Protein AF-0000000074136738 (afdb_homodimer)

Structure (mmCIF, N/CA/C/O backbone):
data_AF-0000000074136738-model_v1
#
loop_
_entity.id
_entity.type
_entity.pdbx_description
1 polymer 'Thiaminase-2/PQQC domain-containing protein'
#
loop_
_atom_site.group_PDB
_atom_site.id
_atom_site.type_symbol
_atom_site.label_atom_id
_atom_site.label_alt_id
_atom_site.label_comp_id
_atom_site.label_asym_id
_atom_site.label_entity_id
_atom_site.label_seq_id
_atom_site.pdbx_PDB_ins_code
_atom_site.Cartn_x
_atom_site.Cartn_y
_atom_site.Cartn_z
_atom_site.occupancy
_atom_site.B_iso_or_equiv
_atom_site.auth_seq_id
_atom_site.auth_comp_id
_atom_site.auth_asym_id
_atom_site.auth_atom_id
_atom_site.pdbx_PDB_model_num
ATOM 1 N N . MET A 1 1 ? 29.641 -11.031 -9.031 1 89.44 1 MET A N 1
ATOM 2 C CA . MET A 1 1 ? 28.328 -11.602 -9.297 1 89.44 1 MET A CA 1
ATOM 3 C C . MET A 1 1 ? 27.266 -10.961 -8.422 1 89.44 1 MET A C 1
ATOM 5 O O . MET A 1 1 ? 27.484 -10.758 -7.223 1 89.44 1 MET A O 1
ATOM 9 N N . SER A 1 2 ? 26.156 -10.617 -9.031 1 96 2 SER A N 1
ATOM 10 C CA . SER A 1 2 ? 25.078 -9.992 -8.266 1 96 2 SER A CA 1
ATOM 11 C C . SER A 1 2 ? 24.344 -11.008 -7.402 1 96 2 SER A C 1
ATOM 13 O O . SER A 1 2 ? 24.531 -12.219 -7.57 1 96 2 SER A O 1
ATOM 15 N N . VAL A 1 3 ? 23.625 -10.633 -6.406 1 98.5 3 VAL A N 1
ATOM 16 C CA . VAL A 1 3 ? 22.844 -11.492 -5.523 1 98.5 3 VAL A CA 1
ATOM 17 C C . VAL A 1 3 ? 21.891 -12.336 -6.352 1 98.5 3 VAL A C 1
ATOM 19 O O . VAL A 1 3 ? 21.797 -13.555 -6.164 1 98.5 3 VAL A O 1
ATOM 22 N N . ILE A 1 4 ? 21.234 -11.703 -7.289 1 98.44 4 ILE A N 1
ATOM 23 C CA . ILE A 1 4 ? 20.219 -12.359 -8.102 1 98.44 4 ILE A CA 1
ATOM 24 C C . ILE A 1 4 ? 20.875 -13.398 -9.008 1 98.44 4 ILE A C 1
ATOM 26 O O . ILE A 1 4 ? 20.375 -14.516 -9.148 1 98.44 4 ILE A O 1
ATOM 30 N N . GLU A 1 5 ? 22.016 -13.031 -9.633 1 97.69 5 GLU A N 1
ATOM 31 C CA . GLU A 1 5 ? 22.734 -13.969 -10.484 1 97.69 5 GLU A CA 1
ATOM 32 C C . GLU A 1 5 ? 23.172 -15.203 -9.695 1 97.69 5 GLU A C 1
ATOM 34 O O . GLU A 1 5 ? 23.094 -16.328 -10.195 1 97.69 5 GLU A O 1
ATOM 39 N N . ARG A 1 6 ? 23.672 -14.945 -8.5 1 97.94 6 ARG A N 1
ATOM 40 C CA . ARG A 1 6 ? 24.094 -16.031 -7.637 1 97.94 6 ARG A CA 1
ATOM 41 C C . ARG A 1 6 ? 22.938 -16.969 -7.316 1 97.94 6 ARG A C 1
ATOM 43 O O . ARG A 1 6 ? 23.062 -18.188 -7.402 1 97.94 6 ARG A O 1
ATOM 50 N N . LEU A 1 7 ? 21.703 -16.438 -6.926 1 98.75 7 LEU A N 1
ATOM 51 C CA . LEU A 1 7 ? 20.516 -17.203 -6.59 1 98.75 7 LEU A CA 1
ATOM 52 C C . LEU A 1 7 ? 20.062 -18.062 -7.77 1 98.75 7 LEU A C 1
ATOM 54 O O . LEU A 1 7 ? 19.812 -19.266 -7.609 1 98.75 7 LEU A O 1
ATOM 58 N N . LEU A 1 8 ? 20.062 -17.453 -8.945 1 98.31 8 LEU A N 1
ATOM 59 C CA . LEU A 1 8 ? 19.547 -18.141 -10.125 1 98.31 8 LEU A CA 1
ATOM 60 C C . LEU A 1 8 ? 20.516 -19.219 -10.594 1 98.31 8 LEU A C 1
ATOM 62 O O . LEU A 1 8 ? 20.094 -20.266 -11.102 1 98.31 8 LEU A O 1
ATOM 66 N N . LYS A 1 9 ? 21.781 -18.969 -10.43 1 98.06 9 LYS A N 1
ATOM 67 C CA . LYS A 1 9 ? 22.797 -19.969 -10.781 1 98.06 9 LYS A CA 1
ATOM 68 C C . LYS A 1 9 ? 22.75 -21.156 -9.82 1 98.06 9 LYS A C 1
ATOM 70 O O . LYS A 1 9 ? 22.719 -22.312 -10.242 1 98.06 9 LYS A O 1
ATOM 75 N N . GLU A 1 10 ? 22.75 -20.891 -8.586 1 98.31 10 GLU A N 1
ATOM 76 C CA . GLU A 1 10 ? 22.828 -21.922 -7.559 1 98.31 10 GLU A CA 1
ATOM 77 C C . GLU A 1 10 ? 21.547 -22.75 -7.52 1 98.31 10 GLU A C 1
ATOM 79 O O . GLU A 1 10 ? 21.578 -23.938 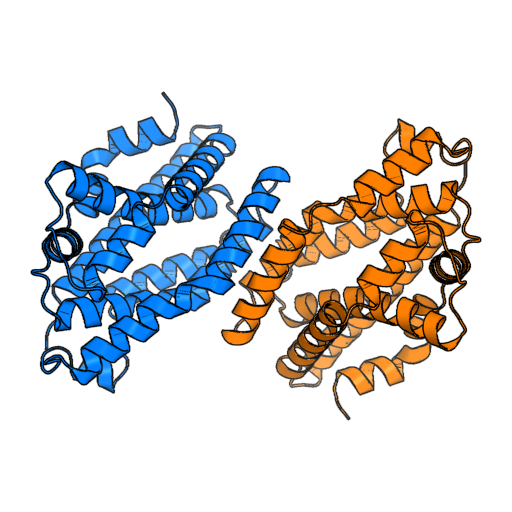-7.172 1 98.31 10 GLU A O 1
ATOM 84 N N . HIS A 1 11 ? 20.453 -22.125 -7.863 1 98.69 11 HIS A N 1
ATOM 85 C CA . HIS A 1 11 ? 19.172 -22.797 -7.762 1 98.69 11 HIS A CA 1
ATOM 86 C C . HIS A 1 11 ? 18.453 -22.844 -9.117 1 98.69 11 HIS A C 1
ATOM 88 O O . HIS A 1 11 ? 17.234 -22.719 -9.188 1 98.69 11 HIS A O 1
ATOM 94 N N . ASN A 1 12 ? 19.234 -22.969 -10.125 1 98.19 12 ASN A N 1
ATOM 95 C CA . ASN A 1 12 ? 18.734 -22.984 -11.5 1 98.19 12 ASN A CA 1
ATOM 96 C C . ASN A 1 12 ? 17.766 -24.141 -11.727 1 98.19 12 ASN A C 1
ATOM 98 O O . ASN A 1 12 ? 16.781 -24 -12.445 1 98.19 12 ASN A O 1
ATOM 102 N N . ASP A 1 13 ? 17.984 -25.266 -11.156 1 98.38 13 ASP A N 1
ATOM 103 C CA . ASP A 1 13 ? 17.172 -26.453 -11.367 1 98.38 13 ASP A CA 1
ATOM 104 C C . ASP A 1 13 ? 15.734 -26.234 -10.914 1 98.38 13 ASP A C 1
ATOM 106 O O . ASP A 1 13 ? 14.797 -26.469 -11.68 1 98.38 13 ASP A O 1
ATOM 110 N N . ILE A 1 14 ? 15.594 -25.734 -9.688 1 98.56 14 ILE A N 1
ATOM 111 C CA . ILE A 1 14 ? 14.234 -25.578 -9.18 1 98.56 14 ILE A CA 1
ATOM 112 C C . ILE A 1 14 ? 13.562 -24.406 -9.883 1 98.56 14 ILE A C 1
ATOM 114 O O . ILE A 1 14 ? 12.344 -24.406 -10.094 1 98.56 14 ILE A O 1
ATOM 118 N N . PHE A 1 15 ? 14.344 -23.375 -10.227 1 98.75 15 PHE A N 1
ATOM 119 C CA . PHE A 1 15 ? 13.773 -22.25 -10.953 1 98.75 15 PHE A CA 1
ATOM 120 C C . PHE A 1 15 ? 13.289 -22.672 -12.336 1 98.75 15 PHE A C 1
ATOM 122 O O . PHE A 1 15 ? 12.18 -22.328 -12.75 1 98.75 15 PHE A O 1
ATOM 129 N N . GLN A 1 16 ? 14.078 -23.484 -13.047 1 98.44 16 GLN A N 1
ATOM 130 C CA . GLN A 1 16 ? 13.703 -23.984 -14.367 1 98.44 16 GLN A CA 1
ATOM 131 C C . GLN A 1 16 ? 12.453 -24.844 -14.289 1 98.44 16 GLN A C 1
ATOM 133 O O . GLN A 1 16 ? 11.594 -24.797 -15.172 1 98.44 16 GLN A O 1
ATOM 138 N N . GLU A 1 17 ? 12.406 -25.656 -13.281 1 98.69 17 GLU A N 1
ATOM 139 C CA . GLU A 1 17 ? 11.219 -26.469 -13.078 1 98.69 17 GLU A CA 1
ATOM 140 C C . GLU A 1 17 ? 9.969 -25.609 -12.945 1 98.69 17 GLU A C 1
ATOM 142 O O . GLU A 1 17 ? 8.906 -25.953 -13.477 1 98.69 17 GLU A O 1
ATOM 147 N N . SER A 1 18 ? 10.102 -24.531 -12.281 1 98.69 18 SER A N 1
AT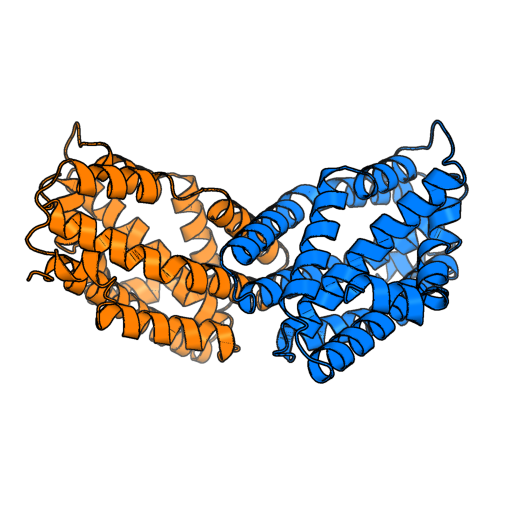OM 148 C CA . SER A 1 18 ? 8.953 -23.656 -12.039 1 98.69 18 SER A CA 1
ATOM 149 C C . SER A 1 18 ? 8.5 -22.969 -13.32 1 98.69 18 SER A C 1
ATOM 151 O O . SER A 1 18 ? 7.301 -22.844 -13.57 1 98.69 18 SER A O 1
ATOM 153 N N . ILE A 1 19 ? 9.398 -22.562 -14.219 1 98.75 19 ILE A N 1
ATOM 154 C CA . ILE A 1 19 ? 9.031 -21.734 -15.359 1 98.75 19 ILE A CA 1
ATOM 155 C C . ILE A 1 19 ? 8.727 -22.609 -16.562 1 98.75 19 ILE A C 1
ATOM 157 O O . ILE A 1 19 ? 8.219 -22.141 -17.578 1 98.75 19 ILE A O 1
ATOM 161 N N . ALA A 1 20 ? 8.992 -23.922 -16.484 1 98.69 20 ALA A N 1
ATOM 162 C CA . ALA A 1 20 ? 8.75 -24.859 -17.578 1 98.69 20 ALA A CA 1
ATOM 163 C C . ALA A 1 20 ? 7.605 -25.812 -17.234 1 98.69 20 ALA A C 1
ATOM 165 O O . ALA A 1 20 ? 7.484 -26.891 -17.828 1 98.69 20 ALA A O 1
ATOM 166 N N . HIS A 1 21 ? 6.801 -25.5 -16.297 1 98.81 21 HIS A N 1
ATOM 167 C CA . HIS A 1 21 ? 5.738 -26.375 -15.828 1 98.81 21 HIS A CA 1
ATOM 168 C C . HIS A 1 21 ? 4.715 -26.641 -16.938 1 98.81 21 HIS A C 1
ATOM 170 O O . HIS A 1 21 ? 4.375 -25.734 -17.703 1 98.81 21 HIS A O 1
ATOM 176 N N . PRO A 1 22 ? 4.094 -27.828 -17.016 1 98.81 22 PRO A N 1
ATOM 177 C CA . PRO A 1 22 ? 3.135 -28.156 -18.078 1 98.81 22 PRO A CA 1
ATOM 178 C C . PRO A 1 22 ? 1.93 -27.219 -18.094 1 98.81 22 PRO A C 1
ATOM 180 O O . PRO A 1 22 ? 1.378 -26.953 -19.156 1 98.81 22 PRO A O 1
ATOM 183 N N . LEU A 1 23 ? 1.531 -26.766 -16.969 1 98.88 23 LEU A N 1
ATOM 184 C CA . LEU A 1 23 ? 0.384 -25.859 -16.906 1 98.88 23 LEU A CA 1
ATOM 185 C C . LEU A 1 23 ? 0.606 -24.641 -17.797 1 98.88 23 LEU A C 1
ATOM 187 O O . LEU A 1 23 ? -0.226 -24.328 -18.641 1 98.88 23 LEU A O 1
ATOM 191 N N . THR A 1 24 ? 1.736 -23.938 -17.609 1 98.81 24 THR A N 1
ATOM 192 C CA . THR A 1 24 ? 2.006 -22.703 -18.344 1 98.81 24 THR A CA 1
ATOM 193 C C . THR A 1 24 ? 2.412 -23.031 -19.781 1 98.81 24 THR A C 1
ATOM 195 O O . THR A 1 24 ? 2.082 -22.281 -20.703 1 98.81 24 THR A O 1
ATOM 198 N N . ASN A 1 25 ? 3.115 -24.172 -20 1 98.81 25 ASN A N 1
ATOM 199 C CA . ASN A 1 25 ? 3.463 -24.594 -21.359 1 98.81 25 ASN A CA 1
ATOM 200 C C . ASN A 1 25 ? 2.217 -24.828 -22.219 1 98.81 25 ASN A C 1
ATOM 202 O O . ASN A 1 25 ? 2.129 -24.344 -23.344 1 98.81 25 ASN A O 1
ATOM 206 N N . GLU A 1 26 ? 1.247 -25.578 -21.625 1 98.81 26 GLU A N 1
ATOM 207 C CA . GLU A 1 26 ? 0.022 -25.891 -22.359 1 98.81 26 GLU A CA 1
ATOM 208 C C . GLU A 1 26 ? -0.847 -24.641 -22.531 1 98.81 26 GLU A C 1
ATOM 210 O O . GLU A 1 26 ? -1.542 -24.5 -23.547 1 98.81 26 GLU A O 1
ATOM 215 N N . LEU A 1 27 ? -0.818 -23.766 -21.5 1 98.75 27 LEU A N 1
ATOM 216 C CA . LEU A 1 27 ? -1.492 -22.484 -21.656 1 98.75 27 LEU A CA 1
ATOM 217 C C . LEU A 1 27 ? -0.987 -21.75 -22.891 1 98.75 27 LEU A C 1
ATOM 219 O O . LEU A 1 27 ? -1.782 -21.266 -23.703 1 98.75 27 LEU A O 1
ATOM 223 N N . CYS A 1 28 ? 0.342 -21.672 -23.141 1 98.62 28 CYS A N 1
ATOM 224 C CA . CYS A 1 28 ? 0.985 -20.938 -24.219 1 98.62 28 CYS A CA 1
ATOM 225 C C . CYS A 1 28 ? 0.792 -21.656 -25.547 1 98.62 28 CYS A C 1
ATOM 227 O O . CYS A 1 28 ? 0.99 -21.062 -26.609 1 98.62 28 CYS A O 1
ATOM 229 N N . GLN A 1 29 ? 0.391 -22.953 -25.516 1 98.5 29 GLN A N 1
ATOM 230 C CA . GLN A 1 29 ? 0.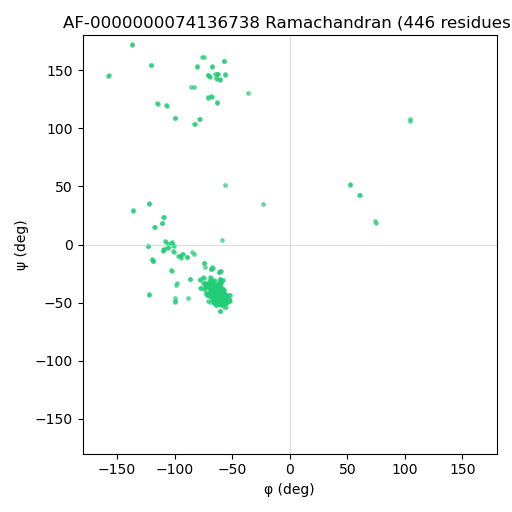13 -23.719 -26.719 1 98.5 29 GLN A CA 1
ATOM 231 C C . GLN A 1 29 ? -1.366 -23.812 -27.016 1 98.5 29 GLN A C 1
ATOM 233 O O . GLN A 1 29 ? -1.777 -24.344 -28.031 1 98.5 29 GLN A O 1
ATOM 238 N N . GLY A 1 30 ? -2.191 -23.312 -26.078 1 98.19 30 GLY A N 1
ATOM 239 C CA . GLY A 1 30 ? -3.635 -23.344 -26.25 1 98.19 30 GLY A CA 1
ATOM 240 C C . GLY A 1 30 ? -4.234 -24.719 -26.047 1 98.19 30 GLY A C 1
ATOM 241 O O . GLY A 1 30 ? -5.336 -25 -26.531 1 98.19 30 GLY A O 1
ATOM 242 N N . THR A 1 31 ? -3.525 -25.609 -25.406 1 98.25 31 THR A N 1
ATOM 243 C CA . THR A 1 31 ? -3.969 -27 -25.266 1 98.25 31 THR A CA 1
ATOM 244 C C . THR A 1 31 ? -4.371 -27.297 -23.828 1 98.25 31 THR A C 1
ATOM 246 O O . THR A 1 31 ? -4.84 -28.391 -23.516 1 98.25 31 THR A O 1
ATOM 249 N N . LEU A 1 32 ? -4.184 -26.297 -22.953 1 98.62 32 LEU A N 1
ATOM 250 C CA . LEU A 1 32 ? -4.59 -26.5 -21.562 1 98.62 32 LEU A CA 1
ATOM 251 C C . LEU A 1 32 ? -6.094 -26.719 -21.453 1 98.62 32 LEU A C 1
ATOM 253 O O . LEU A 1 32 ? -6.879 -25.891 -21.938 1 98.62 32 LEU A O 1
ATOM 257 N N . ALA A 1 33 ? -6.473 -27.875 -20.875 1 98.5 33 ALA A N 1
ATOM 258 C CA . ALA A 1 33 ? -7.898 -28.156 -20.719 1 98.5 33 ALA A CA 1
ATOM 259 C C . ALA A 1 33 ? -8.602 -27.047 -19.953 1 98.5 33 ALA A C 1
ATOM 261 O O . ALA A 1 33 ? -8.055 -26.5 -19 1 98.5 33 ALA A O 1
ATOM 262 N N . ASP A 1 34 ? -9.836 -26.766 -20.281 1 98.38 34 ASP A N 1
ATOM 263 C CA . ASP A 1 34 ? -10.602 -25.672 -19.672 1 98.38 34 ASP A CA 1
ATOM 264 C C . ASP A 1 34 ? -10.766 -25.891 -18.172 1 98.38 34 ASP A C 1
ATOM 266 O O . ASP A 1 34 ? -10.703 -24.922 -17.391 1 98.38 34 ASP A O 1
ATOM 270 N N . TYR A 1 35 ? -10.984 -27.125 -17.734 1 98.56 35 TYR A N 1
ATOM 271 C CA . TYR A 1 35 ? -11.203 -27.359 -16.312 1 98.56 35 TYR A CA 1
ATOM 272 C C . TYR A 1 35 ? -9.93 -27.109 -15.516 1 98.56 35 TYR A C 1
ATOM 274 O O . TYR A 1 35 ? -9.992 -26.703 -14.352 1 98.56 35 TYR A O 1
ATOM 282 N N . LYS A 1 36 ? -8.758 -27.297 -16.109 1 98.69 36 LYS A N 1
ATOM 283 C CA . LYS A 1 36 ? -7.496 -27 -15.445 1 98.69 36 LYS A CA 1
ATOM 284 C C . LYS A 1 36 ? -7.273 -25.5 -15.344 1 98.69 36 LYS A C 1
ATOM 286 O O . LYS A 1 36 ? -6.816 -25 -14.305 1 98.69 36 LYS A O 1
ATOM 291 N N . LEU A 1 37 ? -7.602 -24.812 -16.453 1 98.75 37 LEU A N 1
ATOM 292 C CA . LEU A 1 37 ? -7.504 -23.359 -16.422 1 98.75 37 LEU A CA 1
ATOM 293 C C . LEU A 1 37 ? -8.453 -22.766 -15.383 1 98.75 37 LEU A C 1
ATOM 295 O O . LEU A 1 37 ? -8.086 -21.844 -14.648 1 98.75 37 LEU A O 1
ATOM 299 N N . TYR A 1 38 ? -9.672 -23.297 -15.367 1 98.62 38 TYR A N 1
ATOM 300 C CA . TYR A 1 38 ? -10.633 -22.875 -14.352 1 98.62 38 TYR A CA 1
ATOM 301 C C . TYR A 1 38 ? -10.07 -23.078 -12.953 1 98.62 38 TYR A C 1
ATOM 303 O O . TYR A 1 38 ? -10.141 -22.172 -12.109 1 98.62 38 TYR A O 1
ATOM 311 N N . THR A 1 39 ? -9.5 -24.281 -12.703 1 98.81 39 THR A N 1
ATOM 312 C CA . THR A 1 39 ? -8.914 -24.578 -11.398 1 98.81 39 THR A CA 1
ATOM 313 C C . THR A 1 39 ? -7.816 -23.578 -11.062 1 98.81 39 THR A C 1
ATOM 315 O O . THR A 1 39 ? -7.781 -23.031 -9.953 1 98.81 39 THR A O 1
ATOM 318 N N . TYR A 1 40 ? -6.98 -23.328 -11.977 1 98.69 40 TYR A N 1
ATOM 319 C CA . TYR A 1 40 ? -5.855 -22.422 -11.789 1 98.69 40 TYR A CA 1
ATOM 320 C C . TYR A 1 40 ? -6.336 -21.016 -11.422 1 98.69 40 TYR A C 1
ATOM 322 O O . TYR A 1 40 ? -5.895 -20.438 -10.422 1 98.69 40 TYR A O 1
ATOM 330 N N . LEU A 1 41 ? -7.25 -20.5 -12.195 1 97.56 41 LEU A N 1
ATOM 331 C CA . LEU A 1 41 ? -7.727 -19.141 -11.977 1 97.56 41 LEU A CA 1
ATOM 332 C C . LEU A 1 41 ? -8.523 -19.031 -10.688 1 97.56 41 LEU A C 1
ATOM 334 O O . LEU A 1 41 ? -8.398 -18.062 -9.945 1 97.56 41 LEU A O 1
ATOM 338 N N . HIS A 1 42 ? -9.367 -20.078 -10.445 1 97.44 42 HIS A N 1
ATOM 339 C CA . HIS A 1 42 ? -10.141 -20.156 -9.219 1 97.44 42 HIS A CA 1
ATOM 340 C C . HIS A 1 42 ? -9.227 -20.125 -7.992 1 97.44 42 HIS A C 1
ATOM 342 O O . HIS A 1 42 ? -9.492 -19.391 -7.035 1 97.44 42 HIS A O 1
ATOM 348 N N . GLN A 1 43 ? -8.125 -20.859 -8.031 1 98.25 43 GLN A N 1
ATOM 349 C CA . GLN A 1 43 ? -7.191 -20.938 -6.906 1 98.25 43 GLN A CA 1
ATOM 350 C C . GLN A 1 43 ? -6.324 -19.688 -6.82 1 98.25 43 GLN A C 1
ATOM 352 O O . GLN A 1 43 ? -5.977 -19.25 -5.727 1 98.25 43 GLN A O 1
ATOM 357 N N . ASP A 1 44 ? -5.93 -19.141 -7.973 1 97.06 44 ASP A N 1
ATOM 358 C CA . ASP A 1 44 ? -5.109 -17.938 -7.988 1 97.06 44 ASP A CA 1
ATOM 359 C C . ASP A 1 44 ? -5.832 -16.766 -7.312 1 97.06 44 ASP A C 1
ATOM 361 O O . ASP A 1 44 ? -5.203 -15.938 -6.656 1 97.06 44 ASP A O 1
ATOM 365 N N . LEU A 1 45 ? -7.16 -16.703 -7.375 1 94.5 45 LEU A N 1
ATOM 366 C CA . LEU A 1 45 ? -7.965 -15.641 -6.793 1 94.5 45 LEU A CA 1
ATOM 367 C C . LEU A 1 45 ? -7.922 -15.695 -5.27 1 94.5 45 LEU A C 1
ATOM 369 O O . LEU A 1 45 ? -8.18 -14.695 -4.598 1 94.5 45 LEU A O 1
ATOM 373 N N . LYS A 1 46 ? -7.562 -16.891 -4.789 1 95.75 46 LYS A N 1
ATOM 374 C CA . LYS A 1 46 ? -7.52 -17.047 -3.338 1 95.75 46 LYS A CA 1
ATOM 375 C C . LYS A 1 46 ? -6.406 -16.219 -2.727 1 95.75 46 LYS A C 1
ATOM 377 O O . LYS A 1 46 ? -6.453 -15.875 -1.54 1 95.75 46 LYS A O 1
ATOM 382 N N . TYR A 1 47 ? -5.457 -15.836 -3.541 1 95.81 47 TYR A N 1
ATOM 383 C CA . TYR A 1 47 ? -4.297 -15.109 -3.045 1 95.81 47 TYR A CA 1
ATOM 384 C C . TYR A 1 47 ? -4.551 -13.602 -3.061 1 95.81 47 TYR A C 1
ATOM 386 O O . TYR A 1 47 ? -3.75 -12.828 -2.533 1 95.81 47 TYR A O 1
ATOM 394 N N . PHE A 1 48 ? -5.578 -13.125 -3.66 1 92.5 48 PHE A N 1
ATOM 395 C CA . PHE A 1 48 ? -5.719 -11.711 -4.008 1 92.5 48 PHE A CA 1
ATOM 396 C C . PHE A 1 48 ? -5.691 -10.844 -2.756 1 92.5 48 PHE A C 1
ATOM 398 O O . PHE A 1 48 ? -4.848 -9.953 -2.627 1 92.5 48 PHE A O 1
ATOM 405 N N . GLN A 1 49 ? -6.629 -11.102 -1.785 1 92.56 49 GLN A N 1
ATOM 406 C CA . GLN A 1 49 ? -6.719 -10.281 -0.586 1 92.56 49 GLN A CA 1
ATOM 407 C C . GLN A 1 49 ? -5.414 -10.305 0.203 1 92.56 49 GLN A C 1
ATOM 409 O O . GLN A 1 49 ? -4.852 -9.258 0.522 1 92.56 49 GLN A O 1
ATOM 414 N N . LEU A 1 50 ? -4.93 -11.445 0.477 1 96.88 50 LEU A N 1
ATOM 415 C CA . LEU A 1 50 ? -3.713 -11.57 1.27 1 96.88 50 LEU A CA 1
ATOM 416 C C . LEU A 1 50 ? -2.504 -11.055 0.496 1 96.88 50 LEU A C 1
ATOM 418 O O . LEU A 1 50 ? -1.564 -10.523 1.089 1 96.88 50 LEU A O 1
ATOM 422 N N . GLY A 1 51 ? -2.566 -11.203 -0.812 1 97.19 51 GLY A N 1
ATOM 423 C CA . GLY A 1 51 ? -1.539 -10.594 -1.645 1 97.19 51 GLY A CA 1
ATOM 424 C C . GLY A 1 51 ? -1.472 -9.086 -1.511 1 97.19 51 GLY A C 1
ATOM 425 O O . GLY A 1 51 ? -0.387 -8.516 -1.379 1 97.19 51 GLY A O 1
ATOM 426 N N . LEU A 1 52 ? -2.631 -8.5 -1.559 1 96.94 52 LEU A N 1
ATOM 427 C CA . LEU A 1 52 ? -2.686 -7.055 -1.395 1 96.94 52 LEU A CA 1
ATOM 428 C C . LEU A 1 52 ? -2.199 -6.645 -0.009 1 96.94 52 LEU A C 1
ATOM 430 O O . LEU A 1 52 ? -1.504 -5.637 0.136 1 96.94 52 LEU A O 1
ATOM 434 N N . ASN A 1 53 ? -2.578 -7.406 1.031 1 98.62 53 ASN A N 1
ATOM 435 C CA . ASN A 1 53 ? -2.07 -7.16 2.377 1 98.62 53 ASN A CA 1
ATOM 436 C C . ASN A 1 53 ? -0.548 -7.246 2.426 1 98.62 53 ASN A C 1
ATOM 438 O O . ASN A 1 53 ? 0.104 -6.41 3.055 1 98.62 53 ASN A O 1
ATOM 442 N N . LEU A 1 54 ? -0.016 -8.188 1.788 1 98.81 54 LEU A N 1
ATOM 443 C CA . LEU A 1 54 ? 1.43 -8.391 1.774 1 98.81 54 LEU A CA 1
ATOM 444 C C . LEU A 1 54 ? 2.131 -7.234 1.066 1 98.81 54 LEU A C 1
ATOM 446 O O . LEU A 1 54 ? 3.207 -6.805 1.486 1 98.81 54 LEU A O 1
ATOM 450 N N . PHE A 1 55 ? 1.547 -6.785 -0.076 1 98.75 55 PHE A N 1
ATOM 451 C CA . PHE A 1 55 ? 2.072 -5.59 -0.727 1 98.75 55 PHE A CA 1
ATOM 452 C C . PHE A 1 55 ? 2.105 -4.414 0.242 1 98.75 55 PHE A C 1
ATOM 454 O O . PHE A 1 55 ? 3.086 -3.666 0.285 1 98.75 55 PHE A O 1
ATOM 461 N N . GLY A 1 56 ? 1.004 -4.266 1.016 1 98.81 56 GLY A N 1
ATOM 462 C CA . GLY A 1 56 ? 0.976 -3.232 2.041 1 98.81 56 GLY A CA 1
ATOM 463 C C . GLY A 1 56 ? 2.088 -3.375 3.062 1 98.81 56 GLY A C 1
ATOM 464 O O . GLY A 1 56 ? 2.762 -2.398 3.395 1 98.81 56 GLY A O 1
ATOM 465 N N . LYS A 1 57 ? 2.307 -4.59 3.549 1 98.88 57 LYS A N 1
ATOM 466 C CA . LYS A 1 57 ? 3.367 -4.887 4.508 1 98.88 57 LYS A CA 1
ATOM 467 C C . LYS A 1 57 ? 4.738 -4.547 3.936 1 98.88 57 LYS A C 1
ATOM 469 O O . LYS A 1 57 ? 5.59 -3.994 4.637 1 98.88 57 LYS A O 1
ATOM 474 N N . THR A 1 58 ? 4.934 -4.883 2.693 1 98.94 58 THR A N 1
ATOM 475 C CA . THR A 1 58 ? 6.207 -4.594 2.041 1 98.94 58 THR A CA 1
ATOM 476 C C . THR A 1 58 ? 6.449 -3.09 1.974 1 98.94 58 THR A C 1
ATOM 478 O O . THR A 1 58 ? 7.551 -2.619 2.266 1 98.94 58 THR A O 1
ATOM 481 N N . LEU A 1 59 ? 5.414 -2.344 1.604 1 98.88 59 LEU A N 1
ATOM 482 C CA . LEU A 1 59 ? 5.512 -0.889 1.574 1 98.88 59 LEU A CA 1
ATOM 483 C C . LEU A 1 59 ? 5.801 -0.335 2.967 1 98.88 59 LEU A C 1
ATOM 485 O O . LEU A 1 59 ? 6.598 0.591 3.117 1 98.88 59 LEU A O 1
ATOM 489 N N . ALA A 1 60 ? 5.16 -0.897 3.986 1 98.75 60 ALA A N 1
ATOM 490 C CA . ALA A 1 60 ? 5.336 -0.443 5.363 1 98.75 60 ALA A CA 1
ATOM 491 C C . ALA A 1 60 ? 6.797 -0.55 5.793 1 98.75 60 ALA A C 1
ATOM 493 O O . ALA A 1 60 ? 7.297 0.296 6.539 1 98.75 60 ALA A O 1
ATOM 494 N N . TYR A 1 61 ? 7.535 -1.52 5.246 1 98.62 61 TYR A N 1
ATOM 495 C CA . TYR A 1 61 ? 8.891 -1.8 5.723 1 98.62 61 TYR A CA 1
ATOM 496 C C . TYR A 1 61 ? 9.93 -1.288 4.738 1 98.62 61 TYR A C 1
ATOM 498 O O . TYR A 1 61 ? 11.133 -1.439 4.961 1 98.62 61 TYR A O 1
ATOM 506 N N . CYS A 1 62 ? 9.492 -0.738 3.609 1 98.62 62 CYS A N 1
ATOM 507 C CA . CYS A 1 62 ? 10.438 -0.17 2.652 1 98.62 62 CYS A CA 1
ATOM 508 C C . CYS A 1 62 ? 11.109 1.075 3.221 1 98.62 62 CYS A C 1
ATOM 510 O O . CYS A 1 62 ? 10.43 2.025 3.613 1 98.62 62 CYS A O 1
ATOM 512 N N . ASP A 1 63 ? 12.383 1.14 3.221 1 97 63 ASP A N 1
ATOM 513 C CA . ASP A 1 63 ? 13.117 2.201 3.904 1 97 63 ASP A CA 1
ATOM 514 C C . ASP A 1 63 ? 13.719 3.182 2.902 1 97 63 ASP A C 1
ATOM 516 O O . ASP A 1 63 ? 14.5 4.059 3.279 1 97 63 ASP A O 1
ATOM 520 N N . TYR A 1 64 ? 13.492 3.01 1.656 1 97.06 64 TYR A N 1
ATOM 521 C CA . TYR A 1 64 ? 14.023 3.863 0.6 1 97.06 64 TYR A CA 1
ATOM 522 C C . TYR A 1 64 ? 12.898 4.613 -0.113 1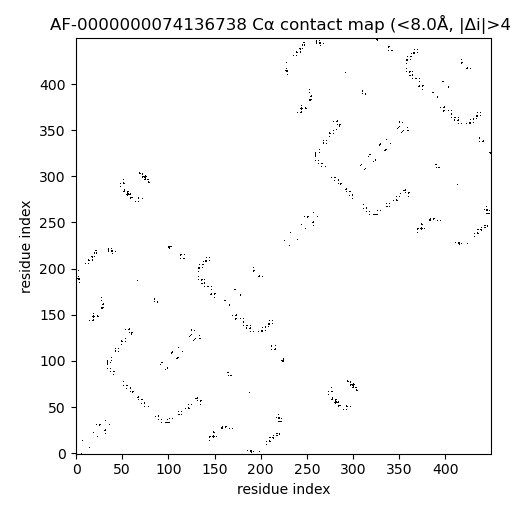 97.06 64 TYR A C 1
ATOM 524 O O . TYR A 1 64 ? 12.023 3.996 -0.727 1 97.06 64 TYR A O 1
ATOM 532 N N . PRO A 1 65 ? 12.984 5.93 -0.073 1 94.94 65 PRO A N 1
ATOM 533 C CA . PRO A 1 65 ? 11.852 6.738 -0.522 1 94.94 65 PRO A CA 1
ATOM 534 C C . PRO A 1 65 ? 11.469 6.461 -1.975 1 94.94 65 PRO A C 1
ATOM 536 O O . PRO A 1 65 ? 10.281 6.285 -2.283 1 94.94 65 PRO A O 1
ATOM 539 N N . THR A 1 66 ? 12.422 6.387 -2.859 1 95.88 66 THR A N 1
ATOM 540 C CA . THR A 1 66 ? 12.117 6.176 -4.27 1 95.88 66 THR A CA 1
ATOM 541 C C . THR A 1 66 ? 11.508 4.793 -4.488 1 95.88 66 THR A C 1
ATOM 543 O O . THR A 1 66 ? 10.609 4.629 -5.32 1 95.88 66 THR A O 1
ATOM 546 N N . ALA A 1 67 ? 11.977 3.785 -3.77 1 98.12 67 ALA A N 1
ATOM 547 C CA . ALA A 1 67 ? 11.414 2.441 -3.85 1 98.12 67 ALA A CA 1
ATOM 548 C C . ALA A 1 67 ? 9.992 2.408 -3.293 1 98.12 67 ALA A C 1
ATOM 550 O O . ALA A 1 67 ? 9.125 1.715 -3.83 1 98.12 67 ALA A O 1
ATOM 551 N N . ALA A 1 68 ? 9.812 3.139 -2.193 1 98 68 ALA A N 1
ATOM 552 C CA . ALA A 1 68 ? 8.484 3.211 -1.599 1 98 68 ALA A CA 1
ATOM 553 C C . ALA A 1 68 ? 7.473 3.789 -2.584 1 98 68 ALA A C 1
ATOM 555 O O . ALA A 1 68 ? 6.348 3.297 -2.689 1 98 68 ALA A O 1
ATOM 556 N N . ILE A 1 69 ? 7.891 4.805 -3.293 1 96.56 69 ILE A N 1
ATOM 557 C CA . ILE A 1 69 ? 7.027 5.414 -4.301 1 96.56 69 ILE A CA 1
ATOM 558 C C . ILE A 1 69 ? 6.719 4.398 -5.398 1 96.56 69 ILE A C 1
ATOM 560 O O . ILE A 1 69 ? 5.562 4.246 -5.805 1 96.56 69 ILE A O 1
ATOM 564 N N . ARG A 1 70 ? 7.727 3.688 -5.844 1 97.94 70 ARG A N 1
ATOM 565 C CA . ARG A 1 70 ? 7.539 2.682 -6.887 1 97.94 70 ARG A CA 1
ATOM 566 C C . ARG A 1 70 ? 6.602 1.574 -6.41 1 97.94 70 ARG A C 1
ATOM 568 O O . ARG A 1 70 ? 5.75 1.105 -7.172 1 97.94 70 ARG A O 1
ATOM 575 N N . LEU A 1 71 ? 6.785 1.113 -5.152 1 98.5 71 LEU A N 1
ATOM 576 C CA . LEU A 1 71 ? 5.895 0.117 -4.566 1 98.5 71 LEU A CA 1
ATOM 577 C C . LEU A 1 71 ? 4.465 0.643 -4.488 1 98.5 71 LEU A C 1
ATOM 579 O O . LEU A 1 71 ? 3.518 -0.068 -4.832 1 98.5 71 LEU A O 1
ATOM 583 N N . GLY A 1 72 ? 4.332 1.871 -4.062 1 97.88 72 GLY A N 1
ATOM 584 C CA . GLY A 1 72 ? 3.01 2.473 -3.98 1 97.88 72 GLY A CA 1
ATOM 585 C C . GLY A 1 72 ? 2.297 2.529 -5.316 1 97.88 72 GLY A C 1
ATOM 586 O O . GLY A 1 72 ? 1.11 2.209 -5.406 1 97.88 72 GLY A O 1
ATOM 587 N N . LYS A 1 73 ? 3.002 2.947 -6.336 1 96.56 73 LYS A N 1
ATOM 588 C CA . LYS A 1 73 ? 2.426 2.99 -7.68 1 96.56 73 LYS A CA 1
ATOM 589 C C . LYS A 1 73 ? 1.96 1.604 -8.117 1 96.56 73 LYS A C 1
ATOM 591 O O . LYS A 1 73 ? 0.894 1.466 -8.719 1 96.56 73 LYS A O 1
ATOM 596 N N . GLN A 1 74 ? 2.732 0.632 -7.84 1 97.19 74 GLN A N 1
ATOM 597 C CA . GLN A 1 74 ? 2.365 -0.733 -8.203 1 97.19 74 GLN A CA 1
ATOM 598 C C . GLN A 1 74 ? 1.116 -1.185 -7.449 1 97.19 74 GLN A C 1
ATOM 600 O O . GLN A 1 74 ? 0.251 -1.854 -8.016 1 97.19 74 GLN A O 1
ATOM 605 N N . ILE A 1 75 ? 1.034 -0.911 -6.18 1 97.62 75 ILE A N 1
ATOM 606 C CA . ILE A 1 75 ? -0.142 -1.237 -5.379 1 97.62 75 ILE A CA 1
ATOM 607 C C . ILE A 1 75 ? -1.384 -0.612 -6.012 1 97.62 75 ILE A C 1
ATOM 609 O O . ILE A 1 75 ? -2.424 -1.266 -6.129 1 97.62 75 ILE A O 1
ATOM 613 N N . GLY A 1 76 ? -1.241 0.654 -6.422 1 96.06 76 GLY A N 1
ATOM 614 C CA . GLY A 1 76 ? -2.342 1.294 -7.125 1 96.06 76 GLY A CA 1
ATOM 615 C C . GLY A 1 76 ? -2.734 0.573 -8.398 1 96.06 76 GLY A C 1
ATOM 616 O O . GLY A 1 76 ? -3.922 0.385 -8.672 1 96.06 76 GLY A O 1
ATOM 617 N N . PHE A 1 77 ? -1.741 0.196 -9.125 1 93.62 77 PHE A N 1
ATOM 618 C CA . PHE A 1 77 ? -1.953 -0.5 -10.391 1 93.62 77 PHE A CA 1
ATOM 619 C C . PHE A 1 77 ? -2.695 -1.812 -10.164 1 93.62 77 PHE A C 1
ATOM 621 O O . PHE A 1 77 ? -3.699 -2.084 -10.828 1 93.62 77 PHE A O 1
ATOM 628 N N . ILE A 1 78 ? -2.26 -2.637 -9.203 1 92.88 78 ILE A N 1
ATOM 629 C CA . ILE A 1 78 ? -2.854 -3.939 -8.914 1 92.88 78 ILE A CA 1
ATOM 630 C C . ILE A 1 78 ? -4.289 -3.756 -8.422 1 92.88 78 ILE A C 1
ATOM 632 O O . ILE A 1 78 ? -5.168 -4.559 -8.742 1 92.88 78 ILE A O 1
ATOM 636 N N . SER A 1 79 ? -4.527 -2.742 -7.695 1 94.12 79 SER A N 1
ATOM 637 C CA . SER A 1 79 ? -5.848 -2.477 -7.133 1 94.12 79 SER A CA 1
ATOM 638 C C . SER A 1 79 ? -6.82 -1.997 -8.211 1 94.12 79 SER A C 1
ATOM 640 O O . SER A 1 79 ? -8.039 -2.059 -8.023 1 94.12 79 SER A O 1
ATOM 642 N N . SER A 1 80 ? -6.309 -1.513 -9.359 1 87.44 80 SER A N 1
ATOM 643 C CA . SER A 1 80 ? -7.156 -0.956 -10.406 1 87.44 80 SER A CA 1
ATOM 644 C C . SER A 1 80 ? -7.414 -1.979 -11.508 1 87.44 80 SER A C 1
ATOM 646 O O . SER A 1 80 ? -8.367 -1.846 -12.273 1 87.44 80 SER A O 1
ATOM 648 N N . GLN A 1 81 ? -6.547 -2.906 -11.953 1 67.94 81 GLN A N 1
ATOM 649 C CA . GLN A 1 81 ? -6.52 -3.707 -13.172 1 67.94 81 GLN A CA 1
ATOM 650 C C . GLN A 1 81 ? -7.043 -5.117 -12.914 1 67.94 81 GLN A C 1
ATOM 652 O O . GLN A 1 81 ? -7.59 -5.758 -13.812 1 67.94 81 GLN A O 1
ATOM 657 N N . GLU A 1 82 ? -6.629 -5.859 -11.812 1 57.19 82 GLU A N 1
ATOM 658 C CA . GLU A 1 82 ? -6.625 -7.32 -11.82 1 57.19 82 GLU A CA 1
ATOM 659 C C . GLU A 1 82 ? -8.016 -7.875 -12.086 1 57.19 82 GLU A C 1
ATOM 661 O O . GLU A 1 82 ? -8.164 -8.945 -12.68 1 57.19 82 GLU A O 1
ATOM 666 N N . ASN A 1 83 ? -8.922 -7.047 -12.328 1 62.34 83 ASN A N 1
ATOM 667 C CA . ASN A 1 83 ? -10.227 -7.66 -12.109 1 62.34 83 ASN A CA 1
ATOM 668 C C . ASN A 1 83 ? -10.93 -7.969 -13.43 1 62.34 83 ASN A C 1
ATOM 670 O O . ASN A 1 83 ? -11.656 -8.969 -13.531 1 62.34 83 ASN A O 1
ATOM 674 N N . ASP A 1 84 ? -10.266 -7.652 -14.594 1 83.88 84 ASP A N 1
ATOM 675 C CA . ASP A 1 84 ? -11.117 -7.906 -15.758 1 83.88 84 ASP A CA 1
ATOM 676 C C . ASP A 1 84 ? -10.789 -9.258 -16.391 1 83.88 84 ASP A C 1
ATOM 678 O O . ASP A 1 84 ? -11.688 -9.977 -16.828 1 83.88 84 ASP A O 1
ATOM 682 N N . TYR A 1 85 ? -9.57 -9.742 -16.391 1 91.94 85 TYR A N 1
ATOM 683 C CA . TYR A 1 85 ? -9.203 -11.023 -16.984 1 91.94 85 TYR A CA 1
ATOM 684 C C . TYR A 1 85 ? -9.836 -12.18 -16.234 1 91.94 85 TYR A C 1
ATOM 686 O O . TYR A 1 85 ? -10.43 -13.07 -16.844 1 91.94 85 TYR A O 1
ATOM 694 N N . PHE A 1 86 ? -9.719 -12.172 -14.906 1 93.31 86 PHE A N 1
ATOM 695 C CA . PHE A 1 86 ? -10.227 -13.266 -14.094 1 93.31 86 PHE A CA 1
ATOM 696 C C . PHE A 1 86 ? -11.742 -13.375 -14.211 1 93.31 86 PHE A C 1
ATOM 698 O O . PHE A 1 86 ? -12.281 -14.453 -14.453 1 93.31 86 PHE A O 1
ATOM 705 N N . THR A 1 87 ? -12.32 -12.195 -14.109 1 92.06 87 THR A N 1
ATOM 706 C CA . THR A 1 87 ? -13.781 -12.172 -14.164 1 92.06 87 THR A CA 1
ATOM 707 C C . THR A 1 87 ? -14.273 -12.625 -15.539 1 92.06 87 THR A C 1
ATOM 709 O O . THR A 1 87 ? -15.172 -13.461 -15.641 1 92.06 87 THR A O 1
ATOM 712 N N . THR A 1 88 ? -13.688 -12.125 -16.531 1 94.94 88 THR A N 1
ATOM 713 C CA . THR A 1 88 ? -14.078 -12.438 -17.906 1 94.94 88 THR A CA 1
ATOM 714 C C . THR A 1 88 ? -13.82 -13.906 -18.219 1 94.94 88 THR A C 1
ATOM 716 O O . THR A 1 88 ? -14.703 -14.594 -18.75 1 94.94 88 THR A O 1
ATOM 719 N N . THR A 1 89 ? -12.641 -14.367 -17.891 1 96.56 89 THR A N 1
ATOM 720 C CA . THR A 1 89 ? -12.234 -15.719 -18.25 1 96.56 89 THR A CA 1
ATOM 721 C C . THR A 1 89 ? -13.016 -16.75 -17.453 1 96.56 89 THR A C 1
ATOM 723 O O . THR A 1 89 ? -13.469 -17.766 -17.984 1 96.56 89 THR A O 1
ATOM 726 N N . LEU A 1 90 ? -13.195 -16.531 -16.188 1 96.25 90 LEU A N 1
ATOM 727 C CA . LEU A 1 90 ? -13.945 -17.469 -15.352 1 96.25 90 LEU A CA 1
ATOM 728 C C . LEU A 1 90 ? -15.406 -17.531 -15.789 1 96.25 90 LEU A C 1
ATOM 730 O O . LEU A 1 90 ? -16.016 -18.594 -15.781 1 96.25 90 LEU A O 1
ATOM 734 N N . LYS A 1 91 ? -15.945 -16.359 -16.141 1 96.06 91 LYS A N 1
ATOM 735 C CA . LYS A 1 91 ? -17.312 -16.344 -16.672 1 96.06 91 LYS A CA 1
ATOM 736 C C . LYS A 1 91 ? -17.406 -17.156 -17.953 1 96.06 91 LYS A C 1
ATOM 738 O O . LYS A 1 91 ? -18.328 -17.969 -18.109 1 96.06 91 LYS A O 1
ATOM 743 N N . GLU A 1 92 ? -16.484 -16.938 -18.828 1 97.06 92 GLU A N 1
ATOM 744 C CA . GLU A 1 92 ? -16.469 -17.656 -20.094 1 97.06 92 GLU A CA 1
ATOM 745 C C . GLU A 1 92 ? -16.375 -19.172 -19.875 1 97.06 92 GLU A C 1
ATOM 747 O O . GLU A 1 92 ? -17.109 -19.938 -20.484 1 97.06 92 GLU A O 1
ATOM 752 N N . LEU A 1 93 ? -15.477 -19.594 -19.047 1 98.12 93 LEU A N 1
ATOM 753 C CA . LEU A 1 93 ? -15.258 -21.016 -18.766 1 98.12 93 LEU A CA 1
ATOM 754 C C . LEU A 1 93 ? -16.5 -21.641 -18.141 1 98.12 93 LEU A C 1
ATOM 756 O O . LEU A 1 93 ? -16.875 -22.766 -18.469 1 98.12 93 LEU A O 1
ATOM 760 N N . THR A 1 94 ? -17.094 -20.906 -17.234 1 97.5 94 THR A N 1
ATOM 761 C CA . THR A 1 94 ? -18.281 -21.391 -16.547 1 97.5 94 THR A CA 1
ATOM 762 C C . THR A 1 94 ? -19.438 -21.594 -17.516 1 97.5 94 THR A C 1
ATOM 764 O O . THR A 1 94 ? -20.203 -22.547 -17.406 1 97.5 94 THR A O 1
ATOM 767 N N . GLU A 1 95 ? -19.547 -20.75 -18.469 1 97.5 95 GLU A N 1
ATOM 768 C CA . GLU A 1 95 ? -20.688 -20.75 -19.391 1 97.5 95 GLU A CA 1
ATOM 769 C C . GLU A 1 95 ? -20.453 -21.703 -20.562 1 97.5 95 GLU A C 1
ATOM 771 O O . GLU A 1 95 ? -21.391 -22.281 -21.094 1 97.5 95 GLU A O 1
ATOM 776 N N . ASN A 1 96 ? -19.203 -21.906 -20.969 1 97.31 96 ASN A N 1
ATOM 777 C CA . ASN A 1 96 ? -18.984 -22.5 -22.281 1 97.31 96 ASN A CA 1
ATOM 778 C C . ASN A 1 96 ? -18.156 -23.781 -22.188 1 97.31 96 ASN A C 1
ATOM 780 O O . ASN A 1 96 ? -17.859 -24.406 -23.219 1 97.31 96 ASN A O 1
ATOM 784 N N . SER A 1 97 ? -17.75 -24.141 -21.016 1 97.5 97 SER A N 1
ATOM 785 C CA . SER A 1 97 ? -16.844 -25.281 -20.906 1 97.5 97 SER A CA 1
ATOM 786 C C . SER A 1 97 ? -17.438 -26.391 -20.047 1 97.5 97 SER A C 1
ATOM 788 O O . SER A 1 97 ? -18.328 -26.125 -19.219 1 97.5 97 SER A O 1
ATOM 790 N N . ASP A 1 98 ? -17 -27.641 -20.266 1 97.69 98 ASP A N 1
ATOM 791 C CA . ASP A 1 98 ? -17.328 -28.766 -19.391 1 97.69 98 ASP A CA 1
ATOM 792 C C . ASP A 1 98 ? -16.453 -28.75 -18.141 1 97.69 98 ASP A C 1
ATOM 794 O O . ASP A 1 98 ? -15.258 -29.016 -18.203 1 97.69 98 ASP A O 1
ATOM 798 N N . LEU A 1 99 ? -17.031 -28.422 -17.062 1 98 99 LEU A N 1
ATOM 799 C CA . LEU A 1 99 ? -16.312 -28.312 -15.789 1 98 99 LEU A CA 1
ATOM 800 C C . LEU A 1 99 ? -16.719 -29.453 -14.844 1 98 99 LEU A C 1
ATOM 802 O O . LEU A 1 99 ? -16.672 -29.281 -13.625 1 98 99 LEU A O 1
ATOM 806 N N . SER A 1 100 ? -17.188 -30.531 -15.422 1 97.94 100 SER A N 1
ATOM 807 C CA . SER A 1 100 ? -17.641 -31.672 -14.633 1 97.94 100 SER A CA 1
ATOM 808 C C . SER A 1 100 ? -16.5 -32.25 -13.789 1 97.94 100 SER A C 1
ATOM 810 O O . SER A 1 100 ? -16.734 -32.75 -12.695 1 97.94 100 SER A O 1
ATOM 812 N N . LYS A 1 101 ? -15.266 -32.031 -14.195 1 98.19 101 LYS A N 1
ATOM 813 C CA . LYS A 1 101 ? -14.094 -32.625 -13.531 1 98.19 101 LYS A CA 1
ATOM 814 C C . LYS A 1 101 ? -13.672 -31.75 -12.336 1 98.19 101 LYS A C 1
ATOM 816 O O . LYS A 1 101 ? -12.773 -32.125 -11.586 1 98.19 101 LYS A O 1
ATOM 821 N N . VAL A 1 102 ? -14.273 -30.625 -12.164 1 98.38 102 VAL A N 1
ATOM 822 C CA . VAL A 1 102 ? -13.945 -29.734 -11.055 1 98.38 102 VAL A CA 1
ATOM 823 C C . VAL A 1 102 ? -15.227 -29.188 -10.43 1 98.38 102 VAL A C 1
ATOM 825 O O . VAL A 1 102 ? -15.266 -28.031 -9.992 1 98.38 102 VAL A O 1
ATOM 828 N N . LYS A 1 103 ? -16.328 -29.938 -10.5 1 97.5 103 LYS A N 1
ATOM 829 C CA . LYS A 1 103 ? -17.641 -29.547 -10.016 1 97.5 103 LYS A CA 1
ATOM 830 C C . LYS A 1 103 ? -17.609 -29.234 -8.516 1 97.5 103 LYS A C 1
ATOM 832 O O . LYS A 1 103 ? -18.125 -28.219 -8.078 1 97.5 103 LYS A O 1
ATOM 837 N N . LYS A 1 104 ? -17.016 -30.031 -7.754 1 97.75 104 LYS A N 1
ATOM 838 C CA . LYS A 1 104 ? -16.953 -29.844 -6.305 1 97.75 104 LYS A CA 1
ATOM 839 C C . LYS A 1 104 ? -16.141 -28.609 -5.949 1 97.75 104 LYS A C 1
ATOM 841 O O . LYS A 1 104 ? -16.484 -27.859 -5.031 1 97.75 104 LYS A O 1
ATOM 846 N N . LEU A 1 105 ? -14.984 -28.453 -6.645 1 97.81 105 LEU A N 1
ATOM 847 C CA . LEU A 1 105 ? -14.164 -27.266 -6.434 1 97.81 105 LEU A CA 1
ATOM 848 C C . LEU A 1 105 ? -14.992 -26 -6.582 1 97.81 105 LEU A C 1
ATOM 850 O O . LEU A 1 105 ? -14.914 -25.094 -5.738 1 97.81 105 LEU A O 1
ATOM 854 N N . LYS A 1 106 ? -15.719 -25.969 -7.645 1 96.12 106 LYS A N 1
ATOM 855 C CA . LYS A 1 106 ? -16.562 -24.828 -7.961 1 96.12 106 LYS A CA 1
ATOM 856 C C . LYS A 1 106 ? -17.688 -24.672 -6.938 1 96.12 106 LYS A C 1
ATOM 858 O O . LYS A 1 106 ? -17.859 -23.594 -6.359 1 96.12 106 LYS A O 1
ATOM 863 N N . GLU A 1 107 ? -18.422 -25.703 -6.641 1 97 107 GLU A N 1
ATOM 864 C CA . GLU A 1 107 ? -19.641 -25.641 -5.824 1 97 107 GLU A CA 1
ATOM 865 C C . GLU A 1 107 ? -19.297 -25.391 -4.355 1 97 107 GLU A C 1
ATOM 867 O O . GLU A 1 107 ? -20.031 -24.688 -3.656 1 97 107 GLU A O 1
ATOM 872 N N . GLU A 1 108 ? -18.203 -25.953 -3.926 1 97.81 108 GLU A N 1
ATOM 873 C CA . GLU A 1 108 ? -17.844 -25.844 -2.514 1 97.81 108 GLU A CA 1
ATOM 874 C C . GLU A 1 108 ? -16.781 -24.781 -2.291 1 97.81 108 GLU A C 1
ATOM 876 O O . GLU A 1 108 ? -16.344 -24.547 -1.159 1 97.81 108 GLU A O 1
ATOM 881 N N . ASN A 1 109 ? -16.328 -24.141 -3.35 1 97.56 109 ASN A N 1
ATOM 882 C CA . ASN A 1 109 ? -15.289 -23.109 -3.287 1 97.56 109 ASN A CA 1
ATOM 883 C C . ASN A 1 109 ? -14.055 -23.609 -2.535 1 97.56 109 ASN A C 1
ATOM 885 O O . ASN A 1 109 ? -13.594 -22.969 -1.595 1 97.56 109 ASN A O 1
ATOM 889 N N . LEU A 1 110 ? -13.523 -24.766 -2.92 1 98.12 110 LEU A N 1
ATOM 890 C CA . LEU A 1 110 ? -12.445 -25.453 -2.219 1 98.12 110 LEU A CA 1
ATOM 891 C C . LEU A 1 110 ? -11.125 -24.719 -2.389 1 98.12 110 LEU A C 1
ATOM 893 O O . LEU A 1 110 ? -10.883 -24.094 -3.43 1 98.12 110 LEU A O 1
ATOM 897 N N . THR A 1 111 ? -10.328 -24.766 -1.362 1 98.44 111 THR A N 1
ATOM 898 C CA . THR A 1 111 ? -8.938 -24.344 -1.403 1 98.44 111 THR A CA 1
ATOM 899 C C . THR A 1 111 ? -7.996 -25.531 -1.364 1 98.44 111 THR A C 1
ATOM 901 O O . THR A 1 111 ? -8.023 -26.328 -0.415 1 98.44 111 THR A O 1
ATOM 904 N N . LEU A 1 112 ? -7.188 -25.703 -2.375 1 98.5 112 LEU A N 1
ATOM 905 C CA . LEU A 1 112 ? -6.273 -26.828 -2.457 1 98.5 112 LEU A CA 1
ATOM 906 C C . LEU A 1 112 ? -5.191 -26.734 -1.387 1 98.5 112 LEU A C 1
ATOM 908 O O . LEU A 1 112 ? -4.836 -25.625 -0.954 1 98.5 112 LEU A O 1
ATOM 912 N N . SER A 1 113 ? -4.668 -27.844 -0.991 1 97.38 113 SER A N 1
ATOM 913 C CA . SER A 1 113 ? -3.721 -27.922 0.116 1 97.38 113 SER A CA 1
ATOM 914 C C . SER A 1 113 ? -2.469 -27.094 -0.173 1 97.38 113 SER A C 1
ATOM 916 O O . SER A 1 113 ? -1.939 -26.422 0.717 1 97.38 113 SER A O 1
ATOM 918 N N . SER A 1 114 ? -1.952 -27.172 -1.43 1 97.56 114 SER A N 1
ATOM 919 C CA . SER A 1 114 ? -0.769 -26.406 -1.794 1 97.56 114 SER A CA 1
ATOM 920 C C . SER A 1 114 ? -1.034 -24.906 -1.688 1 97.56 114 SER A C 1
ATOM 922 O O . SER A 1 114 ? -0.139 -24.125 -1.334 1 97.56 114 SER A O 1
ATOM 924 N N . VAL A 1 115 ? -2.264 -24.469 -1.984 1 98.31 115 VAL A N 1
ATOM 925 C CA . VAL A 1 115 ? -2.654 -23.062 -1.884 1 98.31 115 VAL A CA 1
ATOM 926 C C . VAL A 1 115 ? -2.701 -22.656 -0.416 1 98.31 115 VAL A C 1
ATOM 928 O O . VAL A 1 115 ? -2.207 -21.578 -0.054 1 98.31 115 VAL A O 1
ATOM 931 N N . THR A 1 116 ? -3.213 -23.531 0.423 1 98.5 116 THR A N 1
ATOM 932 C CA . THR A 1 116 ? -3.25 -23.25 1.854 1 98.5 116 THR A CA 1
ATOM 933 C C . THR A 1 116 ? -1.84 -23.062 2.404 1 98.5 116 THR A C 1
ATOM 935 O O . THR A 1 116 ? -1.596 -22.141 3.189 1 98.5 116 THR A O 1
ATOM 938 N N . LYS A 1 117 ? -0.948 -23.938 1.971 1 98.56 117 LYS A N 1
ATOM 939 C CA . LYS A 1 117 ? 0.446 -23.844 2.398 1 98.56 117 LYS A CA 1
ATOM 940 C C . LYS A 1 117 ? 1.061 -22.516 1.996 1 98.56 117 LYS A C 1
ATOM 942 O O . LYS A 1 117 ? 1.777 -21.891 2.783 1 98.56 117 LYS A O 1
ATOM 947 N N . TYR A 1 118 ? 0.821 -22.109 0.831 1 98.69 118 TYR A N 1
ATOM 948 C CA . TYR A 1 118 ? 1.332 -20.844 0.318 1 98.69 118 TYR A CA 1
ATOM 949 C C . TYR A 1 118 ? 0.708 -19.672 1.055 1 98.69 118 TYR A C 1
ATOM 951 O O . TYR A 1 118 ? 1.406 -18.719 1.436 1 98.69 118 TYR A O 1
ATOM 959 N N . LEU A 1 119 ? -0.604 -19.719 1.288 1 98.62 119 LEU A N 1
ATOM 960 C CA . LEU A 1 119 ? -1.307 -18.672 2.029 1 98.62 119 LEU A CA 1
ATOM 961 C C . LEU A 1 119 ? -0.763 -18.562 3.451 1 98.62 119 LEU A C 1
ATOM 963 O O . LEU A 1 119 ? -0.706 -17.453 4.012 1 98.62 119 LEU A O 1
ATOM 967 N N . ASP A 1 120 ? -0.348 -19.688 4.008 1 98.75 120 ASP A N 1
ATOM 968 C CA . ASP A 1 120 ? 0.247 -19.672 5.34 1 98.75 120 ASP A CA 1
ATOM 969 C C . ASP A 1 120 ? 1.544 -18.859 5.352 1 98.75 120 ASP A C 1
ATOM 971 O O . ASP A 1 120 ? 1.812 -18.125 6.301 1 98.75 120 ASP A O 1
ATOM 975 N N . LEU A 1 121 ? 2.348 -19.062 4.355 1 98.81 121 LEU A N 1
ATOM 976 C CA . LEU A 1 121 ? 3.58 -18.281 4.266 1 98.81 121 LEU A CA 1
ATOM 977 C C . LEU A 1 121 ? 3.277 -16.797 4.133 1 98.81 121 LEU A C 1
ATOM 979 O O . LEU A 1 121 ? 3.922 -15.969 4.777 1 98.81 121 LEU A O 1
ATOM 983 N N . LEU A 1 122 ? 2.295 -16.438 3.248 1 98.75 122 LEU A N 1
ATOM 984 C CA . LEU A 1 122 ? 1.918 -15.039 3.08 1 98.75 122 LEU A CA 1
ATOM 985 C C . LEU A 1 122 ? 1.407 -14.453 4.391 1 98.75 122 LEU A C 1
ATOM 987 O O . LEU A 1 122 ? 1.689 -13.289 4.711 1 98.75 122 LEU A O 1
ATOM 991 N N . ASN A 1 123 ? 0.672 -15.258 5.125 1 98.62 123 ASN A N 1
ATOM 992 C CA . ASN A 1 123 ? 0.176 -14.828 6.426 1 98.62 123 ASN A CA 1
ATOM 993 C C . ASN A 1 123 ? 1.32 -14.516 7.387 1 98.62 123 ASN A C 1
ATOM 995 O O . ASN A 1 123 ? 1.306 -13.492 8.062 1 98.62 123 ASN A O 1
ATOM 999 N N . TYR A 1 124 ? 2.23 -15.398 7.48 1 98.75 124 TYR A N 1
ATOM 1000 C CA . TYR A 1 124 ? 3.408 -15.188 8.312 1 98.75 124 TYR A CA 1
ATOM 1001 C C . TYR A 1 124 ? 4.129 -13.898 7.922 1 98.75 124 TYR A C 1
ATOM 1003 O O . TYR A 1 124 ? 4.445 -13.07 8.781 1 98.75 124 TYR A O 1
ATOM 1011 N N . LEU A 1 125 ? 4.375 -13.734 6.621 1 98.75 125 LEU A N 1
ATOM 1012 C CA . LEU A 1 125 ? 5.121 -12.578 6.141 1 98.75 125 LEU A CA 1
ATOM 1013 C C . LEU A 1 125 ? 4.363 -11.289 6.422 1 98.75 125 LEU A C 1
ATOM 1015 O O . LEU A 1 125 ? 4.969 -10.273 6.781 1 98.75 125 LEU A O 1
ATOM 1019 N N . THR A 1 126 ? 3.053 -11.297 6.281 1 98.44 126 THR A N 1
ATOM 1020 C CA . THR A 1 126 ? 2.234 -10.102 6.43 1 98.44 126 THR A CA 1
ATOM 1021 C C . THR A 1 126 ? 2.121 -9.703 7.898 1 98.44 126 THR A C 1
ATOM 1023 O O . THR A 1 126 ? 2.217 -8.516 8.234 1 98.44 126 THR A O 1
ATOM 1026 N N . TYR A 1 127 ? 2.055 -10.641 8.812 1 97.69 127 TYR A N 1
ATOM 1027 C CA . TYR A 1 127 ? 1.608 -10.273 10.156 1 97.69 127 TYR A CA 1
ATOM 1028 C C . TYR A 1 127 ? 2.695 -10.547 11.188 1 97.69 127 TYR A C 1
ATOM 1030 O O . TYR A 1 127 ? 2.629 -10.047 12.312 1 97.69 127 TYR A O 1
ATOM 1038 N N . GLU A 1 128 ? 3.729 -11.328 10.789 1 97.56 128 GLU A N 1
ATOM 1039 C CA . GLU A 1 128 ? 4.699 -11.719 11.805 1 97.56 128 GLU A CA 1
ATOM 1040 C C . GLU A 1 128 ? 6.105 -11.266 11.43 1 97.56 128 GLU A C 1
ATOM 1042 O O . GLU A 1 128 ? 6.859 -10.789 12.273 1 97.56 128 GLU A O 1
ATOM 1047 N N . SER A 1 129 ? 6.504 -11.43 10.18 1 98 129 SER A N 1
ATOM 1048 C CA . SER A 1 129 ? 7.863 -11.117 9.758 1 98 129 SER A CA 1
ATOM 1049 C C . SER A 1 129 ? 8.164 -9.633 9.922 1 98 129 SER A C 1
ATOM 1051 O O . SER A 1 129 ? 7.301 -8.789 9.656 1 98 129 SER A O 1
ATOM 1053 N N . THR A 1 130 ? 9.336 -9.312 10.305 1 97.12 130 THR A N 1
ATOM 1054 C CA . THR A 1 130 ? 9.812 -7.93 10.328 1 97.12 130 THR A CA 1
ATOM 1055 C C . THR A 1 130 ? 10.992 -7.75 9.375 1 97.12 130 THR A C 1
ATOM 1057 O O . THR A 1 130 ? 11.766 -6.797 9.508 1 97.12 130 THR A O 1
ATOM 1060 N N . SER A 1 131 ? 11.227 -8.711 8.453 1 98.25 131 SER A N 1
ATOM 1061 C CA . SER A 1 131 ? 12.359 -8.719 7.535 1 98.25 131 SER A CA 1
ATOM 1062 C C . SER A 1 131 ? 11.961 -8.211 6.156 1 98.25 131 SER A C 1
ATOM 1064 O O . SER A 1 131 ? 11.305 -8.922 5.391 1 98.25 131 SER A O 1
ATOM 1066 N N . TYR A 1 132 ? 12.445 -7.004 5.844 1 98.69 132 TYR A N 1
ATOM 1067 C CA . TYR A 1 132 ? 12.211 -6.496 4.496 1 98.69 132 TYR A CA 1
ATOM 1068 C C . TYR A 1 132 ? 12.828 -7.414 3.451 1 98.69 132 TYR A C 1
ATOM 1070 O O . TYR A 1 132 ? 12.297 -7.562 2.35 1 98.69 132 TYR A O 1
ATOM 1078 N N . ILE A 1 133 ? 13.914 -8.117 3.744 1 98.88 133 ILE A N 1
ATOM 1079 C CA . ILE A 1 133 ? 14.578 -9.039 2.826 1 98.88 133 ILE A CA 1
ATOM 1080 C C . ILE A 1 133 ? 13.641 -10.188 2.479 1 98.88 133 ILE A C 1
ATOM 1082 O O . ILE A 1 133 ? 13.492 -10.547 1.308 1 98.88 133 ILE A O 1
ATOM 1086 N N . GLU A 1 134 ? 12.938 -10.742 3.479 1 98.94 134 GLU A N 1
ATOM 1087 C CA . GLU A 1 134 ? 11.984 -11.805 3.211 1 98.94 134 GLU A CA 1
ATOM 1088 C C . GLU A 1 134 ? 10.852 -11.32 2.309 1 98.94 134 GLU A C 1
ATOM 1090 O O . GLU A 1 134 ? 10.484 -12 1.344 1 98.94 134 GLU A O 1
ATOM 1095 N N . LEU A 1 135 ? 10.367 -10.141 2.637 1 98.94 135 LEU A N 1
ATOM 1096 C CA . LEU A 1 135 ? 9.211 -9.594 1.927 1 98.94 135 LEU A CA 1
ATOM 1097 C C . LEU A 1 135 ? 9.547 -9.336 0.462 1 98.94 135 LEU A C 1
ATOM 1099 O O . LEU A 1 135 ? 8.852 -9.812 -0.434 1 98.94 135 LEU A O 1
ATOM 1103 N N . ILE A 1 136 ? 10.633 -8.609 0.211 1 98.94 136 ILE A N 1
ATOM 1104 C CA . ILE A 1 136 ? 10.977 -8.172 -1.138 1 98.94 136 ILE A CA 1
ATOM 1105 C C . ILE A 1 136 ? 11.43 -9.367 -1.971 1 98.94 136 ILE A C 1
ATOM 1107 O O . ILE A 1 136 ? 11.18 -9.422 -3.178 1 98.94 136 ILE A O 1
ATOM 1111 N N . THR A 1 137 ? 12.094 -10.367 -1.346 1 98.94 137 THR A N 1
ATOM 1112 C CA . THR A 1 137 ? 12.523 -11.562 -2.059 1 98.94 137 THR A CA 1
ATOM 1113 C C . THR A 1 137 ? 11.312 -12.375 -2.525 1 98.94 137 THR A C 1
ATOM 1115 O O . THR A 1 137 ? 11.273 -12.836 -3.67 1 98.94 137 THR A O 1
ATOM 1118 N N . LEU A 1 138 ? 10.367 -12.555 -1.638 1 98.94 138 LEU A N 1
ATOM 1119 C CA . LEU A 1 138 ? 9.164 -13.281 -2.025 1 98.94 138 LEU A CA 1
ATOM 1120 C C . LEU A 1 138 ? 8.484 -12.617 -3.219 1 98.94 138 LEU A C 1
ATOM 1122 O O . LEU A 1 138 ? 8.125 -13.289 -4.188 1 98.94 138 LEU A O 1
ATOM 1126 N N . LEU A 1 139 ? 8.289 -11.281 -3.143 1 98.88 139 LEU A N 1
ATOM 1127 C CA . LEU A 1 139 ? 7.637 -10.57 -4.238 1 98.88 139 LEU A CA 1
ATOM 1128 C C . LEU A 1 139 ? 8.414 -10.742 -5.535 1 98.88 139 LEU A C 1
ATOM 1130 O O . LEU A 1 139 ? 7.828 -10.945 -6.598 1 98.88 139 LEU A O 1
ATOM 1134 N N . TYR A 1 140 ? 9.734 -10.625 -5.469 1 98.88 140 TYR A N 1
ATOM 1135 C CA . TYR A 1 140 ? 10.578 -10.789 -6.645 1 98.88 140 TYR A CA 1
ATOM 1136 C C . TYR A 1 140 ? 10.391 -12.172 -7.258 1 98.88 140 TYR A C 1
ATOM 1138 O O . TYR A 1 140 ? 10.188 -12.297 -8.469 1 98.88 140 TYR A O 1
ATOM 1146 N N . VAL A 1 141 ? 10.453 -13.188 -6.441 1 98.94 141 VAL A N 1
ATOM 1147 C CA . VAL A 1 141 ? 10.414 -14.555 -6.941 1 98.94 141 VAL A CA 1
ATOM 1148 C C . VAL A 1 141 ? 9.039 -14.844 -7.555 1 98.94 141 VAL A C 1
ATOM 1150 O O . VAL A 1 141 ? 8.945 -15.477 -8.609 1 98.94 141 VAL A O 1
ATOM 1153 N N . MET A 1 142 ? 7.984 -14.383 -6.863 1 98.5 142 MET A N 1
ATOM 1154 C CA . MET A 1 142 ? 6.641 -14.562 -7.402 1 98.5 142 MET A CA 1
ATOM 1155 C C . MET A 1 142 ? 6.535 -13.977 -8.812 1 98.5 142 MET A C 1
ATOM 1157 O O . MET A 1 142 ? 6.129 -14.672 -9.742 1 98.5 142 MET A O 1
ATOM 1161 N N . GLU A 1 143 ? 6.973 -12.766 -8.953 1 98.56 143 GLU A N 1
ATOM 1162 C CA . GLU A 1 143 ? 6.859 -12.07 -10.227 1 98.56 143 GLU A CA 1
ATOM 1163 C C . GLU A 1 143 ? 7.859 -12.609 -11.242 1 98.56 143 GLU A C 1
ATOM 1165 O O . GLU A 1 143 ? 7.555 -12.719 -12.43 1 98.56 143 GLU A O 1
ATOM 1170 N N . LYS A 1 144 ? 9.062 -12.93 -10.781 1 98.81 144 LYS A N 1
ATOM 1171 C CA . LYS A 1 144 ? 10.102 -13.453 -11.664 1 98.81 144 LYS A CA 1
ATOM 1172 C C . LYS A 1 144 ? 9.695 -14.797 -12.266 1 98.81 144 LYS A C 1
ATOM 1174 O O . LYS A 1 144 ? 10.016 -15.086 -13.414 1 98.81 144 LYS A O 1
ATOM 1179 N N . THR A 1 145 ? 9.047 -15.625 -11.484 1 98.88 145 THR A N 1
ATOM 1180 C CA . THR A 1 145 ? 8.555 -16.906 -11.992 1 98.88 145 THR A CA 1
ATOM 1181 C C . THR A 1 145 ? 7.559 -16.688 -13.125 1 98.88 145 THR A C 1
ATOM 1183 O O . THR A 1 145 ? 7.621 -17.375 -14.148 1 98.88 145 THR A O 1
ATOM 1186 N N . TYR A 1 146 ? 6.676 -15.742 -13 1 98.44 146 TYR A N 1
ATOM 1187 C CA . TYR A 1 146 ? 5.668 -15.492 -14.023 1 98.44 146 TYR A CA 1
ATOM 1188 C C . TYR A 1 146 ? 6.297 -14.875 -15.266 1 98.44 146 TYR A C 1
ATOM 1190 O O . TYR A 1 146 ? 5.965 -15.25 -16.391 1 98.44 146 TYR A O 1
ATOM 1198 N N . LEU A 1 147 ? 7.191 -13.922 -15.055 1 98.62 147 LEU A N 1
ATOM 1199 C CA . LEU A 1 147 ? 7.961 -13.445 -16.203 1 98.62 147 LEU A CA 1
ATOM 1200 C C . LEU A 1 147 ? 8.727 -14.586 -16.859 1 98.62 147 LEU A C 1
ATOM 1202 O O . LEU A 1 147 ? 8.805 -14.664 -18.078 1 98.62 147 LEU A O 1
ATOM 1206 N N . GLY A 1 148 ? 9.281 -15.453 -16.062 1 98.62 148 GLY A N 1
ATOM 1207 C CA . GLY A 1 148 ? 10.094 -16.578 -16.5 1 98.62 148 GLY A CA 1
ATOM 1208 C C . GLY A 1 148 ? 9.336 -17.547 -17.406 1 98.62 148 GLY A C 1
ATOM 1209 O O . GLY A 1 148 ? 9.828 -17.938 -18.453 1 98.62 148 GLY A O 1
ATOM 1210 N N . TRP A 1 149 ? 8.141 -17.969 -16.922 1 98.5 149 TRP A N 1
ATOM 1211 C CA . TRP A 1 149 ? 7.438 -18.938 -17.766 1 98.5 149 TRP A CA 1
ATOM 1212 C C . TRP A 1 149 ? 6.988 -18.312 -19.078 1 98.5 149 TRP A C 1
ATOM 1214 O O . TRP A 1 149 ? 6.922 -18.984 -20.109 1 98.5 149 TRP A O 1
ATOM 1224 N N . ALA A 1 150 ? 6.621 -16.984 -19.078 1 98.31 150 ALA A N 1
ATOM 1225 C CA . ALA A 1 150 ? 6.246 -16.297 -20.328 1 98.31 150 ALA A CA 1
ATOM 1226 C C . ALA A 1 150 ? 7.426 -16.234 -21.281 1 98.31 150 ALA A C 1
ATOM 1228 O O . ALA A 1 150 ? 7.281 -16.516 -22.484 1 98.31 150 ALA A O 1
ATOM 1229 N N . GLN A 1 151 ? 8.602 -15.906 -20.766 1 98.25 151 GLN A N 1
ATOM 1230 C CA . GLN A 1 151 ? 9.805 -15.805 -21.594 1 98.25 151 GLN A CA 1
ATOM 1231 C C . GLN A 1 151 ? 10.266 -17.172 -22.078 1 98.25 151 GLN A C 1
ATOM 1233 O O . GLN A 1 151 ? 10.688 -17.328 -23.219 1 98.25 151 GLN A O 1
ATOM 1238 N N . TYR A 1 152 ? 10.234 -18.141 -21.188 1 98.38 152 TYR A N 1
ATOM 1239 C CA . TYR A 1 152 ? 10.57 -19.516 -21.531 1 98.38 152 TYR A CA 1
ATOM 1240 C C . TYR A 1 152 ? 9.766 -19.984 -22.734 1 98.38 152 TYR A C 1
ATOM 1242 O O . TYR A 1 152 ? 10.328 -20.547 -23.672 1 98.38 152 TYR A O 1
ATOM 1250 N N . ASN A 1 153 ? 8.5 -19.75 -22.75 1 98.5 153 ASN A N 1
ATOM 1251 C CA . ASN A 1 153 ? 7.621 -20.219 -23.812 1 98.5 153 ASN A CA 1
ATOM 1252 C C . ASN A 1 153 ? 7.738 -19.359 -25.062 1 98.5 153 ASN A C 1
ATOM 1254 O O . ASN A 1 153 ? 7.516 -19.828 -26.188 1 98.5 153 ASN A O 1
ATOM 1258 N N . THR A 1 154 ? 8.055 -18.062 -24.891 1 98.06 154 THR A N 1
ATOM 1259 C CA . THR A 1 154 ? 8.352 -17.219 -26.031 1 98.06 154 THR A CA 1
ATOM 1260 C C . THR A 1 154 ? 9.523 -17.781 -26.844 1 98.06 154 THR A C 1
ATOM 1262 O O . THR A 1 154 ? 9.469 -17.859 -28.062 1 98.06 154 THR A O 1
ATOM 1265 N N . GLU A 1 155 ? 10.547 -18.203 -26.156 1 97.38 155 GLU A N 1
ATOM 1266 C CA . GLU A 1 155 ? 11.742 -18.75 -26.797 1 97.38 155 GLU A CA 1
ATOM 1267 C C . GLU A 1 155 ? 11.43 -20.062 -27.516 1 97.38 155 GLU A C 1
ATOM 1269 O O . GLU A 1 155 ? 12.062 -20.391 -28.531 1 97.38 155 GLU A O 1
ATOM 1274 N N . ARG A 1 156 ? 10.469 -20.812 -27 1 96.69 156 ARG A N 1
ATOM 1275 C CA . ARG A 1 156 ? 10.148 -22.141 -27.547 1 96.69 156 ARG A CA 1
ATOM 1276 C C . ARG A 1 156 ? 9.008 -22.047 -28.547 1 96.69 156 ARG A C 1
ATOM 1278 O O . ARG A 1 156 ? 8.766 -23 -29.297 1 96.69 156 ARG A O 1
ATOM 1285 N N . GLY A 1 157 ? 8.344 -20.844 -28.609 1 97 157 GLY A N 1
ATOM 1286 C CA . GLY A 1 157 ? 7.277 -20.625 -29.578 1 97 157 GLY A CA 1
ATOM 1287 C C . GLY A 1 157 ? 5.895 -20.672 -28.969 1 97 157 GLY A C 1
ATOM 1288 O O . GLY A 1 157 ? 5.414 -21.734 -28.578 1 97 157 GLY A O 1
ATOM 1289 N N . ILE A 1 158 ? 5.207 -19.562 -28.797 1 97.62 158 ILE A N 1
ATOM 1290 C CA . ILE A 1 158 ? 3.824 -19.453 -28.359 1 97.62 158 ILE A CA 1
ATOM 1291 C C . ILE A 1 158 ? 2.883 -19.641 -29.547 1 97.62 158 ILE A C 1
ATOM 1293 O O . ILE A 1 158 ? 3.115 -19.062 -30.609 1 97.62 158 ILE A O 1
ATOM 1297 N N . LYS A 1 159 ? 1.845 -20.406 -29.375 1 96.94 159 LYS A N 1
ATOM 1298 C CA . LYS A 1 159 ? 0.891 -20.641 -30.453 1 96.94 159 LYS A CA 1
ATOM 1299 C C . LYS A 1 159 ? 0.232 -19.328 -30.906 1 96.94 159 LYS A C 1
ATOM 1301 O O . LYS A 1 159 ? -0.041 -18.453 -30.078 1 96.94 159 LYS A O 1
ATOM 1306 N N . LYS A 1 160 ? 0.03 -19.234 -32.219 1 93.81 160 LYS A N 1
ATOM 1307 C CA . LYS A 1 160 ? -0.668 -18.062 -32.781 1 93.81 160 LYS A CA 1
ATOM 1308 C C . LYS A 1 160 ? -2.18 -18.219 -32.625 1 93.81 160 LYS A C 1
ATOM 1310 O O . LYS A 1 160 ? -2.686 -19.328 -32.469 1 93.81 160 LYS A O 1
ATOM 1315 N N . ASP A 1 161 ? -2.812 -17.109 -32.562 1 96.88 161 ASP A N 1
ATOM 1316 C CA . ASP A 1 161 ? -4.27 -17.016 -32.594 1 96.88 161 ASP A CA 1
ATOM 1317 C C . ASP A 1 161 ? -4.906 -17.766 -31.438 1 96.88 161 ASP A C 1
ATOM 1319 O O . ASP A 1 161 ? -5.84 -18.547 -31.641 1 96.88 161 ASP A O 1
ATOM 1323 N N . LEU A 1 162 ? -4.34 -17.609 -30.328 1 98 162 LEU A N 1
ATOM 1324 C CA . LEU A 1 162 ? -4.883 -18.188 -29.094 1 98 162 LEU A CA 1
ATOM 1325 C C . LEU A 1 162 ? -6.168 -17.469 -28.688 1 98 162 LEU A C 1
ATOM 1327 O O . LEU A 1 162 ? -6.34 -16.281 -28.969 1 98 162 LEU A O 1
ATOM 1331 N N . ALA A 1 163 ? -7.039 -18.234 -28.141 1 97.12 163 ALA A N 1
ATOM 1332 C CA . ALA A 1 163 ? -8.219 -17.625 -27.531 1 97.12 163 ALA A CA 1
ATOM 1333 C C . ALA A 1 163 ? -7.828 -16.609 -26.469 1 97.12 163 ALA A C 1
ATOM 1335 O O . ALA A 1 163 ? -6.75 -16.703 -25.875 1 97.12 163 ALA A O 1
ATOM 1336 N N . TYR A 1 164 ? -8.711 -15.648 -26.125 1 96.81 164 TYR A N 1
ATOM 1337 C CA . TYR A 1 164 ? -8.492 -14.594 -25.141 1 96.81 164 TYR A CA 1
ATOM 1338 C C . TYR A 1 164 ? -8.031 -15.18 -23.812 1 96.81 164 TYR A C 1
ATOM 1340 O O . TYR A 1 164 ? -7.102 -14.656 -23.188 1 96.81 164 TYR A O 1
ATOM 1348 N N . LYS A 1 165 ? -8.648 -16.266 -23.359 1 97 165 LYS A N 1
ATOM 1349 C CA . LYS A 1 165 ? -8.391 -16.859 -22.047 1 97 165 LYS A CA 1
ATOM 1350 C C . LYS A 1 165 ? -6.934 -17.297 -21.922 1 97 165 LYS A C 1
ATOM 1352 O O . LYS A 1 165 ? -6.398 -17.359 -20.812 1 97 165 LYS A O 1
ATOM 1357 N N . HIS A 1 166 ? -6.293 -17.531 -23.016 1 97.75 166 HIS A N 1
ATOM 1358 C CA . HIS A 1 166 ? -4.875 -17.875 -23.016 1 97.75 166 HIS A CA 1
ATOM 1359 C C . HIS A 1 166 ? -4.008 -16.672 -23.344 1 97.75 166 HIS A C 1
ATOM 1361 O O . HIS A 1 166 ? -3.096 -16.328 -22.578 1 97.75 166 HIS A O 1
ATOM 1367 N N . GLN A 1 167 ? -4.332 -15.953 -24.391 1 97.12 167 GLN A N 1
ATOM 1368 C CA . GLN A 1 167 ? -3.508 -14.891 -24.953 1 97.12 167 GLN A CA 1
ATOM 1369 C C . GLN A 1 167 ? -3.346 -13.742 -23.953 1 97.12 167 GLN A C 1
ATOM 1371 O O . GLN A 1 167 ? -2.252 -13.195 -23.812 1 97.12 167 GLN A O 1
ATOM 1376 N N . GLU A 1 168 ? -4.426 -13.375 -23.312 1 96.12 168 GLU A N 1
ATOM 1377 C CA . GLU A 1 168 ? -4.379 -12.211 -22.438 1 96.12 168 GLU A CA 1
ATOM 1378 C C . GLU A 1 168 ? -3.471 -12.461 -21.234 1 96.12 168 GLU A C 1
ATOM 1380 O O . GLU A 1 168 ? -2.764 -11.555 -20.781 1 96.12 168 GLU A O 1
ATOM 1385 N N . TRP A 1 169 ? -3.49 -13.656 -20.688 1 96.75 169 TRP A N 1
ATOM 1386 C CA . TRP A 1 169 ? -2.631 -13.992 -19.562 1 96.75 169 TRP A CA 1
ATOM 1387 C C . TRP A 1 169 ? -1.159 -13.93 -19.953 1 96.75 169 TRP A C 1
ATOM 1389 O O . TRP A 1 169 ? -0.318 -13.477 -19.172 1 96.75 169 TRP A O 1
ATOM 1399 N N . ILE A 1 170 ? -0.876 -14.367 -21.172 1 97.12 170 ILE A N 1
ATOM 1400 C CA . ILE A 1 170 ? 0.471 -14.289 -21.719 1 97.12 170 ILE A CA 1
ATOM 1401 C C . ILE A 1 170 ? 0.858 -12.82 -21.922 1 97.12 170 ILE A C 1
ATOM 1403 O O . ILE A 1 170 ? 1.94 -12.398 -21.516 1 97.12 170 ILE A O 1
ATOM 1407 N N . ASN A 1 171 ? -0.034 -12.016 -22.516 1 95.62 171 ASN A N 1
ATOM 1408 C CA . ASN A 1 171 ? 0.216 -10.602 -22.766 1 95.62 171 ASN A CA 1
ATOM 1409 C C . ASN A 1 171 ? 0.575 -9.867 -21.469 1 95.62 171 ASN A C 1
ATOM 1411 O O . ASN A 1 171 ? 1.514 -9.062 -21.453 1 95.62 171 ASN A O 1
ATOM 1415 N N . LEU A 1 172 ? -0.17 -10.164 -20.438 1 94.19 172 LEU A N 1
ATOM 1416 C CA . LEU A 1 172 ? 0.014 -9.492 -19.156 1 94.19 172 LEU A CA 1
ATOM 1417 C C . LEU A 1 172 ? 1.416 -9.734 -18.609 1 94.19 172 LEU A C 1
ATOM 1419 O O . LEU A 1 172 ? 2.002 -8.859 -17.969 1 94.19 172 LEU A O 1
ATOM 1423 N N . HIS A 1 173 ? 2.012 -10.883 -18.844 1 96.88 173 HIS A N 1
ATOM 1424 C CA . HIS A 1 173 ? 3.279 -11.227 -18.203 1 96.88 173 HIS A CA 1
ATOM 1425 C C . HIS A 1 173 ? 4.445 -11.062 -19.172 1 96.88 173 HIS A C 1
ATOM 1427 O O . HIS A 1 173 ? 5.594 -11.328 -18.812 1 96.88 173 HIS A O 1
ATOM 1433 N N . LEU A 1 174 ? 4.184 -10.617 -20.438 1 95.69 174 LEU A N 1
ATOM 1434 C CA . LEU A 1 174 ? 5.246 -10.289 -21.375 1 95.69 174 LEU A CA 1
ATOM 1435 C C . LEU A 1 174 ? 5.312 -8.781 -21.609 1 95.69 174 LEU A C 1
ATOM 1437 O O . LEU A 1 174 ? 6.215 -8.297 -22.297 1 95.69 174 LEU A O 1
ATOM 1441 N N . ASP A 1 175 ? 4.398 -8.109 -21.047 1 94.31 175 ASP A N 1
ATOM 1442 C CA . ASP A 1 175 ? 4.352 -6.656 -21.203 1 94.31 175 ASP A CA 1
ATOM 1443 C C . ASP A 1 175 ? 5.598 -6 -20.625 1 94.31 175 ASP A C 1
ATOM 1445 O O . ASP A 1 175 ? 6.148 -6.48 -19.625 1 94.31 175 ASP A O 1
ATOM 1449 N N . TYR A 1 176 ? 6.047 -4.906 -21.234 1 96.19 176 TYR A N 1
ATOM 1450 C CA . TYR A 1 176 ? 7.25 -4.184 -20.828 1 96.19 176 TYR A CA 1
ATOM 1451 C C . TYR A 1 176 ? 7.129 -3.67 -19.406 1 96.19 176 TYR A C 1
ATOM 1453 O O . TYR A 1 176 ? 8.094 -3.707 -18.641 1 96.19 176 TYR A O 1
ATOM 1461 N N . ALA A 1 177 ? 5.969 -3.143 -19.047 1 94.75 177 ALA A N 1
ATOM 1462 C CA . ALA A 1 177 ? 5.754 -2.611 -17.703 1 94.75 177 ALA A CA 1
ATOM 1463 C C . ALA A 1 177 ? 5.941 -3.699 -16.656 1 94.75 177 ALA A C 1
ATOM 1465 O O . ALA A 1 177 ? 6.43 -3.43 -15.555 1 94.75 177 ALA A O 1
ATOM 1466 N N . PHE A 1 178 ? 5.555 -4.902 -16.953 1 96.94 178 PHE A N 1
ATOM 1467 C CA . PHE A 1 178 ? 5.727 -6.02 -16.047 1 96.94 178 PHE A CA 1
ATOM 1468 C C . PHE A 1 178 ? 7.199 -6.363 -15.875 1 96.94 178 PHE A C 1
ATOM 1470 O O . PHE A 1 178 ? 7.668 -6.578 -14.75 1 96.94 178 PHE A O 1
ATOM 1477 N N . GLU A 1 179 ? 7.883 -6.426 -16.984 1 98 179 GLU A N 1
ATOM 1478 C CA . GLU A 1 179 ? 9.32 -6.688 -16.938 1 98 179 GLU A CA 1
ATOM 1479 C C . GLU A 1 179 ? 10.039 -5.625 -16.109 1 98 179 GLU A C 1
ATOM 1481 O O . GLU A 1 179 ? 10.938 -5.945 -15.32 1 98 179 GLU A O 1
ATOM 1486 N N . GLU A 1 180 ? 9.688 -4.418 -16.266 1 98.19 180 GLU A N 1
ATOM 1487 C CA . GLU A 1 180 ? 10.273 -3.328 -15.5 1 98.19 180 GLU A CA 1
ATOM 1488 C C . GLU A 1 180 ? 9.984 -3.49 -14.008 1 98.19 180 GLU A C 1
ATOM 1490 O O . GLU A 1 180 ? 10.836 -3.18 -13.172 1 98.19 180 GLU A O 1
ATOM 1495 N N . TRP A 1 181 ? 8.797 -3.91 -13.711 1 98.19 181 TRP A N 1
ATOM 1496 C CA . TRP A 1 181 ? 8.414 -4.172 -12.328 1 98.19 181 TRP A CA 1
ATOM 1497 C C . TRP A 1 181 ? 9.289 -5.262 -11.711 1 98.19 181 TRP A C 1
ATOM 1499 O O . TRP A 1 181 ? 9.805 -5.105 -10.609 1 98.19 181 TRP A O 1
ATOM 1509 N N . VAL A 1 182 ? 9.516 -6.348 -12.445 1 98.69 182 VAL A N 1
ATOM 1510 C CA . VAL A 1 182 ? 10.352 -7.441 -11.961 1 98.69 182 VAL A CA 1
ATOM 1511 C C . VAL A 1 182 ? 11.781 -6.949 -11.773 1 98.69 182 VAL A C 1
ATOM 1513 O O . VAL A 1 182 ? 12.438 -7.297 -10.781 1 98.69 182 VAL A O 1
ATOM 1516 N N . ASN A 1 183 ? 12.266 -6.133 -12.719 1 98.56 183 ASN A N 1
ATOM 1517 C CA . ASN A 1 183 ? 13.602 -5.559 -12.609 1 98.56 183 ASN A CA 1
ATOM 1518 C C . ASN A 1 183 ? 13.734 -4.68 -11.367 1 98.56 183 ASN A C 1
ATOM 1520 O O . ASN A 1 183 ? 14.758 -4.711 -10.688 1 98.56 183 ASN A O 1
ATOM 1524 N N . PHE A 1 184 ? 12.75 -3.932 -11.094 1 98.81 184 PHE A N 1
ATOM 1525 C CA . PHE A 1 184 ? 12.742 -3.113 -9.891 1 98.81 184 PHE A CA 1
ATOM 1526 C C . PHE A 1 184 ? 12.859 -3.984 -8.641 1 98.81 184 PHE A C 1
ATOM 1528 O O . PHE A 1 184 ? 13.688 -3.721 -7.77 1 98.81 184 PHE A O 1
ATOM 1535 N N . LEU A 1 185 ? 11.984 -5 -8.57 1 98.88 185 LEU A N 1
ATOM 1536 C CA . LEU A 1 185 ? 12.031 -5.891 -7.41 1 98.88 185 LEU A CA 1
ATOM 1537 C C . LEU A 1 185 ? 13.414 -6.504 -7.25 1 98.88 185 LEU A C 1
ATOM 1539 O O . LEU A 1 185 ? 13.945 -6.574 -6.137 1 98.88 185 LEU A O 1
ATOM 1543 N N . GLY A 1 186 ? 14.016 -6.938 -8.367 1 98.81 186 GLY A N 1
ATOM 1544 C CA . GLY A 1 186 ? 15.367 -7.457 -8.328 1 98.81 186 GLY A CA 1
ATOM 1545 C C . GLY A 1 186 ? 16.375 -6.453 -7.805 1 98.81 186 GLY A C 1
ATOM 1546 O O . GLY A 1 186 ? 17.25 -6.801 -7.008 1 98.81 186 GLY A O 1
ATOM 1547 N N . SER A 1 187 ? 16.25 -5.242 -8.273 1 98.69 187 SER A N 1
ATOM 1548 C CA . SER A 1 187 ? 17.156 -4.195 -7.824 1 98.69 187 SER A CA 1
ATOM 1549 C C . SER A 1 187 ? 17.016 -3.93 -6.332 1 98.69 187 SER A C 1
ATOM 1551 O O . SER A 1 187 ? 17.984 -3.602 -5.652 1 98.69 187 SER A O 1
ATOM 1553 N N . GLU A 1 188 ? 15.797 -4.035 -5.793 1 98.75 188 GLU A N 1
ATOM 1554 C CA . GLU A 1 188 ? 15.578 -3.873 -4.359 1 98.75 188 GLU A CA 1
ATOM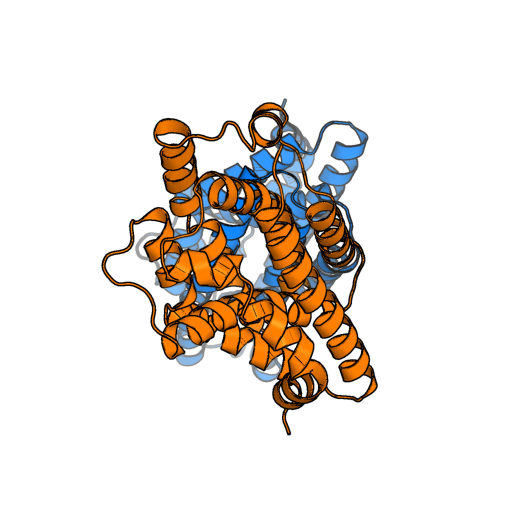 1555 C C . GLU A 1 188 ? 16.234 -5 -3.566 1 98.75 188 GLU A C 1
ATOM 1557 O O . GLU A 1 188 ? 16.781 -4.773 -2.49 1 98.75 188 GLU A O 1
ATOM 1562 N N . VAL A 1 189 ? 16.109 -6.219 -4.078 1 98.88 189 VAL A N 1
ATOM 1563 C CA . VAL A 1 189 ? 16.812 -7.328 -3.436 1 98.88 189 VAL A CA 1
ATOM 1564 C C . VAL A 1 189 ? 18.312 -7.043 -3.395 1 98.88 189 VAL A C 1
ATOM 1566 O O . VAL A 1 189 ? 18.938 -7.195 -2.352 1 98.88 189 VAL A O 1
ATOM 1569 N N . GLU A 1 190 ? 18.875 -6.555 -4.551 1 98.81 190 GLU A N 1
ATOM 1570 C CA . GLU A 1 190 ? 20.281 -6.203 -4.617 1 98.81 190 GLU A CA 1
ATOM 1571 C C . GLU A 1 190 ? 20.641 -5.133 -3.586 1 98.81 190 GLU A C 1
ATOM 1573 O O . GLU A 1 190 ? 21.719 -5.164 -2.99 1 98.81 190 GLU A O 1
ATOM 1578 N N . ARG A 1 191 ? 19.75 -4.207 -3.375 1 98.56 191 ARG A N 1
ATOM 1579 C CA . ARG A 1 191 ? 20 -3.07 -2.494 1 98.56 191 ARG A CA 1
ATOM 1580 C C . ARG A 1 191 ? 20.078 -3.514 -1.037 1 98.56 191 ARG A C 1
ATOM 1582 O O . ARG A 1 191 ? 20.906 -3 -0.27 1 98.56 191 ARG A O 1
ATOM 1589 N N . VAL A 1 192 ? 19.281 -4.52 -0.627 1 98.62 192 VAL A N 1
ATOM 1590 C CA . VAL A 1 192 ? 19.094 -4.742 0.803 1 98.62 192 VAL A CA 1
ATOM 1591 C C . VAL A 1 192 ? 19.922 -5.938 1.256 1 98.62 192 VAL A C 1
ATOM 1593 O O . VAL A 1 192 ? 20.172 -6.117 2.451 1 98.62 192 VAL A O 1
ATOM 1596 N N . VAL A 1 193 ? 20.281 -6.82 0.355 1 98.81 193 VAL A N 1
ATOM 1597 C CA . VAL A 1 193 ? 21.156 -7.934 0.713 1 98.81 193 VAL A CA 1
ATOM 1598 C C . VAL A 1 193 ? 22.609 -7.48 0.681 1 98.81 193 VAL A C 1
ATOM 1600 O O . VAL A 1 193 ? 23.219 -7.41 -0.388 1 98.81 193 VAL A O 1
ATOM 1603 N N . LYS A 1 194 ? 23.203 -7.254 1.854 1 97.94 194 LYS A N 1
ATOM 1604 C CA . LYS A 1 194 ? 24.5 -6.598 1.922 1 97.94 194 LYS A CA 1
ATOM 1605 C C . LYS A 1 194 ? 25.547 -7.504 2.57 1 97.94 194 LYS A C 1
ATOM 1607 O O . LYS A 1 194 ? 26.75 -7.246 2.473 1 97.94 194 LYS A O 1
ATOM 1612 N N . SER A 1 195 ? 25.172 -8.57 3.193 1 98.38 195 SER A N 1
ATOM 1613 C CA . SER A 1 195 ? 26.078 -9.477 3.891 1 98.38 195 SER A CA 1
ATOM 1614 C C . SER A 1 195 ? 25.719 -10.938 3.598 1 98.38 195 SER A C 1
ATOM 1616 O O . SER A 1 195 ? 24.688 -11.219 3 1 98.38 195 SER A O 1
ATOM 1618 N N . GLU A 1 196 ? 26.547 -11.781 4.027 1 98.19 196 GLU A N 1
ATOM 1619 C CA . GLU A 1 196 ? 26.281 -13.211 3.861 1 98.19 196 GLU A CA 1
ATOM 1620 C C . GLU A 1 196 ? 25.094 -13.656 4.695 1 98.19 196 GLU A C 1
ATOM 1622 O O . GLU A 1 196 ? 24.344 -14.547 4.293 1 98.19 196 GLU A O 1
ATOM 1627 N N . ASP A 1 197 ? 24.922 -13.062 5.875 1 98.5 197 ASP A N 1
ATOM 1628 C CA . ASP A 1 197 ? 23.75 -13.367 6.695 1 98.5 197 ASP A CA 1
ATOM 1629 C C . ASP A 1 197 ? 22.469 -12.922 6.012 1 98.5 197 ASP A C 1
ATOM 1631 O O . ASP A 1 197 ? 21.453 -13.625 6.059 1 98.5 197 ASP A O 1
ATOM 1635 N N . ASP A 1 198 ? 22.5 -11.734 5.363 1 98.69 198 ASP A N 1
ATOM 1636 C CA . ASP A 1 198 ? 21.375 -11.281 4.555 1 98.69 198 ASP A CA 1
ATOM 1637 C C . ASP A 1 198 ? 21.078 -12.266 3.426 1 98.69 198 ASP A C 1
ATOM 1639 O O . ASP A 1 198 ? 19.922 -12.562 3.145 1 98.69 198 ASP A O 1
ATOM 1643 N N . TYR A 1 199 ? 22.156 -12.703 2.779 1 98.75 199 TYR A N 1
ATOM 1644 C CA . TYR A 1 199 ? 22 -13.609 1.65 1 98.75 199 TYR A CA 1
ATOM 1645 C C . TYR A 1 199 ? 21.328 -14.906 2.08 1 98.75 199 TYR A C 1
ATOM 1647 O O . TYR A 1 199 ? 20.5 -15.453 1.355 1 98.75 199 TYR A O 1
ATOM 1655 N N . LYS A 1 200 ? 21.656 -15.414 3.209 1 98.75 200 LYS A N 1
ATOM 1656 C CA . LYS A 1 200 ? 21.062 -16.656 3.699 1 98.75 200 LYS A CA 1
ATOM 1657 C C . LYS A 1 200 ? 19.547 -16.516 3.867 1 98.75 200 LYS A C 1
ATOM 1659 O O . LYS A 1 200 ? 18.797 -17.422 3.529 1 98.75 200 LYS A O 1
ATOM 1664 N N . VAL A 1 201 ? 19.125 -15.391 4.43 1 98.81 201 VAL A N 1
ATOM 1665 C CA . VAL A 1 201 ? 17.703 -15.102 4.578 1 98.81 201 VAL A CA 1
ATOM 1666 C C . VAL A 1 201 ? 17.047 -15.016 3.201 1 98.81 201 VAL A C 1
ATOM 1668 O O . VAL A 1 201 ? 15.977 -15.602 2.979 1 98.81 201 VAL A O 1
ATOM 1671 N N . CYS A 1 202 ? 17.703 -14.32 2.314 1 98.88 202 CYS A N 1
ATOM 1672 C CA . CYS A 1 202 ? 17.234 -14.141 0.947 1 98.88 202 CYS A CA 1
ATOM 1673 C C . CYS A 1 202 ? 17.125 -15.484 0.226 1 98.88 202 CYS A C 1
ATOM 1675 O O . CYS A 1 202 ? 16.109 -15.781 -0.388 1 98.88 202 CYS A O 1
ATOM 1677 N N . GLU A 1 203 ? 18.156 -16.266 0.343 1 98.88 203 GLU A N 1
ATOM 1678 C CA . GLU A 1 203 ? 18.219 -17.562 -0.319 1 98.88 203 GLU A CA 1
ATOM 1679 C C . GLU A 1 203 ? 17.141 -18.5 0.195 1 98.88 203 GLU A C 1
ATOM 1681 O O . GLU A 1 203 ? 16.484 -19.188 -0.589 1 98.88 203 GLU A O 1
ATOM 1686 N N . ALA A 1 204 ? 16.984 -18.578 1.463 1 98.88 204 ALA A N 1
ATOM 1687 C CA . ALA A 1 204 ? 15.953 -19.422 2.049 1 98.88 204 ALA A CA 1
ATOM 1688 C C . ALA A 1 204 ? 14.57 -19.062 1.529 1 98.88 204 ALA A C 1
ATOM 1690 O O . ALA A 1 204 ? 13.766 -19.938 1.193 1 98.88 204 ALA A O 1
ATOM 1691 N N . MET A 1 205 ? 14.281 -17.75 1.475 1 98.94 205 MET A N 1
ATOM 1692 C CA . MET A 1 205 ? 12.992 -17.281 0.976 1 98.94 205 MET A CA 1
ATOM 1693 C C . MET A 1 205 ? 12.859 -17.562 -0.518 1 98.94 205 MET A C 1
ATOM 1695 O O . MET A 1 205 ? 11.781 -17.938 -0.986 1 98.94 205 MET A O 1
ATOM 1699 N N . PHE A 1 206 ? 13.969 -17.375 -1.267 1 98.94 206 PHE A N 1
ATOM 1700 C CA . PHE A 1 206 ? 13.977 -17.672 -2.695 1 98.94 206 PHE A CA 1
ATOM 1701 C C . PHE A 1 206 ? 13.602 -19.125 -2.951 1 98.94 206 PHE A C 1
ATOM 1703 O O . PHE A 1 206 ? 12.664 -19.406 -3.707 1 98.94 206 PHE A O 1
ATOM 1710 N N . VAL A 1 207 ? 14.234 -20.016 -2.295 1 98.94 207 VAL A N 1
ATOM 1711 C CA . VAL A 1 207 ? 14.047 -21.438 -2.496 1 98.94 207 VAL A CA 1
ATOM 1712 C C . VAL A 1 207 ? 12.633 -21.844 -2.084 1 98.94 207 VAL A C 1
ATOM 1714 O O . VAL A 1 207 ? 11.938 -22.547 -2.824 1 98.94 207 VAL A O 1
ATOM 1717 N N . LYS A 1 208 ? 12.234 -21.391 -0.92 1 98.88 208 LYS A N 1
ATOM 1718 C CA . LYS A 1 208 ? 10.906 -21.703 -0.414 1 98.88 208 LYS A CA 1
ATOM 1719 C C . LYS A 1 208 ? 9.82 -21.234 -1.38 1 98.88 208 LYS A C 1
ATOM 1721 O O . LYS A 1 208 ? 8.891 -21.984 -1.686 1 98.88 208 LYS A O 1
ATOM 1726 N N . THR A 1 209 ? 9.938 -20.016 -1.894 1 98.88 209 THR A N 1
ATOM 1727 C CA . THR A 1 209 ? 8.914 -19.422 -2.746 1 98.88 209 THR A CA 1
ATOM 1728 C C . THR A 1 209 ? 8.875 -20.109 -4.105 1 98.88 209 THR A C 1
ATOM 1730 O O . THR A 1 209 ? 7.797 -20.391 -4.637 1 98.88 209 THR A O 1
ATOM 1733 N N . VAL A 1 210 ? 10.031 -20.391 -4.703 1 98.88 210 VAL A N 1
ATOM 1734 C CA . VAL A 1 210 ? 10.062 -21.078 -5.992 1 98.88 210 VAL A CA 1
ATOM 1735 C C . VAL A 1 210 ? 9.383 -22.438 -5.879 1 98.88 210 VAL A C 1
ATOM 1737 O O . VAL A 1 210 ? 8.602 -22.812 -6.754 1 98.88 210 VAL A O 1
ATOM 1740 N N . LYS A 1 211 ? 9.656 -23.125 -4.84 1 98.88 211 LYS A N 1
ATOM 1741 C CA . LYS A 1 211 ? 9.062 -24.438 -4.633 1 98.88 211 LYS A CA 1
ATOM 1742 C C . LYS A 1 211 ? 7.547 -24.344 -4.461 1 98.88 211 LYS A C 1
ATOM 1744 O O . LYS A 1 211 ? 6.797 -25.172 -4.988 1 98.88 211 LYS A O 1
ATOM 1749 N N . LEU A 1 212 ? 7.098 -23.359 -3.748 1 98.88 212 LEU A N 1
ATOM 1750 C CA . LEU A 1 212 ? 5.668 -23.172 -3.547 1 98.88 212 LEU A CA 1
ATOM 1751 C C . LEU A 1 212 ? 4.98 -22.812 -4.859 1 98.88 212 LEU A C 1
ATOM 1753 O O . LEU A 1 212 ? 3.848 -23.234 -5.109 1 98.88 212 LEU A O 1
ATOM 1757 N N . GLU A 1 213 ? 5.656 -22 -5.73 1 98.81 213 GLU A N 1
ATOM 1758 C CA . GLU A 1 213 ? 5.109 -21.688 -7.051 1 98.81 213 GLU A CA 1
ATOM 1759 C C . GLU A 1 213 ? 4.906 -22.953 -7.875 1 98.81 213 GLU A C 1
ATOM 1761 O O . GLU A 1 213 ? 3.855 -23.141 -8.492 1 98.81 213 GLU A O 1
ATOM 1766 N N . THR A 1 214 ? 5.91 -23.812 -7.859 1 98.81 214 THR A N 1
ATOM 1767 C CA . THR A 1 214 ? 5.836 -25.078 -8.602 1 98.81 214 THR A CA 1
ATOM 1768 C C . THR A 1 214 ? 4.723 -25.953 -8.047 1 98.81 214 THR A C 1
ATOM 1770 O O . THR A 1 214 ? 3.961 -26.547 -8.812 1 98.81 214 THR A O 1
ATOM 1773 N N . GLU A 1 215 ? 4.664 -26.016 -6.75 1 98.75 215 GLU A N 1
ATOM 1774 C CA . GLU A 1 215 ? 3.621 -26.812 -6.109 1 98.75 215 GLU A CA 1
ATOM 1775 C C . GLU A 1 215 ? 2.232 -26.281 -6.445 1 98.75 215 GLU A C 1
ATOM 1777 O O . GLU A 1 215 ? 1.289 -27.062 -6.621 1 98.75 215 GLU A O 1
ATOM 1782 N N . PHE A 1 216 ? 2.055 -25 -6.465 1 98.81 216 PHE A N 1
ATOM 1783 C CA . PHE A 1 216 ? 0.79 -24.375 -6.836 1 98.81 216 PHE A CA 1
ATOM 1784 C C . PHE A 1 216 ? 0.376 -24.781 -8.242 1 98.81 216 PHE A C 1
ATOM 1786 O O . PHE A 1 216 ? -0.747 -25.25 -8.461 1 98.81 216 PHE A O 1
ATOM 1793 N N . PHE A 1 217 ? 1.345 -24.625 -9.234 1 98.81 217 PHE A N 1
ATOM 1794 C CA . PHE A 1 217 ? 1.053 -25 -10.609 1 98.81 217 PHE A CA 1
ATOM 1795 C C . PHE A 1 217 ? 0.682 -26.484 -10.688 1 98.81 217 PHE A C 1
ATOM 1797 O O . PHE A 1 217 ? -0.306 -26.844 -11.328 1 98.81 217 PHE A O 1
ATOM 1804 N N . GLU A 1 218 ? 1.447 -27.312 -9.992 1 98.81 218 GLU A N 1
ATOM 1805 C CA . GLU A 1 218 ? 1.23 -28.75 -10.039 1 98.81 218 GLU A CA 1
ATOM 1806 C C . GLU A 1 218 ? -0.127 -29.125 -9.445 1 98.81 218 GLU A C 1
ATOM 1808 O O . GLU A 1 218 ? -0.837 -29.969 -10 1 98.81 218 GLU A O 1
ATOM 1813 N N . SER A 1 219 ? -0.475 -28.516 -8.352 1 98.62 219 SER A N 1
ATOM 1814 C CA . SER A 1 219 ? -1.741 -28.812 -7.691 1 98.62 219 SER A CA 1
ATOM 1815 C C . SER A 1 219 ? -2.926 -28.453 -8.586 1 98.62 219 SER A C 1
ATOM 1817 O O . SER A 1 219 ? -3.912 -29.203 -8.641 1 98.62 219 SER A O 1
ATOM 1819 N N . CYS A 1 220 ? -2.842 -27.328 -9.266 1 98.56 220 CYS A N 1
ATOM 1820 C CA . CYS A 1 220 ? -3.904 -26.922 -10.172 1 98.56 220 CYS A CA 1
ATOM 1821 C C . CYS A 1 220 ? -3.9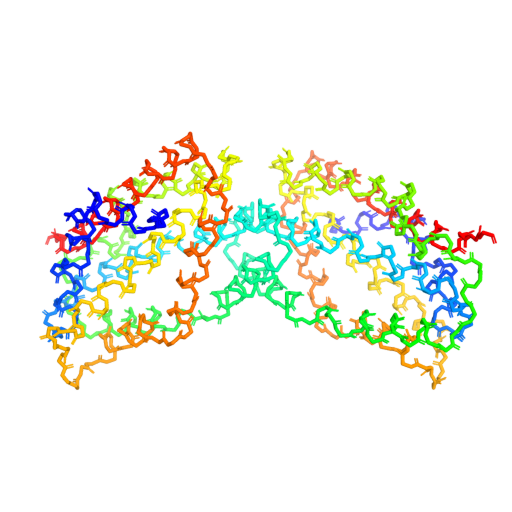63 -27.844 -11.391 1 98.56 220 CYS A C 1
ATOM 1823 O O . CYS A 1 220 ? -5.047 -28.219 -11.836 1 98.56 220 CYS A O 1
ATOM 1825 N N . TYR A 1 221 ? -2.785 -28.203 -11.906 1 98.69 221 TYR A N 1
ATOM 1826 C CA . TYR A 1 221 ? -2.668 -29 -13.125 1 98.69 221 TYR A CA 1
ATOM 1827 C C . TYR A 1 221 ? -3.18 -30.422 -12.898 1 98.69 221 TYR A C 1
ATOM 1829 O O . TYR A 1 221 ? -3.791 -31.016 -13.797 1 98.69 221 TYR A O 1
ATOM 1837 N N . SER A 1 222 ? -2.963 -30.938 -11.711 1 98.5 222 SER A N 1
ATOM 1838 C CA . SER A 1 222 ? -3.24 -32.344 -11.453 1 98.5 222 SER A CA 1
ATOM 1839 C C . SER A 1 222 ? -4.621 -32.531 -10.836 1 98.5 222 SER A C 1
ATOM 1841 O O . SER A 1 222 ? -5.105 -33.656 -10.711 1 98.5 222 SER A O 1
ATOM 1843 N N . TYR A 1 223 ? -5.266 -31.469 -10.438 1 98.25 223 TYR A N 1
ATOM 1844 C CA . TYR A 1 223 ? -6.539 -31.578 -9.742 1 98.25 223 TYR A CA 1
ATOM 1845 C C . TYR A 1 223 ? -7.645 -32.031 -10.688 1 98.25 223 TYR A C 1
ATOM 1847 O O . TYR A 1 223 ? -7.789 -31.484 -11.781 1 98.25 223 TYR A O 1
ATOM 1855 N N . SER A 1 224 ? -8.305 -33.062 -10.289 1 96.62 224 SER A N 1
ATOM 1856 C CA . SER A 1 224 ? -9.5 -33.531 -10.969 1 96.62 224 SER A CA 1
ATOM 1857 C C . SER A 1 224 ? -10.375 -34.375 -10.031 1 96.62 224 SER A C 1
ATOM 1859 O O . SER A 1 224 ? -9.859 -35.031 -9.125 1 96.62 224 SER A O 1
ATOM 1861 N N . GLU A 1 225 ? -11.617 -34.219 -10.242 1 95.38 225 GLU A N 1
ATOM 1862 C CA . GLU A 1 225 ? -12.57 -35.031 -9.469 1 95.38 225 GLU A CA 1
ATOM 1863 C C . GLU A 1 225 ? -13.18 -36.125 -10.32 1 95.38 225 GLU A C 1
ATOM 1865 O O . GLU A 1 225 ? -13.266 -36 -11.539 1 95.38 225 GLU A O 1
ATOM 1870 N N . MET B 1 1 ? -26.766 7.023 16.969 1 89.44 1 MET B N 1
ATOM 1871 C CA . MET B 1 1 ? -25.641 7.887 16.625 1 89.44 1 MET B CA 1
ATOM 1872 C C . MET B 1 1 ? -24.469 7.066 16.109 1 89.44 1 MET B C 1
ATOM 1874 O O . MET B 1 1 ? -24.125 6.031 16.688 1 89.44 1 MET B O 1
ATOM 1878 N N . SER B 1 2 ? -23.875 7.527 15.023 1 96 2 SER B N 1
ATOM 1879 C CA . SER B 1 2 ? -22.75 6.793 14.469 1 96 2 SER B CA 1
ATOM 1880 C C . SER B 1 2 ? -21.484 7.016 15.297 1 96 2 SER B C 1
ATOM 1882 O O . SER B 1 2 ? -21.453 7.895 16.156 1 96 2 SER B O 1
ATOM 1884 N N . VAL B 1 3 ? -20.484 6.207 15.203 1 98.5 3 VAL B N 1
ATOM 1885 C CA . VAL B 1 3 ? -19.219 6.312 15.906 1 98.5 3 VAL B CA 1
ATOM 1886 C C . VAL B 1 3 ? -18.594 7.68 15.641 1 98.5 3 VAL B C 1
ATOM 1888 O O . VAL B 1 3 ? -18.156 8.367 16.562 1 98.5 3 VAL B O 1
ATOM 1891 N N . ILE B 1 4 ? -18.625 8.078 14.383 1 98.44 4 ILE B N 1
ATOM 1892 C CA . ILE B 1 4 ? -17.984 9.32 13.961 1 98.44 4 ILE B CA 1
ATOM 1893 C C . ILE B 1 4 ? -18.75 10.508 14.547 1 98.44 4 ILE B C 1
ATOM 1895 O O . ILE B 1 4 ? -18.141 11.453 15.055 1 98.44 4 ILE B O 1
ATOM 1899 N N . GLU B 1 5 ? -20.078 10.469 14.508 1 97.69 5 GLU B N 1
ATOM 1900 C CA . GLU B 1 5 ? -20.891 11.531 15.086 1 97.69 5 GLU B CA 1
ATOM 1901 C C . GLU B 1 5 ? -20.609 11.688 16.578 1 97.69 5 GLU B C 1
ATOM 1903 O O . GLU B 1 5 ? -20.531 12.805 17.094 1 97.69 5 GLU B O 1
ATOM 1908 N N . ARG B 1 6 ? -20.547 10.555 17.234 1 97.94 6 ARG B N 1
ATOM 1909 C CA . ARG B 1 6 ? -20.266 10.562 18.656 1 97.94 6 ARG B CA 1
ATOM 1910 C C . ARG B 1 6 ? -18.906 11.203 18.953 1 97.94 6 ARG B C 1
ATOM 1912 O O . ARG B 1 6 ? -18.781 12.039 19.844 1 97.94 6 ARG B O 1
ATOM 1919 N N . LEU B 1 7 ? -17.797 10.836 18.188 1 98.75 7 LEU B N 1
ATOM 1920 C CA . LEU B 1 7 ? -16.453 11.359 18.344 1 98.75 7 LEU B CA 1
ATOM 1921 C C . LEU B 1 7 ? -16.438 12.875 18.156 1 98.75 7 LEU B C 1
ATOM 1923 O O . LEU B 1 7 ? -15.867 13.602 18.969 1 98.75 7 LEU B O 1
ATOM 1927 N N . LEU B 1 8 ? -17.109 13.328 17.109 1 98.31 8 LEU B N 1
ATOM 1928 C CA . LEU B 1 8 ? -17.078 14.742 16.75 1 98.31 8 LEU B CA 1
ATOM 1929 C C . LEU B 1 8 ? -17.891 15.57 17.75 1 98.31 8 LEU B C 1
ATOM 1931 O O . LEU B 1 8 ? -17.547 16.719 18.031 1 98.31 8 LEU B O 1
ATOM 1935 N N . LYS B 1 9 ? -18.953 15 18.25 1 98.06 9 LYS B N 1
ATOM 1936 C CA . LYS B 1 9 ? -19.75 15.695 19.25 1 98.06 9 LYS B CA 1
ATOM 1937 C C . LYS B 1 9 ? -19.016 15.781 20.578 1 98.06 9 LYS B C 1
ATOM 1939 O O . LYS B 1 9 ? -18.922 16.859 21.172 1 98.06 9 LYS B O 1
ATOM 1944 N N . GLU B 1 10 ? -18.5 14.734 21.031 1 98.31 10 GLU B N 1
ATOM 1945 C CA . GLU B 1 10 ? -17.844 14.664 22.344 1 98.31 10 GLU B CA 1
ATOM 1946 C C . GLU B 1 10 ? -16.547 15.461 22.344 1 98.31 10 GLU B C 1
ATOM 1948 O O . GLU B 1 10 ? -16.141 15.984 23.391 1 98.31 10 GLU B O 1
ATOM 1953 N N . HIS B 1 11 ? -15.906 15.539 21.203 1 98.69 11 HIS B N 1
ATOM 1954 C CA . HIS B 1 11 ? -14.609 16.203 21.141 1 98.69 11 HIS B CA 1
ATOM 1955 C C . HIS B 1 11 ? -14.633 17.359 20.141 1 98.69 11 HIS B C 1
ATOM 1957 O O . HIS B 1 11 ? -13.648 17.594 19.438 1 98.69 11 HIS B O 1
ATOM 1963 N N . ASN B 1 12 ? -15.75 18 20.094 1 98.19 12 ASN B N 1
ATOM 1964 C CA . ASN B 1 12 ? -15.961 19.109 19.156 1 98.19 12 ASN B CA 1
ATOM 1965 C C . ASN B 1 12 ? -14.977 20.25 19.422 1 98.19 12 ASN B C 1
ATOM 1967 O O . ASN B 1 12 ? -14.5 20.891 18.484 1 98.19 12 ASN B O 1
ATOM 1971 N N . ASP B 1 13 ? -14.641 20.531 20.625 1 98.38 13 ASP B N 1
ATOM 1972 C CA . ASP B 1 13 ? -13.789 21.656 20.984 1 98.38 13 ASP B CA 1
ATOM 1973 C C . ASP B 1 13 ? -12.391 21.5 20.391 1 98.38 13 ASP B C 1
ATOM 1975 O O . ASP B 1 13 ? -11.891 22.406 19.734 1 98.38 13 ASP B O 1
ATOM 1979 N N . ILE B 1 14 ? -11.812 20.328 20.594 1 98.56 14 ILE B N 1
ATOM 1980 C CA . ILE B 1 14 ? -10.445 20.156 20.109 1 98.56 14 ILE B CA 1
ATOM 1981 C C . ILE B 1 14 ? -10.461 20.031 18.578 1 98.56 14 ILE B C 1
ATOM 1983 O O . ILE B 1 14 ? -9.523 20.469 17.906 1 98.56 14 ILE B O 1
ATOM 1987 N N . PHE B 1 15 ? -11.516 19.422 18.031 1 98.75 15 PHE B N 1
ATOM 1988 C CA . PHE B 1 15 ? -11.609 19.328 16.578 1 98.75 15 PHE B CA 1
ATOM 1989 C C . PHE B 1 15 ? -11.758 20.703 15.953 1 98.75 15 PHE B C 1
ATOM 1991 O O . PHE B 1 15 ? -11.078 21.031 14.969 1 98.75 15 PHE B O 1
ATOM 1998 N N . GLN B 1 16 ? -12.586 21.578 16.531 1 98.44 16 GLN B N 1
ATOM 1999 C CA . GLN B 1 16 ? -12.773 22.938 16.031 1 98.44 16 GLN B CA 1
ATOM 2000 C C . GLN B 1 16 ? -11.477 23.734 16.109 1 98.44 16 GLN B C 1
ATOM 2002 O O . GLN B 1 16 ? -11.164 24.516 15.211 1 98.44 16 GLN B O 1
ATOM 2007 N N . GLU B 1 17 ? -10.781 23.547 17.188 1 98.69 17 GLU B N 1
ATOM 2008 C CA . GLU B 1 17 ? -9.492 24.203 17.312 1 98.69 17 GLU B CA 1
ATOM 2009 C C . GLU B 1 17 ? -8.547 23.828 16.188 1 98.69 17 GLU B C 1
ATOM 2011 O O . GLU B 1 17 ? -7.816 24.672 15.664 1 98.69 17 GLU B O 1
ATOM 2016 N N . SER B 1 18 ? -8.594 22.594 15.812 1 98.69 18 SER B N 1
ATOM 2017 C CA . SER B 1 18 ? -7.695 22.109 14.773 1 98.69 18 SER B CA 1
ATOM 2018 C C . SER B 1 18 ? -8.055 22.672 13.406 1 98.69 18 SER B C 1
ATOM 2020 O O . SER B 1 18 ? -7.176 23.031 12.617 1 98.69 18 SER B O 1
ATOM 2022 N N . ILE B 1 19 ? -9.336 22.859 13.078 1 98.75 19 ILE B N 1
ATOM 2023 C CA . ILE B 1 19 ? -9.734 23.203 11.719 1 98.75 19 ILE B CA 1
ATOM 2024 C C . ILE B 1 19 ? -9.844 24.734 11.594 1 98.75 19 ILE B C 1
ATOM 2026 O O . ILE B 1 19 ? -10 25.25 10.484 1 98.75 19 ILE B O 1
ATOM 2030 N N . ALA B 1 20 ? -9.75 25.469 12.703 1 98.69 20 ALA B N 1
ATOM 2031 C CA . ALA B 1 20 ? -9.852 26.922 12.703 1 98.69 20 ALA B CA 1
ATOM 2032 C C . ALA B 1 20 ? -8.5 27.562 13.031 1 98.69 20 ALA B C 1
ATOM 2034 O O . ALA B 1 20 ? -8.445 28.719 13.438 1 98.69 20 ALA B O 1
ATOM 2035 N N . HIS B 1 21 ? -7.43 26.859 12.898 1 98.88 21 HIS B N 1
ATOM 2036 C CA . HIS B 1 21 ? -6.109 27.359 13.281 1 98.88 21 HIS B CA 1
ATOM 2037 C C . HIS B 1 21 ? -5.699 28.547 12.422 1 98.88 21 HIS B C 1
ATOM 2039 O O . HIS B 1 21 ? -5.965 28.578 11.219 1 98.88 21 HIS B O 1
ATOM 2045 N N . PRO B 1 22 ? -4.949 29.531 12.953 1 98.81 22 PRO B N 1
ATOM 2046 C CA . PRO B 1 22 ? -4.547 30.719 12.203 1 98.81 22 PRO B CA 1
ATOM 2047 C C . PRO B 1 22 ? -3.73 30.391 10.961 1 98.81 22 PRO B C 1
ATOM 2049 O O . PRO B 1 22 ? -3.82 31.094 9.945 1 98.81 22 PRO B O 1
ATOM 2052 N N . LEU B 1 23 ? -2.969 29.359 11.008 1 98.88 23 LEU B N 1
ATOM 2053 C CA . LEU B 1 23 ? -2.158 28.984 9.859 1 98.88 23 LEU B CA 1
ATOM 2054 C C . LEU B 1 23 ? -3.031 28.766 8.625 1 98.88 23 LEU B C 1
ATOM 2056 O O . LEU B 1 23 ? -2.789 29.344 7.57 1 98.88 23 LEU B O 1
ATOM 2060 N N . THR B 1 24 ? -4.059 27.906 8.75 1 98.81 24 THR B N 1
ATOM 2061 C CA . THR B 1 24 ? -4.91 27.578 7.613 1 98.81 24 THR B CA 1
ATOM 2062 C C . THR B 1 24 ? -5.859 28.719 7.293 1 98.81 24 THR B C 1
ATOM 2064 O O . THR B 1 24 ? -6.176 28.969 6.129 1 98.81 24 THR B O 1
ATOM 2067 N N . ASN B 1 25 ? -6.312 29.484 8.328 1 98.81 25 ASN B N 1
ATOM 2068 C CA . ASN B 1 25 ? -7.152 30.656 8.094 1 98.81 25 ASN B CA 1
ATOM 2069 C C . ASN B 1 25 ? -6.434 31.703 7.246 1 98.81 25 ASN B C 1
ATOM 2071 O O . ASN B 1 25 ? -6.996 32.219 6.273 1 98.81 25 ASN B O 1
ATOM 2075 N N . GLU B 1 26 ? -5.164 31.984 7.621 1 98.88 26 GLU B N 1
ATOM 2076 C CA . GLU B 1 26 ? -4.391 33 6.895 1 98.88 26 GLU B CA 1
ATOM 2077 C C . GLU B 1 26 ? -4.008 32.5 5.508 1 98.88 26 GLU B C 1
ATOM 2079 O O . GLU B 1 26 ? -3.92 33.281 4.562 1 98.88 26 GLU B O 1
ATOM 2084 N N . LEU B 1 27 ? -3.744 31.156 5.426 1 98.75 27 LEU B N 1
ATOM 2085 C CA . LEU B 1 27 ? -3.525 30.578 4.105 1 98.75 27 LEU B CA 1
ATOM 2086 C C . LEU B 1 27 ? -4.699 30.859 3.18 1 98.75 27 LEU B C 1
ATOM 2088 O O . LEU B 1 27 ? -4.508 31.297 2.043 1 98.75 27 LEU B O 1
ATOM 2092 N N . CYS B 1 28 ? -5.961 30.703 3.631 1 98.62 28 CYS B N 1
ATOM 2093 C CA . CYS B 1 28 ? -7.184 30.859 2.848 1 98.62 28 CYS B CA 1
ATOM 2094 C C . CYS B 1 28 ? -7.484 32.312 2.586 1 98.62 28 CYS B C 1
ATOM 2096 O O . CYS B 1 28 ? -8.289 32.656 1.708 1 98.62 28 CYS B O 1
ATOM 2098 N N . GLN B 1 29 ? -6.828 33.25 3.352 1 98.56 29 GLN B N 1
ATOM 2099 C CA . GLN B 1 29 ? -7.008 34.688 3.152 1 98.56 29 GLN B CA 1
ATOM 2100 C C . GLN B 1 29 ? -5.84 35.281 2.369 1 98.56 29 GLN B C 1
ATOM 2102 O O . GLN B 1 29 ? -5.844 36.469 2.047 1 98.56 29 GLN B O 1
ATOM 2107 N N . GLY B 1 30 ? -4.805 34.469 2.098 1 98.25 30 GLY B N 1
ATOM 2108 C CA . GLY B 1 30 ? -3.643 34.906 1.356 1 98.25 30 GLY B CA 1
ATOM 2109 C C . GLY B 1 30 ? -2.738 35.812 2.17 1 98.25 30 GLY B C 1
ATOM 2110 O O . GLY B 1 30 ? -1.959 36.594 1.61 1 98.25 30 GLY B O 1
ATOM 2111 N N . THR B 1 31 ? -2.846 35.781 3.492 1 98.31 31 THR B N 1
ATOM 2112 C CA . THR B 1 31 ? -2.1 36.688 4.352 1 98.31 31 THR B CA 1
ATOM 2113 C C . THR B 1 31 ? -1.014 35.938 5.121 1 98.31 31 THR B C 1
ATOM 2115 O O . THR B 1 31 ? -0.227 36.562 5.848 1 98.31 31 THR B O 1
ATOM 2118 N N . LEU B 1 32 ? -0.981 34.625 4.945 1 98.62 32 LEU B N 1
ATOM 2119 C CA . LEU B 1 32 ? 0.06 33.844 5.613 1 98.62 32 LEU B CA 1
ATOM 2120 C C . LEU B 1 32 ? 1.442 34.25 5.113 1 98.62 32 LEU B C 1
ATOM 2122 O O . LEU B 1 32 ? 1.707 34.219 3.91 1 98.62 32 LEU B O 1
ATOM 2126 N N . ALA B 1 33 ? 2.289 34.688 6.078 1 98.5 33 ALA B N 1
ATOM 2127 C CA . ALA B 1 33 ? 3.637 35.094 5.691 1 98.5 33 ALA B CA 1
ATOM 2128 C C . ALA B 1 33 ? 4.359 33.969 4.961 1 98.5 33 ALA B C 1
ATOM 2130 O O . ALA B 1 33 ? 4.219 32.781 5.316 1 98.5 33 ALA B O 1
ATOM 2131 N N . ASP B 1 34 ? 5.203 34.281 4.012 1 98.44 34 ASP B N 1
ATOM 2132 C CA . ASP B 1 34 ? 5.898 33.281 3.18 1 98.44 34 ASP B CA 1
ATOM 2133 C C . ASP B 1 34 ? 6.789 32.406 4.027 1 98.44 34 ASP B C 1
ATOM 2135 O O . ASP B 1 34 ? 6.891 31.188 3.766 1 98.44 34 ASP B O 1
ATOM 2139 N N . TYR B 1 35 ? 7.449 32.969 5.047 1 98.56 35 TYR B N 1
ATOM 2140 C CA . TYR B 1 35 ? 8.359 32.125 5.84 1 98.56 35 TYR B CA 1
ATOM 2141 C C . TYR B 1 35 ? 7.59 31.109 6.668 1 98.56 35 TYR B C 1
ATOM 2143 O O . TYR B 1 35 ? 8.094 30.031 6.941 1 98.56 35 TYR B O 1
ATOM 2151 N N . LYS B 1 36 ? 6.348 31.406 7.043 1 98.75 36 LYS B N 1
ATOM 2152 C CA . LYS B 1 36 ? 5.512 30.438 7.758 1 98.75 36 LYS B CA 1
ATOM 2153 C C . LYS B 1 36 ? 5.043 29.328 6.832 1 98.75 36 LYS B C 1
ATOM 2155 O O . LYS B 1 36 ? 5.035 28.156 7.219 1 98.75 36 LYS B O 1
ATOM 2160 N N . LEU B 1 37 ? 4.645 29.75 5.613 1 98.75 37 LEU B N 1
ATOM 2161 C CA . LEU B 1 37 ? 4.258 28.75 4.633 1 98.75 37 LEU B CA 1
ATOM 2162 C C . LEU B 1 37 ? 5.426 27.828 4.305 1 98.75 37 LEU B C 1
ATOM 2164 O O . LEU B 1 37 ? 5.254 26.609 4.184 1 98.75 37 LEU B O 1
ATOM 2168 N N . TYR B 1 38 ? 6.602 28.453 4.125 1 98.62 38 TYR B N 1
ATOM 2169 C CA . TYR B 1 38 ? 7.805 27.656 3.893 1 98.62 38 TYR B CA 1
ATOM 2170 C C . TYR B 1 38 ? 8.023 26.641 5.02 1 98.62 38 TYR B C 1
ATOM 2172 O O . TYR B 1 38 ? 8.281 25.469 4.766 1 98.62 38 TYR B O 1
ATOM 2180 N N . THR B 1 39 ? 7.906 27.125 6.281 1 98.81 39 THR B N 1
ATOM 2181 C CA . THR B 1 39 ? 8.086 26.25 7.434 1 98.81 39 THR B CA 1
ATOM 2182 C C . THR B 1 39 ? 7.086 25.109 7.402 1 98.81 39 THR B C 1
ATOM 2184 O O . THR B 1 39 ? 7.457 23.953 7.594 1 98.81 39 THR B O 1
ATOM 2187 N N . TYR B 1 40 ? 5.891 25.406 7.133 1 98.69 40 TYR B N 1
ATOM 2188 C CA . TYR B 1 40 ? 4.816 24.422 7.102 1 98.69 40 TYR B CA 1
ATOM 2189 C C . TYR B 1 40 ? 5.09 23.344 6.059 1 98.69 40 TYR B C 1
ATOM 2191 O O . TYR B 1 40 ? 5.059 22.156 6.367 1 98.69 40 TYR B O 1
ATOM 2199 N N . LEU B 1 41 ? 5.387 23.766 4.855 1 97.25 41 LEU B N 1
ATOM 2200 C CA . LEU B 1 41 ? 5.598 22.828 3.764 1 97.25 41 LEU B CA 1
ATOM 2201 C C . LEU B 1 41 ? 6.871 22.016 3.986 1 97.25 41 LEU B C 1
ATOM 2203 O O . LEU B 1 41 ? 6.895 20.812 3.723 1 97.25 41 LEU B O 1
ATOM 2207 N N . HIS B 1 42 ? 7.938 22.719 4.469 1 97.31 42 HIS B N 1
ATOM 2208 C CA . HIS B 1 42 ? 9.195 22.062 4.797 1 97.31 42 HIS B CA 1
ATOM 2209 C C . HIS B 1 42 ? 8.984 20.953 5.828 1 97.31 42 HIS B C 1
ATOM 2211 O O . HIS B 1 42 ? 9.5 19.844 5.664 1 97.31 42 HIS B O 1
ATOM 2217 N N . GLN B 1 43 ? 8.172 21.203 6.852 1 98.19 43 GLN B N 1
ATOM 2218 C CA . GLN B 1 43 ? 7.922 20.25 7.918 1 98.19 43 GLN B CA 1
ATOM 2219 C C . GLN B 1 43 ? 6.945 19.172 7.469 1 98.19 43 GLN B C 1
ATOM 2221 O O . GLN B 1 43 ? 7.066 18 7.871 1 98.19 43 GLN B O 1
ATOM 2226 N N . ASP B 1 44 ? 5.945 19.547 6.664 1 96.81 44 ASP B N 1
ATOM 2227 C CA . ASP B 1 44 ? 4.973 18.578 6.168 1 96.81 44 ASP B CA 1
ATOM 2228 C C . ASP B 1 44 ? 5.652 17.484 5.34 1 96.81 44 ASP B C 1
ATOM 2230 O O . ASP B 1 44 ? 5.238 16.328 5.371 1 96.81 44 ASP B O 1
ATOM 2234 N N . LEU B 1 45 ? 6.738 17.797 4.637 1 94.12 45 LEU B N 1
ATOM 2235 C CA . LEU B 1 45 ? 7.465 16.844 3.791 1 94.12 45 LEU B CA 1
ATOM 2236 C C . LEU B 1 45 ? 8.156 15.781 4.633 1 94.12 45 LEU B C 1
ATOM 2238 O O . LEU B 1 45 ? 8.469 14.695 4.137 1 94.12 45 LEU B O 1
ATOM 2242 N N . LYS B 1 46 ? 8.352 16.141 5.914 1 95.62 46 LYS B N 1
ATOM 2243 C CA . LYS B 1 46 ? 9.039 15.203 6.793 1 95.62 46 LYS B CA 1
ATOM 2244 C C . LYS B 1 46 ? 8.188 13.953 7.027 1 95.62 46 LYS B C 1
ATOM 2246 O O . LYS B 1 46 ? 8.711 12.891 7.375 1 95.62 46 LYS B O 1
ATOM 2251 N N . TYR B 1 47 ? 6.914 14.07 6.789 1 95.81 47 TYR B N 1
ATOM 2252 C CA . TYR B 1 47 ? 6 12.969 7.066 1 95.81 47 TYR B CA 1
ATOM 2253 C C . TYR B 1 47 ? 5.875 12.039 5.863 1 95.81 47 TYR B C 1
ATOM 2255 O O . TYR B 1 47 ? 5.273 10.969 5.957 1 95.81 47 TYR B O 1
ATOM 2263 N N . PHE B 1 48 ? 6.359 12.383 4.723 1 92.19 48 PHE B N 1
ATOM 2264 C CA . PHE B 1 48 ? 6.004 11.734 3.471 1 92.19 48 PHE B CA 1
ATOM 2265 C C . PHE B 1 48 ? 6.371 10.258 3.502 1 92.19 48 PHE B C 1
ATOM 2267 O O . PHE B 1 48 ? 5.512 9.391 3.332 1 92.19 48 PHE B O 1
ATOM 2274 N N . GLN B 1 49 ? 7.688 9.93 3.75 1 92.5 49 GLN B N 1
ATOM 2275 C CA . GLN B 1 49 ? 8.141 8.547 3.729 1 92.5 49 GLN B CA 1
ATOM 2276 C C . GLN B 1 49 ? 7.402 7.711 4.77 1 92.5 49 GLN B C 1
ATOM 2278 O O . GLN B 1 49 ? 6.836 6.664 4.445 1 92.5 49 GLN B O 1
ATOM 2283 N N . LEU B 1 50 ? 7.379 8.148 5.957 1 96.88 50 LEU B N 1
ATOM 2284 C CA . LEU B 1 50 ? 6.738 7.398 7.031 1 96.88 50 LEU B CA 1
ATOM 2285 C C . LEU B 1 50 ? 5.227 7.34 6.828 1 96.88 50 LEU B C 1
ATOM 2287 O O . LEU B 1 50 ? 4.586 6.352 7.184 1 96.88 50 LEU B O 1
ATOM 2291 N N . GLY B 1 51 ? 4.695 8.391 6.23 1 97.12 51 GLY B N 1
ATOM 2292 C CA . GLY B 1 51 ? 3.291 8.359 5.855 1 97.12 51 GLY B CA 1
ATOM 2293 C C . GLY B 1 51 ? 2.963 7.254 4.867 1 97.12 51 GLY B C 1
ATOM 2294 O O . GLY B 1 51 ? 1.971 6.543 5.035 1 97.12 51 GLY B O 1
ATOM 2295 N N . LEU B 1 52 ? 3.791 7.168 3.885 1 96.75 52 LEU B N 1
ATOM 2296 C CA . LEU B 1 52 ? 3.592 6.109 2.9 1 96.75 52 LEU B CA 1
ATOM 2297 C C . LEU B 1 52 ? 3.732 4.734 3.547 1 96.75 52 LEU B C 1
ATOM 2299 O O . LEU B 1 52 ? 2.984 3.811 3.221 1 96.75 52 LEU B O 1
ATOM 2303 N N . ASN B 1 53 ? 4.727 4.566 4.441 1 98.62 53 ASN B N 1
ATOM 2304 C CA . ASN B 1 53 ? 4.871 3.322 5.195 1 98.62 53 ASN B CA 1
ATOM 2305 C C . ASN B 1 53 ? 3.609 3.004 5.992 1 98.62 53 ASN B C 1
ATOM 2307 O O . ASN B 1 53 ? 3.16 1.856 6.02 1 98.62 53 ASN B O 1
ATOM 2311 N N . LEU B 1 54 ? 3.062 3.971 6.594 1 98.81 54 LEU B N 1
ATOM 2312 C CA . LEU B 1 54 ? 1.864 3.785 7.406 1 98.81 54 LEU B CA 1
ATOM 2313 C C . LEU B 1 54 ? 0.677 3.379 6.539 1 98.81 54 LEU B C 1
ATOM 2315 O O . LEU B 1 54 ? -0.143 2.555 6.949 1 98.81 54 LEU B O 1
ATOM 2319 N N . PHE B 1 55 ? 0.537 4.027 5.359 1 98.69 55 PHE B N 1
ATOM 2320 C CA . PHE B 1 55 ? -0.484 3.59 4.414 1 98.69 55 PHE B CA 1
ATOM 2321 C C . PHE B 1 55 ? -0.323 2.109 4.086 1 98.69 55 PHE B C 1
ATOM 2323 O O . PHE B 1 55 ? -1.307 1.37 4.031 1 98.69 55 PHE B O 1
ATOM 2330 N N . GLY B 1 56 ? 0.95 1.711 3.854 1 98.81 56 GLY B N 1
ATOM 2331 C CA . GLY B 1 56 ? 1.222 0.301 3.627 1 98.81 56 GLY B CA 1
ATOM 2332 C C . GLY B 1 56 ? 0.782 -0.583 4.777 1 98.81 56 GLY B C 1
ATOM 2333 O O . GLY B 1 56 ? 0.143 -1.616 4.566 1 98.81 56 GLY B O 1
ATOM 2334 N N . LYS B 1 57 ? 1.099 -0.185 6.008 1 98.88 57 LYS B N 1
ATOM 2335 C CA . LYS B 1 57 ? 0.709 -0.912 7.211 1 98.88 57 LYS B CA 1
ATOM 2336 C C . LYS B 1 57 ? -0.809 -1.033 7.312 1 98.88 57 LYS B C 1
ATOM 2338 O O . LYS B 1 57 ? -1.329 -2.092 7.676 1 98.88 57 LYS B O 1
ATOM 2343 N N . THR B 1 58 ? -1.488 0.039 7.008 1 98.94 58 THR B N 1
ATOM 2344 C CA . THR B 1 58 ? -2.945 0.03 7.062 1 98.94 58 THR B CA 1
ATOM 2345 C C . THR B 1 58 ? -3.518 -0.968 6.062 1 98.94 58 THR B C 1
ATOM 2347 O O . THR B 1 58 ? -4.43 -1.732 6.387 1 98.94 58 THR B O 1
ATOM 2350 N N . LEU B 1 59 ? -2.975 -0.957 4.859 1 98.88 59 LEU B N 1
ATOM 2351 C CA . LEU B 1 59 ? -3.396 -1.919 3.848 1 98.88 59 LEU B CA 1
ATOM 2352 C C . LEU B 1 59 ? -3.111 -3.346 4.305 1 98.88 59 LEU B C 1
ATOM 2354 O O . LEU B 1 59 ? -3.93 -4.246 4.094 1 98.88 59 LEU B O 1
ATOM 2358 N N . ALA B 1 60 ? -1.955 -3.568 4.918 1 98.75 60 ALA B N 1
ATOM 2359 C CA . ALA B 1 60 ? -1.562 -4.898 5.387 1 98.75 60 ALA B CA 1
ATOM 2360 C C . ALA B 1 60 ? -2.586 -5.457 6.367 1 98.75 60 ALA B C 1
ATOM 2362 O O . ALA B 1 60 ? -2.85 -6.664 6.379 1 98.75 60 ALA B O 1
ATOM 2363 N N . TYR B 1 61 ? -3.264 -4.59 7.133 1 98.62 61 TYR B N 1
ATOM 2364 C CA . TYR B 1 61 ? -4.133 -5.047 8.211 1 98.62 61 TYR B CA 1
ATOM 2365 C C . TYR B 1 61 ? -5.602 -4.906 7.824 1 98.62 61 TYR B C 1
ATOM 2367 O O . TYR B 1 61 ? -6.488 -5.234 8.609 1 98.62 61 TYR B O 1
ATOM 2375 N N . CYS B 1 62 ? -5.875 -4.371 6.645 1 98.62 62 CYS B N 1
ATOM 2376 C CA . CYS B 1 62 ? -7.258 -4.273 6.188 1 98.62 62 CYS B CA 1
ATOM 2377 C C . CYS B 1 62 ? -7.836 -5.652 5.902 1 98.62 62 CYS B C 1
ATOM 2379 O O . CYS B 1 62 ? -7.281 -6.414 5.109 1 98.62 62 CYS B O 1
ATOM 2381 N N . ASP B 1 63 ? -8.953 -5.973 6.445 1 96.94 63 ASP B N 1
ATOM 2382 C CA . ASP B 1 63 ? -9.492 -7.328 6.383 1 96.94 63 ASP B CA 1
ATOM 2383 C C . ASP B 1 63 ? -10.695 -7.398 5.445 1 96.94 63 ASP B C 1
ATOM 2385 O O . ASP B 1 63 ? -11.383 -8.422 5.387 1 96.94 63 ASP B O 1
ATOM 2389 N N . TYR B 1 64 ? -11.031 -6.34 4.812 1 97.06 64 TYR B N 1
ATOM 2390 C CA . TYR B 1 64 ? -12.164 -6.273 3.9 1 97.06 64 TYR B CA 1
ATOM 2391 C C . TYR B 1 64 ? -11.703 -6.004 2.473 1 97.06 64 TYR B C 1
ATOM 2393 O O . TYR B 1 64 ? -11.109 -4.965 2.191 1 97.06 64 TYR B O 1
ATOM 2401 N N . PRO B 1 65 ? -12.062 -6.906 1.59 1 95.06 65 PRO B N 1
ATOM 2402 C CA . PRO B 1 65 ? -11.484 -6.867 0.246 1 95.06 65 PRO B CA 1
ATOM 2403 C C . PRO B 1 65 ? -11.773 -5.555 -0.482 1 95.06 65 PRO B C 1
ATOM 2405 O O . PRO B 1 65 ? -10.867 -4.961 -1.072 1 95.06 65 PRO B O 1
ATOM 2408 N N . THR B 1 66 ? -12.992 -5.086 -0.44 1 95.94 66 THR B N 1
ATOM 2409 C CA . THR B 1 66 ? -13.336 -3.863 -1.159 1 95.94 66 THR B CA 1
ATOM 2410 C C . THR B 1 66 ? -12.617 -2.66 -0.561 1 95.94 66 THR B C 1
ATOM 2412 O O . THR B 1 66 ? -12.203 -1.754 -1.287 1 95.94 66 THR B O 1
ATOM 2415 N N . ALA B 1 67 ? -12.461 -2.623 0.756 1 98.19 67 ALA B N 1
ATOM 2416 C CA . ALA B 1 67 ? -11.719 -1.555 1.419 1 98.19 67 ALA B CA 1
ATOM 2417 C C . ALA B 1 67 ? -10.234 -1.617 1.065 1 98.19 67 ALA B C 1
ATOM 2419 O O . ALA B 1 67 ? -9.586 -0.582 0.88 1 98.19 67 ALA B O 1
ATOM 2420 N N . ALA B 1 68 ? -9.734 -2.846 1.016 1 98.06 68 ALA B N 1
ATOM 2421 C CA . ALA B 1 68 ? -8.328 -3.025 0.648 1 98.06 68 ALA B CA 1
ATOM 2422 C C . ALA B 1 68 ? -8.055 -2.477 -0.749 1 98.06 68 ALA B C 1
ATOM 2424 O O . ALA B 1 68 ? -7.031 -1.827 -0.977 1 98.06 68 ALA B O 1
ATOM 2425 N N . ILE B 1 69 ? -8.961 -2.725 -1.642 1 96.75 69 ILE B N 1
ATOM 2426 C CA . ILE B 1 69 ? -8.828 -2.213 -3.002 1 96.75 69 ILE B CA 1
ATOM 2427 C C . ILE B 1 69 ? -8.852 -0.687 -2.984 1 96.75 69 ILE B C 1
ATOM 2429 O O . ILE B 1 69 ? -8.023 -0.039 -3.629 1 96.75 69 ILE B O 1
ATOM 2433 N N . ARG B 1 70 ? -9.766 -0.119 -2.227 1 98.06 70 ARG B N 1
ATOM 2434 C CA . ARG B 1 70 ? -9.867 1.333 -2.131 1 98.06 70 ARG B CA 1
ATOM 2435 C C . ARG B 1 70 ? -8.594 1.932 -1.531 1 98.06 70 ARG B C 1
ATOM 2437 O O . ARG B 1 70 ? -8.125 2.975 -1.984 1 98.06 70 ARG B O 1
ATOM 2444 N N . LEU B 1 71 ? -8.062 1.282 -0.466 1 98.56 71 LEU B N 1
ATOM 2445 C CA . LEU B 1 71 ? -6.805 1.716 0.133 1 98.56 71 LEU B CA 1
ATOM 2446 C C . LEU B 1 71 ? -5.664 1.628 -0.874 1 98.56 71 LEU B C 1
ATOM 2448 O O . LEU B 1 71 ? -4.855 2.553 -0.985 1 98.56 71 LEU B O 1
ATOM 2452 N N . GLY B 1 72 ? -5.625 0.547 -1.598 1 97.94 72 GLY B N 1
ATOM 2453 C CA . GLY B 1 72 ? -4.594 0.382 -2.607 1 97.94 72 GLY B CA 1
ATOM 2454 C C . GLY B 1 72 ? -4.625 1.461 -3.674 1 97.94 72 GLY B C 1
ATOM 2455 O O . GLY B 1 72 ? -3.58 2 -4.047 1 97.94 72 GLY B O 1
ATOM 2456 N N . LYS B 1 73 ? -5.797 1.768 -4.164 1 96.81 73 LYS B N 1
ATOM 2457 C CA . LYS B 1 73 ? -5.945 2.83 -5.156 1 96.81 73 LYS B CA 1
ATOM 2458 C C . LYS B 1 73 ? -5.449 4.164 -4.609 1 96.81 73 LYS B C 1
ATOM 2460 O O . LYS B 1 73 ? -4.793 4.93 -5.324 1 96.81 73 LYS B O 1
ATOM 2465 N N . GLN B 1 74 ? -5.754 4.434 -3.4 1 97.12 74 GLN B N 1
ATOM 2466 C CA . GLN B 1 74 ? -5.305 5.676 -2.783 1 97.12 74 GLN B CA 1
ATOM 2467 C C . GLN B 1 74 ? -3.783 5.711 -2.656 1 97.12 74 GLN B C 1
ATOM 2469 O O . GLN B 1 74 ? -3.16 6.75 -2.877 1 97.12 74 GLN B O 1
ATOM 2474 N N . ILE B 1 75 ? -3.189 4.629 -2.244 1 97.5 75 ILE B N 1
ATOM 2475 C CA . ILE B 1 75 ? -1.737 4.531 -2.154 1 97.5 75 ILE B CA 1
ATOM 2476 C C . ILE B 1 75 ? -1.113 4.844 -3.512 1 97.5 75 ILE B C 1
ATOM 2478 O O . ILE B 1 75 ? -0.136 5.59 -3.594 1 97.5 75 ILE B O 1
ATOM 2482 N N . GLY B 1 76 ? -1.718 4.262 -4.562 1 95.94 76 GLY B N 1
ATOM 2483 C CA . GLY B 1 76 ? -1.256 4.586 -5.902 1 95.94 76 GLY B CA 1
ATOM 2484 C C . GLY B 1 76 ? -1.357 6.066 -6.23 1 95.94 76 GLY B C 1
ATOM 2485 O O . GLY B 1 76 ? -0.429 6.648 -6.793 1 95.94 76 GLY B O 1
ATOM 2486 N N . PHE B 1 77 ? -2.457 6.629 -5.863 1 93.56 77 PHE B N 1
ATOM 2487 C CA . PHE B 1 77 ? -2.713 8.047 -6.113 1 93.56 77 PHE B CA 1
ATOM 2488 C C . PHE B 1 77 ? -1.679 8.914 -5.414 1 93.56 77 PHE B C 1
ATOM 2490 O O . PHE B 1 77 ? -1.066 9.781 -6.035 1 93.56 77 PHE B O 1
ATOM 2497 N N . ILE B 1 78 ? -1.419 8.648 -4.125 1 92.62 78 ILE B N 1
ATOM 2498 C CA . ILE B 1 78 ? -0.483 9.438 -3.326 1 92.62 78 ILE B CA 1
ATOM 2499 C C . ILE B 1 78 ? 0.931 9.273 -3.879 1 92.62 78 ILE B C 1
ATOM 2501 O O . ILE B 1 78 ? 1.718 10.219 -3.883 1 92.62 78 ILE B O 1
ATOM 2505 N N . SER B 1 79 ? 1.21 8.094 -4.363 1 93.94 79 SER B N 1
ATOM 2506 C CA . SER B 1 79 ? 2.539 7.797 -4.887 1 93.94 79 SER B CA 1
ATOM 2507 C C . SER B 1 79 ? 2.754 8.438 -6.25 1 93.94 79 SER B C 1
ATOM 2509 O O . SER B 1 79 ? 3.893 8.602 -6.699 1 93.94 79 SER B O 1
ATOM 2511 N N . SER B 1 80 ? 1.584 8.625 -6.977 1 86.38 80 SER B N 1
ATOM 2512 C CA . SER B 1 80 ? 1.675 9.172 -8.328 1 86.38 80 SER B CA 1
ATOM 2513 C C . SER B 1 80 ? 1.629 10.695 -8.305 1 86.38 80 SER B C 1
ATOM 2515 O O . SER B 1 80 ? 2.025 11.352 -9.273 1 86.38 80 SER B O 1
ATOM 2517 N N . GLN B 1 81 ? 0.588 11.133 -7.457 1 66.44 81 GLN B N 1
ATOM 2518 C CA . GLN B 1 81 ? 0.38 12.578 -7.355 1 66.44 81 GLN B CA 1
ATOM 2519 C C . GLN B 1 81 ? 1.658 13.289 -6.922 1 66.44 81 GLN B C 1
ATOM 2521 O O . GLN B 1 81 ? 1.918 13.43 -5.727 1 66.44 81 GLN B O 1
ATOM 2526 N N . GLU B 1 82 ? 2.588 12.883 -7.723 1 52.81 82 GLU B N 1
ATOM 2527 C CA . GLU B 1 82 ? 3.84 13.609 -7.531 1 52.81 82 GLU B CA 1
ATOM 2528 C C . GLU B 1 82 ? 3.584 15.07 -7.191 1 52.81 82 GLU B C 1
ATOM 2530 O O . GLU B 1 82 ? 2.662 15.688 -7.73 1 52.81 82 GLU B O 1
ATOM 2535 N N . ASN B 1 83 ? 4.312 15.648 -5.996 1 58.22 83 ASN B N 1
ATOM 2536 C CA . ASN B 1 83 ? 4.859 16.703 -5.16 1 58.22 83 ASN B CA 1
ATOM 2537 C C . ASN B 1 83 ? 5.117 17.984 -5.965 1 58.22 83 ASN B C 1
ATOM 2539 O O . ASN B 1 83 ? 6.27 18.344 -6.219 1 58.22 83 ASN B O 1
ATOM 2543 N N . ASP B 1 84 ? 4.074 18.062 -6.949 1 81.81 84 ASP B N 1
ATOM 2544 C CA . ASP B 1 84 ? 4.461 19.266 -7.684 1 81.81 84 ASP B CA 1
ATOM 2545 C C . ASP B 1 84 ? 4.152 20.516 -6.875 1 81.81 84 ASP B C 1
ATOM 2547 O O . ASP B 1 84 ? 4.848 21.531 -7 1 81.81 84 ASP B O 1
ATOM 2551 N N . TYR B 1 85 ? 3.133 20.375 -6.051 1 91.62 85 TYR B N 1
ATOM 2552 C CA . TYR B 1 85 ? 2.816 21.562 -5.258 1 91.62 85 TYR B CA 1
ATOM 2553 C C . TYR B 1 85 ? 3.965 21.906 -4.324 1 91.62 85 TYR B C 1
ATOM 2555 O O . TYR B 1 85 ? 4.391 23.062 -4.262 1 91.62 85 TYR B O 1
ATOM 2563 N N . PHE B 1 86 ? 4.43 20.859 -3.646 1 92.81 86 PHE B N 1
ATOM 2564 C CA . PHE B 1 86 ? 5.492 21.109 -2.68 1 92.81 86 PHE B CA 1
ATOM 2565 C C . PHE B 1 86 ? 6.758 21.594 -3.375 1 92.81 86 PHE B C 1
ATOM 2567 O O . PHE B 1 86 ? 7.344 22.609 -2.973 1 92.81 86 PHE B O 1
ATOM 2574 N N . THR B 1 87 ? 7.027 20.875 -4.438 1 91.56 87 THR B N 1
ATOM 2575 C CA . THR B 1 87 ? 8.242 21.234 -5.168 1 91.56 87 THR B CA 1
ATOM 2576 C C . THR B 1 87 ? 8.109 22.625 -5.785 1 91.56 87 THR B C 1
ATOM 2578 O O . THR B 1 87 ? 9.016 23.453 -5.652 1 91.56 87 THR B O 1
ATOM 2581 N N . THR B 1 88 ? 7.039 22.859 -6.371 1 94.62 88 THR B N 1
ATOM 2582 C CA . THR B 1 88 ? 6.793 24.141 -7.039 1 94.62 88 THR B CA 1
ATOM 2583 C C . THR B 1 88 ? 6.746 25.281 -6.023 1 94.62 88 THR B C 1
ATOM 2585 O O . THR B 1 88 ? 7.402 26.312 -6.207 1 94.62 88 THR B O 1
ATOM 2588 N N . THR B 1 89 ? 6 25.078 -4.973 1 96.44 89 THR B N 1
ATOM 2589 C CA . THR B 1 89 ? 5.781 26.141 -3.994 1 96.44 89 THR B CA 1
ATOM 2590 C C . THR B 1 89 ? 7.051 26.406 -3.191 1 96.44 89 THR B C 1
ATOM 2592 O O . THR B 1 89 ? 7.406 27.562 -2.951 1 96.44 89 THR B O 1
ATOM 2595 N N . LEU B 1 90 ? 7.734 25.375 -2.812 1 96.06 90 LEU B N 1
ATOM 2596 C CA . LEU B 1 90 ? 8.969 25.562 -2.062 1 96.06 90 LEU B CA 1
ATOM 2597 C C . LEU B 1 90 ? 10.031 26.25 -2.922 1 96.06 90 LEU B C 1
ATOM 2599 O O . LEU B 1 90 ? 10.797 27.078 -2.43 1 96.06 90 LEU B O 1
ATOM 2603 N N . LYS B 1 91 ? 10.07 25.859 -4.188 1 96 91 LYS B N 1
ATOM 2604 C CA . LYS B 1 91 ? 10.992 26.531 -5.105 1 96 91 LYS B CA 1
ATOM 2605 C C . LYS B 1 91 ? 10.648 28.016 -5.234 1 96 91 LYS B C 1
ATOM 2607 O O . LYS B 1 91 ? 11.539 28.859 -5.156 1 96 91 LYS B O 1
ATOM 2612 N N . GLU B 1 92 ? 9.414 28.297 -5.402 1 97 92 GLU B N 1
ATOM 2613 C CA . GLU B 1 92 ? 8.961 29.672 -5.527 1 97 92 GLU B CA 1
ATOM 2614 C C . GLU B 1 92 ? 9.312 30.484 -4.277 1 97 92 GLU B C 1
ATOM 2616 O O . GLU B 1 92 ? 9.812 31.609 -4.379 1 97 92 GLU B O 1
ATOM 2621 N N . LEU B 1 93 ? 9.023 29.969 -3.137 1 98.12 93 LEU B N 1
ATOM 2622 C CA . LEU B 1 93 ? 9.281 30.656 -1.876 1 98.12 93 LEU B CA 1
ATOM 2623 C C . LEU B 1 93 ? 10.773 30.891 -1.682 1 98.12 93 LEU B C 1
ATOM 2625 O O . LEU B 1 93 ? 11.188 31.953 -1.219 1 98.12 93 LEU B O 1
ATOM 2629 N N . THR B 1 94 ? 11.531 29.891 -2.02 1 97.5 94 THR B N 1
ATOM 2630 C CA . THR B 1 94 ? 12.977 29.984 -1.861 1 97.5 94 THR B CA 1
ATOM 2631 C C . THR B 1 94 ? 13.547 31.078 -2.768 1 97.5 94 THR B C 1
ATOM 2633 O O . THR B 1 94 ? 14.469 31.797 -2.375 1 97.5 94 THR B O 1
ATOM 2636 N N . GLU B 1 95 ? 13.008 31.234 -3.906 1 97.5 95 GLU B N 1
ATOM 2637 C CA . GLU B 1 95 ? 13.547 32.156 -4.91 1 97.5 95 GLU B CA 1
ATOM 2638 C C . GLU B 1 95 ? 13.008 33.562 -4.719 1 97.5 95 GLU B C 1
ATOM 2640 O O . GLU B 1 95 ? 13.688 34.531 -5.02 1 97.5 95 GLU B O 1
ATOM 2645 N N . ASN B 1 96 ? 11.797 33.719 -4.191 1 97.38 96 ASN B N 1
ATOM 2646 C CA . ASN B 1 96 ? 11.125 35 -4.344 1 97.38 96 ASN B CA 1
ATOM 2647 C C . ASN B 1 96 ? 10.742 35.594 -2.992 1 97.38 96 ASN B C 1
ATOM 2649 O O . ASN B 1 96 ? 10.148 36.656 -2.928 1 97.38 96 ASN B O 1
ATOM 2653 N N . SER B 1 97 ? 11.031 34.875 -1.933 1 97.5 97 SER B N 1
ATOM 2654 C CA . SER B 1 97 ? 10.555 35.344 -0.637 1 97.5 97 SER B CA 1
ATOM 2655 C C . SER B 1 97 ? 11.711 35.594 0.329 1 97.5 97 SER B C 1
ATOM 2657 O O . SER B 1 97 ? 12.797 35.031 0.151 1 97.5 97 SER B O 1
ATOM 2659 N N . ASP B 1 98 ? 11.5 36.469 1.305 1 97.69 98 ASP B N 1
ATOM 2660 C CA . ASP B 1 98 ? 12.43 36.656 2.414 1 97.69 98 ASP B CA 1
ATOM 2661 C C . ASP B 1 98 ? 12.273 35.531 3.449 1 97.69 98 ASP B C 1
ATOM 2663 O O . ASP B 1 98 ? 11.281 35.5 4.176 1 97.69 98 ASP B O 1
ATOM 2667 N N . LEU B 1 99 ? 13.211 34.688 3.502 1 98.06 99 LEU B N 1
ATOM 2668 C CA . LEU B 1 99 ? 13.18 33.562 4.414 1 98.06 99 LEU B CA 1
ATOM 2669 C C . LEU B 1 99 ? 14.211 33.719 5.52 1 98.06 99 LEU B C 1
ATOM 2671 O O . LEU B 1 99 ? 14.719 32.719 6.051 1 98.06 99 LEU B O 1
ATOM 2675 N N . SER B 1 100 ? 14.586 34.938 5.789 1 98 100 SER B N 1
ATOM 2676 C CA . SER B 1 100 ? 15.586 35.219 6.809 1 98 100 SER B CA 1
ATOM 2677 C C . SER B 1 100 ? 15.133 34.75 8.18 1 98 100 SER B C 1
ATOM 2679 O O . SER B 1 100 ? 15.961 34.344 9.008 1 98 100 SER B O 1
ATOM 2681 N N . LYS B 1 101 ? 13.836 34.625 8.398 1 98.25 101 LYS B N 1
ATOM 2682 C CA . LYS B 1 101 ? 13.273 34.25 9.703 1 98.25 101 LYS B CA 1
ATOM 2683 C C . LYS B 1 101 ? 13.289 32.75 9.891 1 98.25 101 LYS B C 1
ATOM 2685 O O . LYS B 1 101 ? 12.945 32.25 10.969 1 98.25 101 LYS B O 1
ATOM 2690 N N . VAL B 1 102 ? 13.625 32 8.867 1 98.44 102 VAL B N 1
ATOM 2691 C CA . VAL B 1 102 ? 13.672 30.562 8.961 1 98.44 102 VAL B CA 1
ATOM 2692 C C . VAL B 1 102 ? 14.938 30.031 8.281 1 98.44 102 VAL B C 1
ATOM 2694 O O . VAL B 1 102 ? 14.922 28.969 7.66 1 98.44 102 VAL B O 1
ATOM 2697 N N . LYS B 1 103 ? 16.016 30.828 8.281 1 97.56 103 LYS B N 1
ATOM 2698 C CA . LYS B 1 103 ? 17.281 30.5 7.625 1 97.56 103 LYS B CA 1
ATOM 2699 C C . LYS B 1 103 ? 17.891 29.219 8.188 1 97.56 103 LYS B C 1
ATOM 2701 O O . LYS B 1 103 ? 18.312 28.344 7.43 1 97.56 103 LYS B O 1
ATOM 2706 N N . LYS B 1 104 ? 17.922 29.062 9.43 1 97.81 104 LYS B N 1
ATOM 2707 C CA . LYS B 1 104 ? 18.5 27.891 10.07 1 97.81 104 LYS B CA 1
ATOM 2708 C C . LYS B 1 104 ? 17.703 26.641 9.742 1 97.81 104 LYS B C 1
ATOM 2710 O O . LYS B 1 104 ? 18.266 25.562 9.508 1 97.81 104 LYS B O 1
ATOM 2715 N N . LEU B 1 105 ? 16.359 26.766 9.805 1 97.88 105 LEU B N 1
ATOM 2716 C CA . LEU B 1 105 ? 15.484 25.641 9.445 1 97.88 105 LEU B CA 1
ATOM 2717 C C . LEU B 1 105 ? 15.844 25.109 8.07 1 97.88 105 LEU B C 1
ATOM 2719 O O . LEU B 1 105 ? 15.969 23.891 7.891 1 97.88 105 LEU B O 1
ATOM 2723 N N . LYS B 1 106 ? 15.961 26.016 7.172 1 96.25 106 LYS B N 1
ATOM 2724 C CA . LYS B 1 106 ? 16.281 25.672 5.789 1 96.25 106 LYS B CA 1
ATOM 2725 C C . LYS B 1 106 ? 17.688 25.078 5.676 1 96.25 106 LYS B C 1
ATOM 2727 O O . LYS B 1 106 ? 17.875 24 5.121 1 96.25 106 LYS B O 1
ATOM 2732 N N . GLU B 1 107 ? 18.688 25.719 6.227 1 97.06 107 GLU B N 1
ATOM 2733 C CA . GLU B 1 107 ? 20.094 25.375 6.035 1 97.06 107 GLU B CA 1
ATOM 2734 C C . GLU B 1 107 ? 20.438 24.078 6.77 1 97.06 107 GLU B C 1
ATOM 2736 O O . GLU B 1 107 ? 21.234 23.281 6.281 1 97.06 107 GLU B O 1
ATOM 2741 N N . GLU B 1 108 ? 19.828 23.891 7.906 1 97.88 108 GLU B N 1
ATOM 2742 C CA . GLU B 1 108 ? 20.172 22.719 8.719 1 97.88 108 GLU B CA 1
ATOM 2743 C C . GLU B 1 108 ? 19.125 21.625 8.57 1 97.88 108 GLU B C 1
ATOM 2745 O O . GLU B 1 108 ? 19.219 20.562 9.195 1 97.88 108 GLU B O 1
ATOM 2750 N N . ASN B 1 109 ? 18.094 21.859 7.785 1 97.62 109 ASN B N 1
ATOM 2751 C CA . ASN B 1 109 ? 17.016 20.906 7.574 1 97.62 109 ASN B CA 1
ATOM 2752 C C . ASN B 1 109 ? 16.422 20.422 8.891 1 97.62 109 ASN B C 1
ATOM 2754 O O . ASN B 1 109 ? 16.328 19.219 9.133 1 97.62 109 ASN B O 1
ATOM 2758 N N . LEU B 1 110 ? 16.047 21.344 9.766 1 98.12 110 LEU B N 1
ATOM 2759 C CA . LEU B 1 110 ? 15.602 21.047 11.125 1 98.12 110 LEU B CA 1
ATOM 2760 C C . LEU B 1 110 ? 14.227 20.375 11.117 1 98.12 110 LEU B C 1
ATOM 2762 O O . LEU B 1 110 ? 13.398 20.656 10.25 1 98.12 110 LEU B O 1
ATOM 2766 N N . THR B 1 111 ? 14.047 19.5 12.062 1 98.5 111 THR B N 1
ATOM 2767 C CA . THR B 1 111 ? 12.742 18.922 12.383 1 98.5 111 THR B CA 1
ATOM 2768 C C . THR B 1 111 ? 12.219 19.484 13.703 1 98.5 111 THR B C 1
ATOM 2770 O O . THR B 1 111 ? 12.867 19.328 14.742 1 98.5 111 THR B O 1
ATOM 2773 N N . LEU B 1 112 ? 11.094 20.125 13.664 1 98.5 112 LEU B N 1
ATOM 2774 C CA . LEU B 1 112 ? 10.516 20.734 14.867 1 98.5 112 LEU B CA 1
ATOM 2775 C C . LEU B 1 112 ? 10.078 19.656 15.852 1 98.5 112 LEU B C 1
ATOM 2777 O O . LEU B 1 112 ? 9.734 18.531 15.445 1 98.5 112 LEU B O 1
ATOM 2781 N N . SER B 1 113 ? 10.062 20 17.109 1 97.38 113 SER B N 1
ATOM 2782 C CA . SER B 1 113 ? 9.789 19.031 18.172 1 97.38 113 SER B CA 1
ATOM 2783 C C . SER B 1 113 ? 8.398 18.422 18.016 1 97.38 113 SER B C 1
ATOM 2785 O O . SER B 1 113 ? 8.219 17.219 18.25 1 97.38 113 SER B O 1
ATOM 2787 N N . SER B 1 114 ? 7.391 19.25 17.672 1 97.56 114 SER B N 1
ATOM 2788 C CA . SER B 1 114 ? 6.035 18.734 17.484 1 97.56 114 SER B CA 1
ATOM 2789 C C . SER B 1 114 ? 5.984 17.734 16.344 1 97.56 114 SER B C 1
ATOM 2791 O O . SER B 1 114 ? 5.215 16.766 16.391 1 97.56 114 SER B O 1
ATOM 2793 N N . VAL B 1 115 ? 6.793 17.938 15.297 1 98.31 115 VAL B N 1
ATOM 2794 C CA . VAL B 1 115 ? 6.867 17.031 14.164 1 98.31 115 VAL B CA 1
ATOM 2795 C C . VAL B 1 115 ? 7.504 15.703 14.602 1 98.31 115 VAL B C 1
ATOM 2797 O O . VAL B 1 115 ? 7.016 14.625 14.25 1 98.31 115 VAL B O 1
ATOM 2800 N N . THR B 1 116 ? 8.531 15.805 15.43 1 98.5 116 THR B N 1
ATOM 2801 C CA . THR B 1 116 ? 9.18 14.602 15.953 1 98.5 116 THR B CA 1
ATOM 2802 C C . THR B 1 116 ? 8.188 13.766 16.75 1 98.5 116 THR B C 1
ATOM 2804 O O . THR B 1 116 ? 8.148 12.539 16.609 1 98.5 116 THR B O 1
ATOM 2807 N N . LYS B 1 117 ? 7.414 14.445 17.562 1 98.56 117 LYS B N 1
ATOM 2808 C CA . LYS B 1 117 ? 6.402 13.766 18.375 1 98.56 117 LYS B CA 1
ATOM 2809 C C . LYS B 1 117 ? 5.395 13.039 17.5 1 98.56 117 LYS B C 1
ATOM 2811 O O . LYS B 1 117 ? 5.016 11.906 17.781 1 98.56 117 LYS B O 1
ATOM 2816 N N . TYR B 1 118 ? 4.961 13.664 16.484 1 98.69 118 TYR B N 1
ATOM 2817 C CA . TYR B 1 118 ? 4.004 13.078 15.555 1 98.69 118 TYR B CA 1
ATOM 2818 C C . TYR B 1 118 ? 4.625 11.914 14.797 1 98.69 118 TYR B C 1
ATOM 2820 O O . TYR B 1 118 ? 3.998 10.859 14.641 1 98.69 118 TYR B O 1
ATOM 2828 N N . LEU B 1 119 ? 5.863 12.07 14.336 1 98.62 119 LEU B N 1
ATOM 2829 C CA . LEU B 1 119 ? 6.582 11.008 13.641 1 98.62 119 LEU B CA 1
ATOM 2830 C C . LEU B 1 119 ? 6.758 9.789 14.547 1 98.62 119 LEU B C 1
ATOM 2832 O O . LEU B 1 119 ? 6.727 8.648 14.078 1 98.62 119 LEU B O 1
ATOM 2836 N N . ASP B 1 120 ? 6.914 10.047 15.852 1 98.75 120 ASP B N 1
ATOM 2837 C CA . ASP B 1 120 ? 7.027 8.945 16.797 1 98.75 120 ASP B CA 1
ATOM 2838 C C . ASP B 1 120 ? 5.746 8.117 16.844 1 98.75 120 ASP B C 1
ATOM 2840 O O . ASP B 1 120 ? 5.797 6.887 16.922 1 98.75 120 ASP B O 1
ATOM 2844 N N . LEU B 1 121 ? 4.637 8.781 16.828 1 98.81 121 LEU B N 1
ATOM 2845 C CA . LEU B 1 121 ? 3.369 8.055 16.812 1 98.81 121 LEU B CA 1
ATOM 2846 C C . LEU B 1 121 ? 3.236 7.242 15.531 1 98.81 121 LEU B C 1
ATOM 2848 O O . LEU B 1 121 ? 2.803 6.086 15.57 1 98.81 121 LEU B O 1
ATOM 2852 N N . LEU B 1 122 ? 3.576 7.859 14.352 1 98.75 122 LEU B N 1
ATOM 2853 C CA . LEU B 1 122 ? 3.512 7.137 13.086 1 98.75 122 LEU B CA 1
ATOM 2854 C C . LEU B 1 122 ? 4.434 5.922 13.102 1 98.75 122 LEU B C 1
ATOM 2856 O O . LEU B 1 122 ? 4.086 4.867 12.57 1 98.75 122 LEU B O 1
ATOM 2860 N N . ASN B 1 123 ? 5.59 6.098 13.727 1 98.62 123 ASN B N 1
ATOM 2861 C CA . ASN B 1 123 ? 6.527 4.988 13.852 1 98.62 123 ASN B CA 1
ATOM 2862 C C . ASN B 1 123 ? 5.926 3.84 14.664 1 98.62 123 ASN B C 1
ATOM 2864 O O . ASN B 1 123 ? 6.027 2.678 14.266 1 98.62 123 ASN B O 1
ATOM 2868 N N . TYR B 1 124 ? 5.387 4.148 15.766 1 98.75 124 TYR B N 1
ATOM 2869 C CA . TYR B 1 124 ? 4.719 3.15 16.594 1 98.75 124 TYR B CA 1
ATOM 2870 C C . TYR B 1 124 ? 3.637 2.424 15.797 1 98.75 124 TYR B C 1
ATOM 2872 O O . TYR B 1 124 ? 3.586 1.192 15.789 1 98.75 124 TYR B O 1
ATOM 2880 N N . LEU B 1 125 ? 2.783 3.193 15.125 1 98.75 125 LEU B N 1
ATOM 2881 C CA . LEU B 1 125 ? 1.663 2.607 14.398 1 98.75 125 LEU B CA 1
ATOM 2882 C C . LEU B 1 125 ? 2.158 1.72 13.266 1 98.75 125 LEU B C 1
ATOM 2884 O O . LEU B 1 125 ? 1.591 0.655 13.008 1 98.75 125 LEU B O 1
ATOM 2888 N N . THR B 1 126 ? 3.209 2.123 12.586 1 98.5 126 THR B N 1
ATOM 2889 C CA . THR B 1 126 ? 3.715 1.406 11.422 1 98.5 126 THR B CA 1
ATOM 2890 C C . THR B 1 126 ? 4.41 0.114 11.836 1 98.5 126 THR B C 1
ATOM 2892 O O . THR B 1 126 ? 4.223 -0.929 11.211 1 98.5 126 THR B O 1
ATOM 2895 N N . TYR B 1 127 ? 5.109 0.088 12.953 1 97.69 127 TYR B N 1
ATOM 2896 C CA . TYR B 1 127 ? 6.035 -1.018 13.164 1 97.69 127 TYR B CA 1
ATOM 2897 C C . TYR B 1 127 ? 5.648 -1.82 14.406 1 97.69 127 TYR B C 1
ATOM 2899 O O . TYR B 1 127 ? 6.129 -2.939 14.602 1 97.69 127 TYR B O 1
ATOM 2907 N N . GLU B 1 128 ? 4.746 -1.242 15.242 1 97.56 128 GLU B N 1
ATOM 2908 C CA . GLU B 1 128 ? 4.48 -1.933 16.5 1 97.56 128 GLU B CA 1
ATOM 2909 C C . GLU B 1 128 ? 2.998 -2.268 16.641 1 97.56 128 GLU B C 1
ATOM 2911 O O . GLU B 1 128 ? 2.643 -3.361 17.094 1 97.56 128 GLU B O 1
ATOM 2916 N N . SER B 1 129 ? 2.115 -1.353 16.297 1 98 129 SER B N 1
ATOM 2917 C CA . SER B 1 129 ? 0.684 -1.562 16.5 1 98 129 SER B CA 1
ATOM 2918 C C . SER B 1 129 ? 0.176 -2.727 15.648 1 98 129 SER B C 1
ATOM 2920 O O . SER B 1 129 ? 0.6 -2.904 14.508 1 98 129 SER B O 1
ATOM 2922 N N . THR B 1 130 ? -0.72 -3.467 16.172 1 97.19 130 THR B N 1
ATOM 2923 C CA . THR B 1 130 ? -1.42 -4.504 15.422 1 97.19 130 THR B CA 1
ATOM 2924 C C . THR B 1 130 ? -2.914 -4.207 15.352 1 97.19 130 THR B C 1
ATOM 2926 O O . THR B 1 130 ? -3.721 -5.105 15.102 1 97.19 130 THR B O 1
ATOM 2929 N N . SER B 1 131 ? -3.33 -2.971 15.672 1 98.31 131 SER B N 1
ATOM 2930 C CA . SER B 1 131 ? -4.727 -2.555 15.734 1 98.31 131 SER B CA 1
ATOM 2931 C C . SER B 1 131 ? -5.141 -1.812 14.469 1 98.31 131 SER B C 1
ATOM 2933 O O . SER B 1 131 ? -4.781 -0.646 14.281 1 98.31 131 SER B O 1
ATOM 2935 N N . TYR B 1 132 ? -5.969 -2.49 13.664 1 98.69 132 TYR B N 1
ATOM 2936 C CA . TYR B 1 132 ? -6.512 -1.811 12.492 1 98.69 132 TYR B CA 1
ATOM 2937 C C . TYR B 1 132 ? -7.328 -0.591 12.906 1 98.69 132 TYR B C 1
ATOM 2939 O O . TYR B 1 132 ? -7.355 0.415 12.188 1 98.69 132 TYR B O 1
ATOM 2947 N N . ILE B 1 133 ? -7.961 -0.577 14.07 1 98.88 133 ILE B N 1
ATOM 2948 C CA . ILE B 1 133 ? -8.758 0.54 14.57 1 98.88 133 ILE B CA 1
ATOM 2949 C C . ILE B 1 133 ? -7.863 1.759 14.781 1 98.88 133 ILE B C 1
ATOM 2951 O O . ILE B 1 133 ? -8.203 2.867 14.367 1 98.88 133 ILE B O 1
ATOM 2955 N N . GLU B 1 134 ? -6.672 1.56 15.367 1 98.94 134 GLU B N 1
ATOM 2956 C CA . GLU B 1 134 ? -5.742 2.672 15.547 1 98.94 134 GLU B CA 1
ATOM 2957 C C . GLU B 1 134 ? -5.309 3.248 14.203 1 98.94 134 GLU B C 1
ATOM 2959 O O . GLU B 1 134 ? -5.301 4.469 14.016 1 98.94 134 GLU B O 1
ATOM 2964 N N . LEU B 1 135 ? -5 2.336 13.297 1 98.94 135 LEU B N 1
ATOM 2965 C CA . LEU B 1 135 ? -4.469 2.738 12 1 98.94 135 LEU B CA 1
ATOM 2966 C C . LEU B 1 135 ? -5.5 3.541 11.211 1 98.94 135 LEU B C 1
ATOM 2968 O O . LEU B 1 135 ? -5.219 4.656 10.766 1 98.94 135 LEU B O 1
ATOM 2972 N N . ILE B 1 136 ? -6.699 3.014 11.07 1 98.94 136 ILE B N 1
ATOM 2973 C CA . ILE B 1 136 ? -7.719 3.613 10.219 1 98.94 136 ILE B CA 1
ATOM 2974 C C . ILE B 1 136 ? -8.234 4.898 10.859 1 98.94 136 ILE B C 1
ATOM 2976 O O . ILE B 1 136 ? -8.578 5.855 10.164 1 98.94 136 ILE B O 1
ATOM 2980 N N . THR B 1 137 ? -8.289 4.969 12.211 1 98.94 137 THR B N 1
ATOM 2981 C CA . THR B 1 137 ? -8.727 6.176 12.906 1 98.94 137 THR B CA 1
ATOM 2982 C C . THR B 1 137 ? -7.734 7.316 12.688 1 98.94 137 THR B C 1
ATOM 2984 O O . THR B 1 137 ? -8.133 8.445 12.398 1 98.94 137 THR B O 1
ATOM 2987 N N . LEU B 1 138 ? -6.461 7 12.828 1 98.94 138 LEU B N 1
ATOM 2988 C CA . LEU B 1 138 ? -5.457 8.031 12.586 1 98.94 138 LEU B CA 1
ATOM 2989 C C . LEU B 1 138 ? -5.582 8.594 11.172 1 98.94 138 LEU B C 1
ATOM 2991 O O . LEU B 1 138 ? -5.578 9.812 10.984 1 98.94 138 LEU B O 1
ATOM 2995 N N . LEU B 1 139 ? -5.676 7.703 10.164 1 98.88 139 LEU B N 1
ATOM 2996 C CA . LEU B 1 139 ? -5.789 8.164 8.781 1 98.88 139 LEU B CA 1
ATOM 2997 C C . LEU B 1 139 ? -7.031 9.031 8.602 1 98.88 139 LEU B C 1
ATOM 2999 O O . LEU B 1 139 ? -6.98 10.062 7.926 1 98.88 139 LEU B O 1
ATOM 3003 N N . TYR B 1 140 ? -8.148 8.617 9.172 1 98.88 140 TYR B N 1
ATOM 3004 C CA . TYR B 1 140 ? -9.383 9.375 9.078 1 98.88 140 TYR B CA 1
ATOM 3005 C C . TYR B 1 140 ? -9.211 10.773 9.672 1 98.88 140 TYR B C 1
ATOM 3007 O O . TYR B 1 140 ? -9.578 11.766 9.039 1 98.88 140 TYR B O 1
ATOM 3015 N N . VAL B 1 141 ? -8.664 10.852 10.852 1 98.94 141 VAL B N 1
ATOM 3016 C CA . VAL B 1 141 ? -8.555 12.125 11.562 1 98.94 141 VAL B CA 1
ATOM 3017 C C . VAL B 1 141 ? -7.609 13.055 10.805 1 98.94 141 VAL B C 1
ATOM 3019 O O . VAL B 1 141 ? -7.883 14.25 10.672 1 98.94 141 VAL B O 1
ATOM 3022 N N . MET B 1 142 ? -6.488 12.492 10.336 1 98.5 142 MET B N 1
ATOM 3023 C CA . MET B 1 142 ? -5.551 13.297 9.555 1 98.5 142 MET B CA 1
ATOM 3024 C C . MET B 1 142 ? -6.25 13.945 8.367 1 98.5 142 MET B C 1
ATOM 3026 O O . MET B 1 142 ? -6.188 15.164 8.188 1 98.5 142 MET B O 1
ATOM 3030 N N . GLU B 1 143 ? -6.957 13.156 7.633 1 98.56 143 GLU B N 1
ATOM 3031 C CA . GLU B 1 143 ? -7.609 13.633 6.418 1 98.56 143 GLU B CA 1
ATOM 3032 C C . GLU B 1 143 ? -8.828 14.492 6.754 1 98.56 143 GLU B C 1
ATOM 3034 O O . GLU B 1 143 ? -9.094 15.484 6.074 1 98.56 143 GLU B O 1
ATOM 3039 N N . LYS B 1 144 ? -9.562 14.109 7.777 1 98.81 144 LYS B N 1
ATOM 3040 C CA . LYS B 1 144 ? -10.75 14.852 8.188 1 98.81 144 LYS B CA 1
ATOM 3041 C C . LYS B 1 144 ? -10.383 16.266 8.648 1 98.81 144 LYS B C 1
ATOM 3043 O O . LYS B 1 144 ? -11.133 17.203 8.414 1 98.81 144 LYS B O 1
ATOM 3048 N N . THR B 1 145 ? -9.281 16.391 9.344 1 98.81 145 THR B N 1
ATOM 3049 C CA . THR B 1 145 ? -8.82 17.703 9.773 1 98.81 145 THR B CA 1
ATOM 3050 C C . THR B 1 145 ? -8.547 18.609 8.57 1 98.81 145 THR B C 1
ATOM 3052 O O . THR B 1 145 ? -8.93 19.781 8.57 1 98.81 145 THR B O 1
ATOM 3055 N N . TYR B 1 146 ? -7.941 18.094 7.543 1 98.38 146 TYR B N 1
ATOM 3056 C CA . TYR B 1 146 ? -7.617 18.875 6.363 1 98.38 146 TYR B CA 1
ATOM 3057 C C . TYR B 1 146 ? -8.875 19.234 5.574 1 98.38 146 TYR B C 1
ATOM 3059 O O . TYR B 1 146 ? -9.031 20.359 5.105 1 98.38 146 TYR B O 1
ATOM 3067 N N . LEU B 1 147 ? -9.742 18.25 5.418 1 98.62 147 LEU B N 1
ATOM 3068 C CA . LEU B 1 147 ? -11.047 18.578 4.844 1 98.62 147 LEU B CA 1
ATOM 3069 C C . LEU B 1 147 ? -11.758 19.625 5.688 1 98.62 147 LEU B C 1
ATOM 3071 O O . LEU B 1 147 ? -12.383 20.547 5.145 1 98.62 147 LEU B O 1
ATOM 3075 N N . GLY B 1 148 ? -11.664 19.516 6.977 1 98.62 148 GLY B N 1
ATOM 3076 C CA . GLY B 1 148 ? -12.32 20.391 7.934 1 98.62 148 GLY B CA 1
ATOM 3077 C C . GLY B 1 148 ? -11.875 21.844 7.809 1 98.62 148 GLY B C 1
ATOM 3078 O O . GLY B 1 148 ? -12.703 22.75 7.793 1 98.62 148 GLY B O 1
ATOM 3079 N N . TRP B 1 149 ? -10.539 22.047 7.805 1 98.5 149 TRP B N 1
ATOM 3080 C CA . TRP B 1 149 ? -10.109 23.438 7.746 1 98.5 149 TRP B CA 1
ATOM 3081 C C . TRP B 1 149 ? -10.484 24.062 6.406 1 98.5 149 TRP B C 1
ATOM 3083 O O . TRP B 1 149 ? -10.758 25.266 6.328 1 98.5 149 TRP B O 1
ATOM 3093 N N . ALA B 1 150 ? -10.477 23.297 5.273 1 98.31 150 ALA B N 1
ATOM 3094 C CA . ALA B 1 150 ? -10.883 23.812 3.975 1 98.31 150 ALA B CA 1
ATOM 3095 C C . ALA B 1 150 ? -12.367 24.188 3.977 1 98.31 150 ALA B C 1
ATOM 3097 O O . ALA B 1 150 ? -12.742 25.266 3.504 1 98.31 150 ALA B O 1
ATOM 3098 N N . GLN B 1 151 ? -13.195 23.359 4.566 1 98.31 151 GLN B N 1
ATOM 3099 C CA . GLN B 1 151 ? -14.633 23.594 4.629 1 98.31 151 GLN B CA 1
ATOM 3100 C C . GLN B 1 151 ? -14.953 24.75 5.586 1 98.31 151 GLN B C 1
ATOM 3102 O O . GLN B 1 151 ? -15.82 25.578 5.301 1 98.31 151 GLN B O 1
ATOM 3107 N N . TYR B 1 152 ? -14.297 24.75 6.715 1 98.44 152 TYR B N 1
ATOM 3108 C CA . TYR B 1 152 ? -14.445 25.828 7.688 1 98.44 152 TYR B CA 1
ATOM 3109 C C . TYR B 1 152 ? -14.219 27.188 7.035 1 98.44 152 TYR B C 1
ATOM 3111 O O . TYR B 1 152 ? -15.016 28.109 7.223 1 98.44 152 TYR B O 1
ATOM 3119 N N . ASN B 1 153 ? -13.195 27.328 6.266 1 98.56 153 ASN B N 1
ATOM 3120 C CA . ASN B 1 153 ? -12.836 28.594 5.645 1 98.56 153 ASN B CA 1
ATOM 3121 C C . ASN B 1 153 ? -13.719 28.891 4.438 1 98.56 153 ASN B C 1
ATOM 3123 O O . ASN B 1 153 ? -13.945 30.062 4.105 1 98.56 153 ASN B O 1
ATOM 3127 N N . THR B 1 154 ? -14.188 27.844 3.754 1 98.06 154 THR B N 1
ATOM 3128 C CA . THR B 1 154 ? -15.164 28.047 2.691 1 98.06 154 THR B CA 1
ATOM 3129 C C . THR B 1 154 ? -16.422 28.719 3.232 1 98.06 154 THR B C 1
ATOM 3131 O O . THR B 1 154 ? -16.938 29.656 2.629 1 98.06 154 THR B O 1
ATOM 3134 N N . GLU B 1 155 ? -16.891 28.281 4.355 1 97.44 155 GLU B N 1
ATOM 3135 C CA . GLU B 1 155 ? -18.078 28.828 4.984 1 97.44 155 GLU B CA 1
ATOM 3136 C C . GLU B 1 155 ? -17.875 30.281 5.41 1 97.44 155 GLU B C 1
ATOM 3138 O O . GLU B 1 155 ? -18.812 31.078 5.414 1 97.44 155 GLU B O 1
ATOM 3143 N N . ARG B 1 156 ? -16.641 30.625 5.762 1 96.75 156 ARG B N 1
ATOM 3144 C CA . ARG B 1 156 ? -16.328 31.953 6.281 1 96.75 156 ARG B CA 1
ATOM 3145 C C . ARG B 1 156 ? -15.852 32.875 5.168 1 96.75 156 ARG B C 1
ATOM 3147 O O . ARG B 1 156 ? -15.797 34.094 5.348 1 96.75 156 ARG B O 1
ATOM 3154 N N . GLY B 1 157 ? -15.562 32.281 3.969 1 97.19 157 GLY B N 1
ATOM 3155 C CA . GLY B 1 157 ? -15.156 33.062 2.812 1 97.19 157 GLY B CA 1
ATOM 3156 C C . GLY B 1 157 ? -13.672 32.969 2.518 1 97.19 157 GLY B C 1
ATOM 3157 O O . GLY B 1 157 ? -12.844 33.5 3.266 1 97.19 157 GLY B O 1
ATOM 3158 N N . ILE B 1 158 ? -13.25 32.281 1.471 1 97.75 158 ILE B N 1
ATOM 3159 C CA . ILE B 1 158 ? -11.875 32.219 0.979 1 97.75 158 ILE B CA 1
ATOM 3160 C C . ILE B 1 158 ? -11.594 33.375 0.051 1 97.75 158 ILE B C 1
ATOM 3162 O O . ILE B 1 158 ? -12.414 33.719 -0.8 1 97.75 158 ILE B O 1
ATOM 3166 N N . LYS B 1 159 ? -10.453 34 0.211 1 97.25 159 LYS B N 1
ATOM 3167 C CA . LYS B 1 159 ? -10.094 35.156 -0.626 1 97.25 159 LYS B CA 1
ATOM 3168 C C . LYS B 1 159 ? -10.031 34.75 -2.098 1 97.25 159 LYS B C 1
ATOM 3170 O O . LYS B 1 159 ? -9.609 33.656 -2.428 1 97.25 159 LYS B O 1
ATOM 3175 N N . LYS B 1 160 ? -10.492 35.688 -2.93 1 94.19 160 LYS B N 1
ATOM 3176 C CA . LYS B 1 160 ? -10.406 35.469 -4.371 1 94.19 160 LYS B CA 1
ATOM 3177 C C . LYS B 1 160 ? -9.016 35.781 -4.898 1 94.19 160 LYS B C 1
ATOM 3179 O O . LYS B 1 160 ? -8.266 36.531 -4.262 1 94.19 160 LYS B O 1
ATOM 3184 N N . ASP B 1 161 ? -8.688 35.156 -5.957 1 97 161 ASP B N 1
ATOM 3185 C CA . ASP B 1 161 ? -7.484 35.469 -6.73 1 97 161 ASP B CA 1
ATOM 3186 C C . ASP B 1 161 ? -6.223 35.281 -5.887 1 97 161 ASP B C 1
ATOM 3188 O O . ASP B 1 161 ? -5.344 36.125 -5.863 1 97 161 ASP B O 1
ATOM 3192 N N . LEU B 1 162 ? -6.223 34.25 -5.168 1 98.06 162 LEU B N 1
ATOM 3193 C CA . LEU B 1 162 ? -5.059 33.844 -4.379 1 98.06 162 LEU B CA 1
ATOM 3194 C C . LEU B 1 162 ? -3.924 33.375 -5.285 1 98.06 162 LEU B C 1
ATOM 3196 O O . LEU B 1 162 ? -4.168 32.844 -6.359 1 98.06 162 LEU B O 1
ATOM 3200 N N . ALA B 1 163 ? -2.744 33.688 -4.852 1 97.19 163 ALA B N 1
ATOM 3201 C CA . ALA B 1 163 ? -1.586 33.125 -5.535 1 97.19 163 ALA B CA 1
ATOM 3202 C C . ALA B 1 163 ? -1.64 31.594 -5.531 1 97.19 163 ALA B C 1
ATOM 3204 O O . ALA B 1 163 ? -2.266 30.984 -4.656 1 97.19 163 ALA B O 1
ATOM 3205 N N . TYR B 1 164 ? -0.944 30.922 -6.461 1 96.81 164 TYR B N 1
ATOM 3206 C CA . TYR B 1 164 ? -0.902 29.469 -6.609 1 96.81 164 TYR B CA 1
ATOM 3207 C C . TYR B 1 164 ? -0.546 28.797 -5.289 1 96.81 164 TYR B C 1
ATOM 3209 O O . TYR B 1 164 ? -1.161 27.797 -4.91 1 96.81 164 TYR B O 1
ATOM 3217 N N . LYS B 1 165 ? 0.444 29.328 -4.551 1 97.06 165 LYS B N 1
ATOM 3218 C CA . LYS B 1 165 ? 0.967 28.719 -3.328 1 97.06 165 LYS B CA 1
ATOM 3219 C C . LYS B 1 165 ? -0.125 28.578 -2.273 1 97.06 165 LYS B C 1
ATOM 3221 O O . LYS B 1 165 ? -0.048 27.703 -1.403 1 97.06 165 LYS B O 1
ATOM 3226 N N . HIS B 1 166 ? -1.143 29.375 -2.377 1 97.81 166 HIS B N 1
ATOM 3227 C CA . HIS B 1 166 ? -2.275 29.297 -1.463 1 97.81 166 HIS B CA 1
ATOM 3228 C C . HIS B 1 166 ? -3.436 28.531 -2.096 1 97.81 166 HIS B C 1
ATOM 3230 O O . HIS B 1 166 ? -3.934 27.562 -1.521 1 97.81 166 HIS B O 1
ATOM 3236 N N . GLN B 1 167 ? -3.803 28.875 -3.299 1 97.12 167 GLN B N 1
ATOM 3237 C CA . GLN B 1 167 ? -5.004 28.391 -3.969 1 97.12 167 GLN B CA 1
ATOM 3238 C C . GLN B 1 167 ? -4.93 26.891 -4.215 1 97.12 167 GLN B C 1
ATOM 3240 O O . GLN B 1 167 ? -5.914 26.172 -4.016 1 97.12 167 GLN B O 1
ATOM 3245 N N . GLU B 1 168 ? -3.799 26.438 -4.656 1 95.88 168 GLU B N 1
ATOM 3246 C CA . GLU B 1 168 ? -3.682 25.031 -5.016 1 95.88 168 GLU B CA 1
ATOM 3247 C C . GLU B 1 168 ? -3.842 24.125 -3.793 1 95.88 168 GLU B C 1
ATOM 3249 O O . GLU B 1 168 ? -4.438 23.062 -3.881 1 95.88 168 GLU B O 1
ATOM 3254 N N . TRP B 1 169 ? -3.289 24.516 -2.664 1 96.56 169 TRP B N 1
ATOM 3255 C CA . TRP B 1 169 ? -3.42 23.734 -1.439 1 96.56 169 TRP B CA 1
ATOM 3256 C C . TRP B 1 169 ? -4.879 23.641 -1.002 1 96.56 169 TRP B C 1
ATOM 3258 O O . TRP B 1 169 ? -5.332 22.594 -0.533 1 96.56 169 TRP B O 1
ATOM 3268 N N . ILE B 1 170 ? -5.602 24.75 -1.177 1 97.06 170 ILE B N 1
ATOM 3269 C CA . ILE B 1 170 ? -7.031 24.797 -0.889 1 97.06 170 ILE B CA 1
ATOM 3270 C C . ILE B 1 170 ? -7.781 23.875 -1.863 1 97.06 170 ILE B C 1
ATOM 3272 O O . ILE B 1 170 ? -8.609 23.062 -1.45 1 97.06 170 ILE B O 1
ATOM 3276 N N . ASN B 1 171 ? -7.473 23.969 -3.164 1 95.5 171 ASN B N 1
ATOM 3277 C CA . ASN B 1 171 ? -8.117 23.156 -4.188 1 95.5 171 ASN B CA 1
ATOM 3278 C C . ASN B 1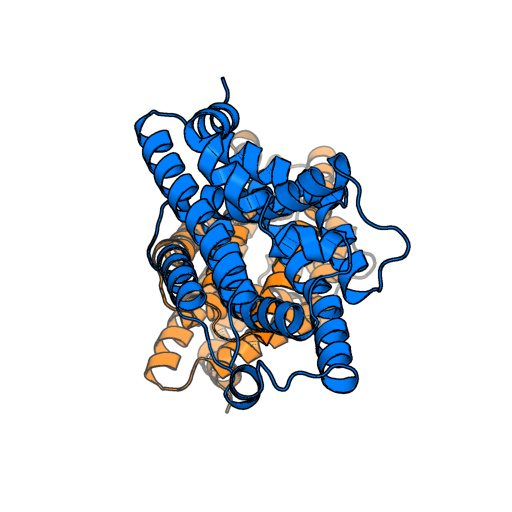 171 ? -7.98 21.672 -3.887 1 95.5 171 ASN B C 1
ATOM 3280 O O . ASN B 1 171 ? -8.953 20.922 -4.004 1 95.5 171 ASN B O 1
ATOM 3284 N N . LEU B 1 172 ? -6.793 21.297 -3.492 1 93.94 172 LEU B N 1
ATOM 3285 C CA . LEU B 1 172 ? -6.5 19.891 -3.229 1 93.94 172 LEU B CA 1
ATOM 3286 C C . LEU B 1 172 ? -7.387 19.344 -2.115 1 93.94 172 LEU B C 1
ATOM 3288 O O . LEU B 1 172 ? -7.789 18.172 -2.146 1 93.94 172 LEU B O 1
ATOM 3292 N N . HIS B 1 173 ? -7.75 20.141 -1.127 1 96.81 173 HIS B N 1
ATOM 3293 C CA . HIS B 1 173 ? -8.461 19.625 0.039 1 96.81 173 HIS B CA 1
ATOM 3294 C C . HIS B 1 173 ? -9.945 19.953 -0.035 1 96.81 173 HIS B C 1
ATOM 3296 O O . HIS B 1 173 ? -10.703 19.625 0.88 1 96.81 173 HIS B O 1
ATOM 3302 N N . LEU B 1 174 ? -10.414 20.609 -1.129 1 95.75 174 LEU B N 1
ATOM 3303 C CA . LEU B 1 174 ? -11.844 20.828 -1.363 1 95.75 174 LEU B CA 1
ATOM 3304 C C . LEU B 1 174 ? -12.336 19.984 -2.531 1 95.75 174 LEU B C 1
ATOM 3306 O O . LEU B 1 174 ? -13.531 19.969 -2.82 1 95.75 174 LEU B O 1
ATOM 3310 N N . ASP B 1 175 ? -11.438 19.344 -3.146 1 94.31 175 ASP B N 1
ATOM 3311 C CA . ASP B 1 175 ? -11.789 18.516 -4.293 1 94.31 175 ASP B CA 1
ATOM 3312 C C . ASP B 1 175 ? -12.727 17.375 -3.879 1 94.31 175 ASP B C 1
ATOM 3314 O O . ASP B 1 175 ? -12.633 16.859 -2.764 1 94.31 175 ASP B O 1
ATOM 3318 N N . TYR B 1 176 ? -13.633 16.984 -4.773 1 96.31 176 TYR B N 1
ATOM 3319 C CA . TYR B 1 176 ? -14.633 15.961 -4.527 1 96.31 176 TYR B CA 1
ATOM 3320 C C . TYR B 1 176 ? -13.977 14.617 -4.215 1 96.31 176 TYR B C 1
ATOM 3322 O O . TYR B 1 176 ? -14.445 13.883 -3.346 1 96.31 176 TYR B O 1
ATOM 3330 N N . ALA B 1 177 ? -12.938 14.273 -4.961 1 94.81 177 ALA B N 1
ATOM 3331 C CA . ALA B 1 177 ? -12.25 13.008 -4.75 1 94.81 177 ALA B CA 1
ATOM 3332 C C . ALA B 1 177 ? -11.672 12.922 -3.338 1 94.81 177 ALA B C 1
ATOM 3334 O O . ALA B 1 177 ? -11.641 11.852 -2.736 1 94.81 177 ALA B O 1
ATOM 3335 N N . PHE B 1 178 ? -11.211 14.031 -2.805 1 96.94 178 PHE B N 1
ATOM 3336 C CA . PHE B 1 178 ? -10.68 14.062 -1.448 1 96.94 178 PHE B CA 1
ATOM 3337 C C . PHE B 1 178 ? -11.781 13.844 -0.426 1 96.94 178 PHE B C 1
ATOM 3339 O O . PHE B 1 178 ? -11.617 13.078 0.521 1 96.94 178 PHE B O 1
ATOM 3346 N N . GLU B 1 179 ? -12.883 14.531 -0.642 1 98.06 179 GLU B N 1
ATOM 3347 C CA . GLU B 1 179 ? -14.031 14.336 0.247 1 98.06 179 GLU B CA 1
ATOM 3348 C C . GLU B 1 179 ? -14.492 12.883 0.245 1 98.06 179 GLU B C 1
ATOM 3350 O O . GLU B 1 179 ? -14.828 12.336 1.296 1 98.06 179 GLU B O 1
ATOM 3355 N N . GLU B 1 180 ? -14.539 12.289 -0.872 1 98.25 180 GLU B N 1
ATOM 3356 C CA . GLU B 1 180 ? -14.922 10.883 -0.98 1 98.25 180 GLU B CA 1
ATOM 3357 C C . GLU B 1 180 ? -13.945 9.984 -0.229 1 98.25 180 GLU B C 1
ATOM 3359 O O . GLU B 1 180 ? -14.352 8.992 0.378 1 98.25 180 GLU B O 1
ATOM 3364 N N . TRP B 1 181 ? -12.688 10.305 -0.329 1 98.19 181 TRP B N 1
ATOM 3365 C CA . TRP B 1 181 ? -11.656 9.57 0.392 1 98.19 181 TRP B CA 1
ATOM 3366 C C . TRP B 1 181 ? -11.875 9.656 1.898 1 98.19 181 TRP B C 1
ATOM 3368 O O . TRP B 1 181 ? -11.836 8.641 2.598 1 98.19 181 TRP B O 1
ATOM 3378 N N . VAL B 1 182 ? -12.172 10.859 2.41 1 98.69 182 VAL B N 1
ATOM 3379 C CA . VAL B 1 182 ? -12.422 11.047 3.836 1 98.69 182 VAL B CA 1
ATOM 3380 C C . VAL B 1 182 ? -13.664 10.266 4.25 1 98.69 182 VAL B C 1
ATOM 3382 O O . VAL B 1 182 ? -13.688 9.641 5.312 1 98.69 182 VAL B O 1
ATOM 3385 N N . ASN B 1 183 ? -14.703 10.297 3.398 1 98.62 183 ASN B N 1
ATOM 3386 C CA . ASN B 1 183 ? -15.922 9.539 3.67 1 98.62 183 ASN B CA 1
ATOM 3387 C C . ASN B 1 183 ? -15.648 8.039 3.742 1 98.62 183 ASN B C 1
ATOM 3389 O O . ASN B 1 183 ? -16.203 7.344 4.594 1 98.62 183 ASN B O 1
ATOM 3393 N N . PHE B 1 184 ? -14.852 7.57 2.873 1 98.81 184 PHE B N 1
ATOM 3394 C CA . PHE B 1 184 ? -14.461 6.168 2.902 1 98.81 184 PHE B CA 1
ATOM 3395 C C . PHE B 1 184 ? -13.789 5.82 4.227 1 98.81 184 PHE B C 1
ATOM 3397 O O . PHE B 1 184 ? -14.148 4.84 4.875 1 98.81 184 PHE B O 1
ATOM 3404 N N . LEU B 1 185 ? -12.773 6.629 4.602 1 98.88 185 LEU B N 1
ATOM 3405 C CA . LEU B 1 185 ? -12.078 6.375 5.855 1 98.88 185 LEU B CA 1
ATOM 3406 C C . LEU B 1 185 ? -13.055 6.355 7.027 1 98.88 185 LEU B C 1
ATOM 3408 O O . LEU B 1 185 ? -12.969 5.488 7.898 1 98.88 185 LEU B O 1
ATOM 3412 N N . GLY B 1 186 ? -13.992 7.312 7.031 1 98.81 186 GLY B N 1
ATOM 3413 C CA . GLY B 1 186 ? -15.023 7.324 8.062 1 98.81 186 GLY B CA 1
ATOM 3414 C C . GLY B 1 186 ? -15.859 6.062 8.078 1 98.81 186 GLY B C 1
ATOM 3415 O O . GLY B 1 186 ? -16.172 5.527 9.148 1 98.81 186 GLY B O 1
ATOM 3416 N N . SER B 1 187 ? -16.234 5.633 6.902 1 98.69 187 SER B N 1
ATOM 3417 C CA . SER B 1 187 ? -17.031 4.418 6.809 1 98.69 187 SER B CA 1
ATOM 3418 C C . SER B 1 187 ? -16.266 3.207 7.32 1 98.69 187 SER B C 1
ATOM 3420 O O . SER B 1 187 ? -16.859 2.287 7.895 1 98.69 187 SER B O 1
ATOM 3422 N N . GLU B 1 188 ? -14.953 3.152 7.102 1 98.75 188 GLU B N 1
ATOM 3423 C CA . GLU B 1 188 ? -14.133 2.064 7.621 1 98.75 188 GLU B CA 1
ATOM 3424 C C . GLU B 1 188 ? -14.07 2.098 9.148 1 98.75 188 GLU B C 1
ATOM 3426 O O . GLU B 1 188 ? -14.094 1.051 9.797 1 98.75 188 GLU B O 1
ATOM 3431 N N . VAL B 1 189 ? -13.93 3.297 9.703 1 98.88 189 VAL B N 1
ATOM 3432 C CA . VAL B 1 189 ? -13.984 3.416 11.156 1 98.88 189 VAL B CA 1
ATOM 3433 C C . VAL B 1 189 ? -15.305 2.867 11.68 1 98.88 189 VAL B C 1
ATOM 3435 O O . VAL B 1 189 ? -15.328 2.074 12.625 1 98.88 189 VAL B O 1
ATOM 3438 N N . GLU B 1 190 ? -16.453 3.248 11 1 98.81 190 GLU B N 1
ATOM 3439 C CA . GLU B 1 190 ? -17.766 2.746 11.375 1 98.81 190 GLU B CA 1
ATOM 3440 C C . GLU B 1 190 ? -17.812 1.224 11.305 1 98.81 190 GLU B C 1
ATOM 3442 O O . GLU B 1 190 ? -18.453 0.578 12.141 1 98.81 190 GLU B O 1
ATOM 3447 N N . ARG B 1 191 ? -17.172 0.655 10.336 1 98.56 191 ARG B N 1
ATOM 3448 C CA . ARG B 1 191 ? -17.219 -0.782 10.094 1 98.56 191 ARG B CA 1
ATOM 3449 C C . ARG B 1 191 ? -16.516 -1.551 11.195 1 98.56 191 ARG B C 1
ATOM 3451 O O . ARG B 1 191 ? -16.969 -2.621 11.609 1 98.56 191 ARG B O 1
ATOM 3458 N N . VAL B 1 192 ? -15.406 -1.01 11.742 1 98.62 192 VAL B N 1
ATOM 3459 C CA . VAL B 1 192 ? -14.523 -1.85 12.547 1 98.62 192 VAL B CA 1
ATOM 3460 C C . VAL B 1 192 ? -14.758 -1.572 14.031 1 98.62 192 VAL B C 1
ATOM 3462 O O . VAL B 1 192 ? -14.359 -2.365 14.891 1 98.62 192 VAL B O 1
ATOM 3465 N N . VAL B 1 193 ? -15.289 -0.418 14.383 1 98.81 193 VAL B N 1
ATOM 3466 C CA . VAL B 1 193 ? -15.625 -0.138 15.773 1 98.81 193 VAL B CA 1
ATOM 3467 C C . VAL B 1 193 ? -16.984 -0.742 16.109 1 98.81 193 VAL B C 1
ATOM 3469 O O . VAL B 1 193 ? -18.031 -0.158 15.797 1 98.81 193 VAL B O 1
ATOM 3472 N N . LYS B 1 194 ? -16.984 -1.86 16.828 1 97.94 194 LYS B N 1
ATOM 3473 C CA . LYS B 1 194 ? -18.219 -2.635 17 1 97.94 194 LYS B CA 1
ATOM 3474 C C . LYS B 1 194 ? -18.594 -2.734 18.469 1 97.94 194 LYS B C 1
ATOM 3476 O O . LYS B 1 194 ? -19.734 -3.109 18.797 1 97.94 194 LYS B O 1
ATOM 3481 N N . SER B 1 195 ? -17.75 -2.383 19.375 1 98.38 195 SER B N 1
ATOM 3482 C CA . SER B 1 195 ? -18 -2.482 20.812 1 98.38 195 SER B CA 1
ATOM 3483 C C . SER B 1 195 ? -17.516 -1.233 21.547 1 98.38 195 SER B C 1
ATOM 3485 O O . SER B 1 195 ? -16.844 -0.383 20.953 1 98.38 195 SER B O 1
ATOM 3487 N N . GLU B 1 196 ? -17.812 -1.173 22.75 1 98.19 196 GLU B N 1
ATOM 3488 C CA . GLU B 1 196 ? -17.359 -0.053 23.578 1 98.19 196 GLU B CA 1
ATOM 3489 C C . GLU B 1 196 ? -15.844 -0.092 23.766 1 98.19 196 GLU B C 1
ATOM 3491 O O . GLU B 1 196 ? -15.195 0.954 23.844 1 98.19 196 GLU B O 1
ATOM 3496 N N . ASP B 1 197 ? -15.281 -1.293 23.859 1 98.5 197 ASP B N 1
ATOM 3497 C CA . ASP B 1 197 ? -13.828 -1.423 23.969 1 98.5 197 ASP B CA 1
ATOM 3498 C C . ASP B 1 197 ? -13.148 -0.935 22.688 1 98.5 197 ASP B C 1
ATOM 3500 O O . ASP B 1 197 ? -12.109 -0.275 22.75 1 98.5 197 ASP B O 1
ATOM 3504 N N . ASP B 1 198 ? -13.758 -1.261 21.516 1 98.69 198 ASP B N 1
ATOM 3505 C CA . ASP B 1 198 ? -13.273 -0.724 20.25 1 98.69 198 ASP B CA 1
ATOM 3506 C C . ASP B 1 198 ? -13.336 0.802 20.234 1 98.69 198 ASP B C 1
ATOM 3508 O O . ASP B 1 198 ? -12.406 1.462 19.766 1 98.69 198 ASP B O 1
ATOM 3512 N N . TYR B 1 199 ? -14.445 1.309 20.719 1 98.75 199 TYR B N 1
ATOM 3513 C CA . TYR B 1 199 ? -14.648 2.752 20.719 1 98.75 199 TYR B CA 1
ATOM 3514 C C . TYR B 1 199 ? -13.586 3.451 21.562 1 98.75 199 TYR B C 1
ATOM 3516 O O . TYR B 1 199 ? -13.086 4.52 21.188 1 98.75 199 TYR B O 1
ATOM 3524 N N . LYS B 1 200 ? -13.227 2.902 22.656 1 98.75 200 LYS B N 1
ATOM 3525 C CA . LYS B 1 200 ? -12.211 3.502 23.531 1 98.75 200 LYS B CA 1
ATOM 3526 C C . LYS B 1 200 ? -10.875 3.623 22.797 1 98.75 200 LYS B C 1
ATOM 3528 O O . LYS B 1 200 ? -10.18 4.637 22.922 1 98.75 200 LYS B O 1
ATOM 3533 N N . VAL B 1 201 ? -10.5 2.566 22.078 1 98.88 201 VAL B N 1
ATOM 3534 C CA . VAL B 1 201 ? -9.273 2.588 21.281 1 98.88 201 VAL B CA 1
ATOM 3535 C C . VAL B 1 201 ? -9.375 3.666 20.203 1 98.88 201 VAL B C 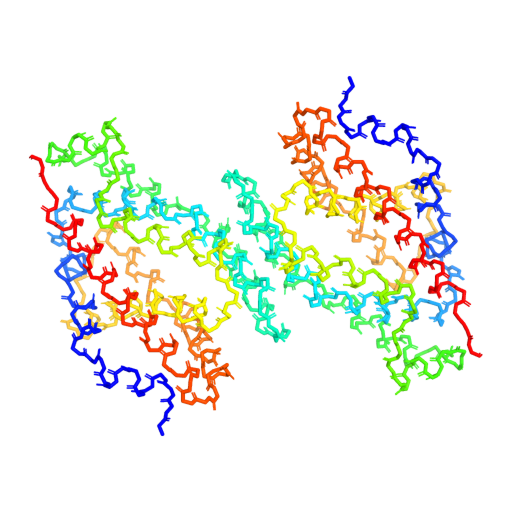1
ATOM 3537 O O . VAL B 1 201 ? -8.445 4.449 20.016 1 98.88 201 VAL B O 1
ATOM 3540 N N . CYS B 1 202 ? -10.516 3.701 19.562 1 98.88 202 CYS B N 1
ATOM 3541 C CA . CYS B 1 202 ? -10.789 4.672 18.5 1 98.88 202 CYS B CA 1
ATOM 3542 C C . CYS B 1 202 ? -10.742 6.094 19.047 1 98.88 202 CYS B C 1
ATOM 3544 O O . CYS B 1 202 ? -10.086 6.961 18.469 1 98.88 202 CYS B O 1
ATOM 3546 N N . GLU B 1 203 ? -11.391 6.301 20.156 1 98.88 203 GLU B N 1
ATOM 3547 C CA . GLU B 1 203 ? -11.469 7.621 20.766 1 98.88 203 GLU B CA 1
ATOM 3548 C C . GLU B 1 203 ? -10.086 8.109 21.203 1 98.88 203 GLU B C 1
ATOM 3550 O O . GLU B 1 203 ? -9.742 9.273 20.984 1 98.88 203 GLU B O 1
ATOM 3555 N N . ALA B 1 204 ? -9.344 7.285 21.844 1 98.88 204 ALA B N 1
ATOM 3556 C CA . ALA B 1 204 ? -8 7.66 22.266 1 98.88 204 ALA B CA 1
ATOM 3557 C C . ALA B 1 204 ? -7.145 8.094 21.094 1 98.88 204 ALA B C 1
ATOM 3559 O O . ALA B 1 204 ? -6.426 9.094 21.172 1 98.88 204 ALA B O 1
ATOM 3560 N N . MET B 1 205 ? -7.223 7.336 19.984 1 98.94 205 MET B N 1
ATOM 3561 C CA . MET B 1 205 ? -6.457 7.668 18.797 1 98.94 205 MET B CA 1
ATOM 3562 C C . MET B 1 205 ? -6.977 8.953 18.156 1 98.94 205 MET B C 1
ATOM 3564 O O . MET B 1 205 ? -6.191 9.773 17.672 1 98.94 205 MET B O 1
ATOM 3568 N N . PHE B 1 206 ? -8.32 9.133 18.156 1 98.94 206 PHE B N 1
ATOM 3569 C CA . PHE B 1 206 ? -8.93 10.344 17.641 1 98.94 206 PHE B CA 1
ATOM 3570 C C . PHE B 1 206 ? -8.398 11.578 18.375 1 98.94 206 PHE B C 1
ATOM 3572 O O . PHE B 1 206 ? -7.895 12.508 17.75 1 98.94 206 PHE B O 1
ATOM 3579 N N . VAL B 1 207 ? -8.438 11.531 19.641 1 98.94 207 VAL B N 1
ATOM 3580 C CA . VAL B 1 207 ? -8.055 12.664 20.484 1 98.94 207 VAL B CA 1
ATOM 3581 C C . VAL B 1 207 ? -6.562 12.945 20.312 1 98.94 207 VAL B C 1
ATOM 3583 O O . VAL B 1 207 ? -6.16 14.086 20.125 1 98.94 207 VAL B O 1
ATOM 3586 N N . LYS B 1 208 ? -5.773 11.891 20.406 1 98.88 208 LYS B N 1
ATOM 3587 C CA . LYS B 1 208 ? -4.324 12.031 20.266 1 98.88 208 LYS B CA 1
ATOM 3588 C C . LYS B 1 208 ? -3.955 12.656 18.922 1 98.88 208 LYS B C 1
ATOM 3590 O O . LYS B 1 208 ? -3.137 13.578 18.859 1 98.88 208 LYS B O 1
ATOM 3595 N N . THR B 1 209 ? -4.582 12.195 17.844 1 98.88 209 THR B N 1
ATOM 3596 C CA . THR B 1 209 ? -4.238 12.648 16.5 1 98.88 209 THR B CA 1
ATOM 3597 C C . THR B 1 209 ? -4.688 14.086 16.281 1 98.88 209 THR B C 1
ATOM 3599 O O . THR B 1 209 ? -3.955 14.891 15.695 1 98.88 209 THR B O 1
ATOM 3602 N N . VAL B 1 210 ? -5.891 14.461 16.719 1 98.88 210 VAL B N 1
ATOM 3603 C CA . VAL B 1 210 ? -6.375 15.828 16.547 1 98.88 210 VAL B CA 1
ATOM 3604 C C . VAL B 1 210 ? -5.438 16.797 17.266 1 98.88 210 VAL B C 1
ATOM 3606 O O . VAL B 1 210 ? -5.094 17.844 16.734 1 98.88 210 VAL B O 1
ATOM 3609 N N . LYS B 1 211 ? -5.027 16.438 18.438 1 98.88 211 LYS B N 1
ATOM 3610 C CA . LYS B 1 211 ? -4.129 17.297 19.203 1 98.88 211 LYS B CA 1
ATOM 3611 C C . LYS B 1 211 ? -2.777 17.438 18.516 1 98.88 211 LYS B C 1
ATOM 3613 O O . LYS B 1 211 ? -2.199 18.531 18.484 1 98.88 211 LYS B O 1
ATOM 3618 N N . LEU B 1 212 ? -2.279 16.375 17.969 1 98.88 212 LEU B N 1
ATOM 3619 C CA . LEU B 1 212 ? -1.004 16.422 17.266 1 98.88 212 LEU B CA 1
ATOM 3620 C C . LEU B 1 212 ? -1.11 17.281 16 1 98.88 212 LEU B C 1
ATOM 3622 O O . LEU B 1 212 ? -0.167 18 15.648 1 98.88 212 LEU B O 1
ATOM 3626 N N . GLU B 1 213 ? -2.281 17.219 15.289 1 98.81 213 GLU B N 1
ATOM 3627 C CA . GLU B 1 213 ? -2.506 18.094 14.133 1 98.81 213 GLU B CA 1
ATOM 3628 C C . GLU B 1 213 ? -2.438 19.562 14.523 1 98.81 213 GLU B C 1
ATOM 3630 O O . GLU B 1 213 ? -1.788 20.359 13.852 1 98.81 213 GLU B O 1
ATOM 3635 N N . THR B 1 214 ? -3.094 19.906 15.617 1 98.81 214 THR B N 1
ATOM 3636 C CA . THR B 1 214 ? -3.1 21.281 16.109 1 98.81 214 THR B CA 1
ATOM 3637 C C . THR B 1 214 ? -1.692 21.719 16.5 1 98.81 214 THR B C 1
ATOM 3639 O O . THR B 1 214 ? -1.269 22.828 16.188 1 98.81 214 THR B O 1
ATOM 3642 N N . GLU B 1 215 ? -1.019 20.828 17.188 1 98.75 215 GLU B N 1
ATOM 3643 C CA . GLU B 1 215 ? 0.348 21.125 17.609 1 98.75 215 GLU B CA 1
ATOM 3644 C C . GLU B 1 215 ? 1.261 21.328 16.406 1 98.75 215 GLU B C 1
ATOM 3646 O O . GLU B 1 215 ? 2.156 22.172 16.422 1 98.75 215 GLU B O 1
ATOM 3651 N N . PHE B 1 216 ? 1.119 20.547 15.391 1 98.81 216 PHE B N 1
ATOM 3652 C CA . PHE B 1 216 ? 1.89 20.672 14.156 1 98.81 216 PHE B CA 1
ATOM 3653 C C . PHE B 1 216 ? 1.672 22.047 13.531 1 98.81 216 PHE B C 1
ATOM 3655 O O . PHE B 1 216 ? 2.633 22.75 13.227 1 98.81 216 PHE B O 1
ATOM 3662 N N . PHE B 1 217 ? 0.345 22.438 13.352 1 98.81 217 PHE B N 1
ATOM 3663 C CA . PHE B 1 217 ? 0.035 23.75 12.789 1 98.81 217 PHE B CA 1
ATOM 3664 C C . PHE B 1 217 ? 0.64 24.859 13.633 1 98.81 217 PHE B C 1
ATOM 3666 O O . PHE B 1 217 ? 1.263 25.781 13.102 1 98.81 217 PHE B O 1
ATOM 3673 N N . GLU B 1 218 ? 0.508 24.734 14.945 1 98.81 218 GLU B N 1
ATOM 3674 C CA . GLU B 1 218 ? 0.987 25.766 15.859 1 98.81 218 GLU B CA 1
ATOM 3675 C C . GLU B 1 218 ? 2.506 25.891 15.797 1 98.81 218 GLU B C 1
ATOM 3677 O O . GLU B 1 218 ? 3.039 27 15.789 1 98.81 218 GLU B O 1
ATOM 3682 N N . SER B 1 219 ? 3.176 24.781 15.75 1 98.62 219 SER B N 1
ATOM 3683 C CA . SER B 1 219 ? 4.633 24.797 15.719 1 98.62 219 SER B CA 1
ATOM 3684 C C . SER B 1 219 ? 5.152 25.453 14.453 1 98.62 219 SER B C 1
ATOM 3686 O O . SER B 1 219 ? 6.129 26.203 14.492 1 98.62 219 SER B O 1
ATOM 3688 N N . CYS B 1 220 ? 4.508 25.188 13.336 1 98.56 220 CYS B N 1
ATOM 3689 C CA . CYS B 1 220 ? 4.898 25.812 12.078 1 98.56 220 CYS B CA 1
ATOM 3690 C C . CYS B 1 220 ? 4.574 27.297 12.078 1 98.56 220 CYS B C 1
ATOM 3692 O O . CYS B 1 220 ? 5.379 28.109 11.625 1 98.56 220 CYS B O 1
ATOM 3694 N N . TYR B 1 221 ? 3.414 27.641 12.648 1 98.69 221 TYR B N 1
ATOM 3695 C CA . TYR B 1 221 ? 2.916 29.016 12.648 1 98.69 221 TYR B CA 1
ATOM 3696 C C . TYR B 1 221 ? 3.771 29.906 13.539 1 98.69 221 TYR B C 1
ATOM 3698 O O . TYR B 1 221 ? 4.004 31.078 13.219 1 98.69 221 TYR B O 1
ATOM 3706 N N . SER B 1 222 ? 4.266 29.344 14.609 1 98.5 222 SER B N 1
ATOM 3707 C CA . SER B 1 222 ? 4.938 30.156 15.625 1 98.5 222 SER B CA 1
ATOM 3708 C C . SER B 1 222 ? 6.449 30.141 15.43 1 98.5 222 SER B C 1
ATOM 3710 O O . SER B 1 222 ? 7.172 30.906 16.078 1 98.5 222 SER B O 1
ATOM 3712 N N . TYR B 1 223 ? 6.941 29.297 14.562 1 98.25 223 TYR B N 1
ATOM 3713 C CA . TYR B 1 223 ? 8.383 29.141 14.406 1 98.25 223 TYR B CA 1
ATOM 3714 C C . TYR B 1 223 ? 8.984 30.375 13.727 1 98.25 223 TYR B C 1
ATOM 3716 O O . TYR B 1 223 ? 8.477 30.828 12.711 1 98.25 223 TYR B O 1
ATOM 3724 N N . SER B 1 224 ? 9.961 30.922 14.375 1 96.69 224 SER B N 1
ATOM 3725 C CA . SER B 1 224 ? 10.773 32 13.812 1 96.69 224 SER B CA 1
ATOM 3726 C C . SER B 1 224 ? 12.133 32.062 14.492 1 96.69 224 SER B C 1
ATOM 3728 O O . SER B 1 224 ? 12.266 31.734 15.672 1 96.69 224 SER B O 1
ATOM 3730 N N . GLU B 1 225 ? 13.062 32.406 13.703 1 95.56 225 GLU B N 1
ATOM 3731 C CA . GLU B 1 225 ? 14.414 32.594 14.227 1 95.56 225 GLU B CA 1
ATOM 3732 C C . GLU B 1 225 ? 14.781 34.062 14.32 1 95.56 225 GLU B C 1
ATOM 3734 O O . GLU B 1 225 ? 14.258 34.875 13.57 1 95.56 225 GLU B O 1
#

Secondary structure (DSSP, 8-state):
--HHHHHHHHTHHHHHHHHT-HHHHHHHHT-S-HHHHHHHHHHHGGGHHHHHHHHHHHHHH---HHHHHHHHHHHHHHHHHTHHHHHHHHHHHHHHS--GGGHHHHHHT---HHHHHHHHHHHHHHHT---HHHHHHHHHHHHHHHHHHHHHHHHH-PPSS--HHHHHHHHHHHSHHHHHHHHHHHHHHHHH--SHHHHHHHHHHHHHHHHHHHHHHHHHHH---/--HHHHHHHHTHHHHHHHHT-HHHHHHHHT-S-HHHHHHHHHHHGGGHHHHHHHHHHHHHH---HHHHHHHHHHHHHHHHS-SHHHHHHHHHHHHHS--GGGHHHHHHT---HHHHHHHHHHHHHHHT---HHHHHHHHHHHHHHHHHHHHHHHHH-PPSS--HHHHHHHHHHHSHHHHHHHHHHHHHHHHH--SHHHHHHHHHHHHHHHHHHHHHHHHHHH---

Radius of gyration: 25.14 Å; Cα contacts (8 Å, |Δi|>4): 534; chains: 2; bounding box: 54×72×57 Å

pLDDT: mean 97.15, std 4.7, range [52.81, 98.94]

Solvent-accessible surface area (backbone atoms only — not comparable to full-atom values): 23427 Å² total; per-residue (Å²): 132,54,64,64,57,48,52,47,62,78,41,36,67,59,48,49,50,42,26,64,32,65,56,63,53,27,36,45,56,65,66,50,53,65,44,35,52,47,42,39,54,60,54,55,58,70,45,48,61,59,46,51,13,33,54,13,31,42,31,34,55,46,86,43,64,71,57,33,31,52,48,25,37,48,40,14,48,57,47,71,55,65,60,55,63,56,53,53,38,51,50,48,46,68,75,74,44,79,42,74,43,42,42,61,45,64,77,64,64,61,78,55,69,53,52,52,55,48,51,49,53,48,49,42,52,43,76,65,54,87,49,54,56,48,47,44,31,39,54,25,48,59,46,42,43,49,36,38,28,41,50,52,38,55,78,74,59,55,50,77,88,50,57,64,79,38,42,52,62,47,49,60,38,64,32,68,71,47,52,50,49,37,50,48,34,47,50,50,44,52,69,68,47,78,46,70,71,42,40,51,51,32,48,53,34,40,54,54,45,40,51,47,53,35,42,39,48,48,50,26,59,69,57,68,101,132,54,64,65,56,48,50,49,62,77,41,36,68,59,49,49,52,42,28,63,32,65,56,63,52,26,35,44,56,65,65,50,53,62,44,35,52,48,41,40,55,61,54,57,56,69,44,48,63,62,46,50,13,32,53,13,32,43,31,34,57,48,87,43,64,72,58,34,32,54,47,24,37,47,41,12,45,62,41,58,59,64,63,49,64,59,51,50,39,50,51,48,46,67,73,73,44,79,43,74,44,42,43,62,46,64,74,65,63,60,77,54,69,54,50,52,54,48,50,51,51,50,47,42,51,42,76,66,55,88,50,53,56,47,47,44,31,38,53,25,48,58,47,42,42,50,38,38,28,40,50,52,39,55,76,73,59,56,51,75,90,48,56,65,78,38,42,51,61,47,48,60,40,63,32,66,71,46,52,50,50,37,51,49,34,47,50,51,43,52,69,69,46,79,46,70,72,42,41,52,50,32,47,52,34,41,53,54,46,42,52,47,53,34,42,38,48,48,51,26,58,68,57,69,103

InterPro domains:
  IPR004305 Thiaminase-2/PQQC [PF03070] (9-221)
  IPR016084 Haem oxygenase-like, multi-helical [G3DSA:1.20.910.10] (1-222)
  IPR016084 Haem oxygenase-like, multi-helical [SSF48613] (1-221)
  IPR026285 TenA_E protein [PIRSF003170] (2-222)
  IPR050967 Thiamine Salvage Pathway TenA [PTHR43198] (2-222)

Sequence (450 aa):
MSVIERLLKEHNDIFQESIAHPLTNELCQGTLADYKLYTYLHQDLKYFQLGLNLFGKTLAYCDYPTAAIRLGKQIGFISSQENDYFTTTLKELTENSDLSKVKKLKEENLTLSSVTKYLDLLNYLTYESTSYIELITLLYVMEKTYLGWAQYNTERGIKKDLAYKHQEWINLHLDYAFEEWVNFLGSEVERVVKSEDDYKVCEAMFVKTVKLETEFFESCYSYSEMSVIERLLKEHNDIFQESIAHPLTNELCQGTLADYKLYTYLHQDLKYFQLGLNLFGKTLAYCDYPTAAIRLGKQIGFISSQENDYFTTTLKELTENSDLSKVKKLKEENLTLSSVTKYLDLLNYLTYESTSYIELITLLYVMEKTYLGWAQYNTERGIKKDLAYKHQEWINLHLDYAFEEWVNFLGSEVERVVKSEDDYKVCEAMFVKTVKLETEFFESCYSYSE

Nearest PDB structures (foldseek):
  2gm7-assembly1_C  TM=8.787E-01  e=2.800E-06  Pyrobaculum aerophilum str. IM2
  2qcx-assembly1_B  TM=8.853E-01  e=4.049E-06  Bacillus subtilis
  4fn6-assembly1_C  TM=8.189E-01  e=1.765E-06  Staphylococcus aureus subsp. aureus MRSA252
  3no6-assembly1_C  TM=7.851E-01  e=2.230E-05  Staphylococcus epidermidis ATCC 12228
  3oql-assembly1_C  TM=7.500E-01  e=3.376E-05  Pseudomonas syringae pv. tomato str. DC3000

Foldseek 3Di:
DFLVVVLCVVPVVLLVLLLAPVLLLCLLAQNQALLLLLLLLLQVVVCLVLVLLLLVQLLVLDPDDVLNVVSVVVSVVSVPPPPPLSVVSNVCSVVPHDNVFCVCCVVVVDHDPLSVVVSVVSVCSNPPDNDSLLSLLLVLLVLVSLLSNLVVNVVVDGDPPHDCNRVVSSCVSPPPVSVVVSVSSSVVNSVPQDDPVSSVSSSVSNVVNSNSSSVSSVRSSPRTD/DFLVVVLCVVPVPLLVLLLAPPLLLCLLALNQALLLLLLLLLQVVVCLVLVLLLLVQLLVLDPDDVLNVVSVVVSVVSVPVPCCLSVVSNVCSVVPHDNVFCVCCVVVVDHDPLSVVVSVVSVCSNPPDNDSLLSLLLVLLVLVSLLSNLVVNVVVDGDPPHDCNRVVSSCVSPPPVSVVVSVSSSVVNSVPQDDPVSSVSSSVSNVVNSNSSSVSSVRSSPRTD

Organism: Candida tropicalis (strain ATCC MYA-3404 / T1) (NCBI:txid294747)